Protein AF-Q1QJ19-F1 (afdb_monomer_lite)

InterPro domains:
  IPR001173 Glycosyltransferase 2-like [PF00535] (401-529)
  IPR002656 Acyltransferase 3 domain [PF01757] (20-326)
  IPR029044 Nucleotide-diphospho-sugar transferases [G3DSA:3.90.550.10] (379-633)
  IPR029044 Nucleotide-diphospho-sugar transferases [SSF53448] (397-662)

Secondary structure (DSSP, 8-state):
-BHHHHHHHTTTT-TTHHHHHHHHHHHHHHHHHTTTTT-HHHHHTTTS--HHHHHHHHHHHHHHHHHHHHHHHH--HHHHHHHHHHHHHHHHHHHHHHIIIIIHHHH-SS-HHHHHHSHHHHHHGGGGGT------TT-B-TTSPBP-S-TTHHHHHHHHHHHHHHHHHHHTTGGG-HHHHHHHHHHHHHHHHHHHH-SSS-----HHHHHHHHHHHHHHHHHHHHHTTTTSB--HHHHHHHHHHHHHHTTTT-HHHHHHHHHHHHHHHHHHSPPTTTTS-SS--HHHHHHHHHHHHHHHHHHS-PPTTHHHHHHHHHHHHHHHHHHIIIIIHHHHHTHHHHHHHHHHHHHHHHTTTTSS-S----------S--GGGTTTTTT---------TT---SEEEEEEESS-HHHHHHHHHHHHHH--SS-EEEEEEE-S-SSSHHHHHHHH-TTSEEEE-SS---HHHHHHHHHTT--SSEEEEE-TTEEEETTHHHHHHHHHHH-GGG-EEEEEEE-TTS-B-GGGEEPPP-HHHHHHHHTTHHHHTTT-TTTTTTTTTT--S-S-EE-SEE-TTEEEEEHHHHHHTTSS-TT-SSSSHHHHHHHHHHHTT---EEEEEEEEEE---TT---HHHHHHHHHHHHHHHHHHHS-HHHHHHHHHHHHHHHHHHHHHHHHHHHT---HHHHHHHHHHHHHHHTHHHHTTTT---S---

Sequence (714 aa):
MTLLEKFAAVSFKGPGFGQIRLVAALLVVAHHSWWGTHDLLYGYSGGLVHSGLFAVIVFFCLSGFLVTPSLARSGDTIKFVTHRMLRIFPALIVVVAASMLLLGPIVTRYTLDEYFTDRQFYLYAKNIITLTAHFLPGVSYRTGEPAVINGALWTLNIEVISYIALAVLGVVGVLRRRSLVLAVFLAAYAIYILPTFDATTGASVPSRFATFISLFVYFIAGAALFLYSDRIPFSGRLAACAFIAIMVGLPAGLGAVVLPICLPYLVVCLGLCAIPGQSFFKRDLSYGAYLIHSPVLVAMTLWLNTPPGWQAAATTVAITLVLAFLSWTYVEEPALRRKKVVSDWLAQLVRESGQYVFGATGPVKQTSAAAFPFSDKSMDQVRSTNVSPNRASGLVEPRVSVIIVSYNTRDMTLECLQSIVTQTRDVSYEVIVIDNNSSDGSAEAIRNQFPDLRLIALTENVGFARANNLAAKEARGERLLLLNPDTVILDRAVDRLIAFADRTPSFHVWGGRTLYGDGRLNPTSCWRRITLWNLTCFALGLTYFGRRSPLLNSESYGGWDRNTTRHVDIVTGCFFLIDHDLWTQLKGFDPAFFMYGEEADLCHRARQVGARPAITPSATIVHYGGASERVPVDKMVKVFKGRITLINCHFSLFTRGLARRLHLLAALTRWVGYRTAARLSDRAAFDQSAEYWRLIWRRRLEWINGYGLKNDRP

Foldseek 3Di:
DFLVVLCVVVVVQQLQLLVLLQVLLLLLLLCVLQVNPPFPLCVLLVNPDGSNRVSLLLVLLSLLQSLLCVLLVPVQLLLSLLLVCLQPQFLQQVLLCCCLPPLCCVQAPDDPVCQVPDPLSVVSNCLSVLPDDQAGHRHAFPVRHTHRQWPLSNSVSLVSVLSVVSSVCSVLCVSVPLVSLVVVLVVLLCLLCVVVPDPDPPPDDPPVVNVSSPNSSSSSLSNSCNSCSVPHHLDPVLLVVLVVCCSVCSSVNNNSPSCSHSVSSNSSSSSSDNDPPSPPDPFSLSSQSNGNLSNLLSSCCRPVVDHRDPVSSVVSNVVSSVRSVVCRVPTSVVSSVCSVVSSVVVVVLQVVLVVCPPPDDDPPPPPPPPDDPPPPVVVVVPVPDPPQPDPPDDDDFFQEEEEEEDAQPQVLLVQAVVLCSVQADPGGYAYAYEDQAHPNCNQVSCCVPPVVHHYDYDPHRLADQVSRLVRLVVHRHQKYKQAYSNKHWPNNLVVQQSVVCVVVVLQQKEFEWEAAPVRQTDQVQAWAADDLQQLLLLLQVVCSSRVQPCRSNVGTPRPDRQAAKDFGLFGDRNTMMGGSVLCVVLSGFDSLQRDAQSRNVSSNVSVVVRHTYMYHHRRYMYGNPDPNPPDVLVVVLSNLLSVLVSLVPPPDPVCSVSSLVSSLSSLVNQLVVLVVVVVSDVDPVSVVSNVSSVSNNVCCVSRSCHSDDPPDDD

pLDDT: mean 85.49, std 17.7, range [21.8, 98.75]

Structure (mmCIF, N/CA/C/O backbone):
data_AF-Q1QJ19-F1
#
_entry.id   AF-Q1QJ19-F1
#
loop_
_atom_site.group_PDB
_atom_site.id
_atom_site.type_symbol
_atom_site.label_atom_id
_atom_site.label_alt_id
_atom_site.label_comp_id
_atom_site.label_asym_id
_atom_site.label_entity_id
_atom_site.label_seq_id
_atom_site.pdbx_PDB_ins_code
_atom_site.Cartn_x
_atom_site.Cartn_y
_atom_site.Cartn_z
_atom_site.occupancy
_atom_site.B_iso_or_equiv
_atom_site.auth_seq_id
_atom_site.auth_comp_id
_atom_site.auth_asym_id
_atom_site.auth_atom_id
_atom_site.pdbx_PDB_model_num
ATOM 1 N N . MET A 1 1 ? 13.547 34.907 -27.332 1.00 90.44 1 MET A N 1
ATOM 2 C CA . MET A 1 1 ? 12.634 33.774 -27.107 1.00 90.44 1 MET A CA 1
ATOM 3 C C . MET A 1 1 ? 13.325 32.711 -26.264 1.00 90.44 1 MET A C 1
ATOM 5 O O . MET A 1 1 ? 14.349 32.172 -26.678 1.00 90.44 1 MET A O 1
ATOM 9 N N . THR A 1 2 ? 12.806 32.438 -25.075 1.00 96.06 2 THR A N 1
ATOM 10 C CA . THR A 1 2 ? 13.295 31.393 -24.163 1.00 96.06 2 THR A CA 1
ATOM 11 C C . THR A 1 2 ? 12.707 30.027 -24.528 1.00 96.06 2 THR A C 1
ATOM 13 O O . THR A 1 2 ? 11.758 29.933 -25.316 1.00 96.06 2 THR A O 1
ATOM 16 N N . LEU A 1 3 ? 13.258 28.945 -23.969 1.00 93.50 3 LEU A N 1
ATOM 17 C CA . LEU A 1 3 ? 12.683 27.605 -24.126 1.00 93.50 3 LEU A CA 1
ATOM 18 C C . LEU A 1 3 ? 11.236 27.553 -23.619 1.00 93.50 3 LEU A C 1
ATOM 20 O O . LEU A 1 3 ? 10.391 26.930 -24.260 1.00 93.50 3 LEU A O 1
ATOM 24 N N . LEU A 1 4 ? 10.934 28.223 -22.502 1.00 92.50 4 LEU A N 1
ATOM 25 C CA . LEU A 1 4 ? 9.590 28.257 -21.928 1.00 92.50 4 LEU A CA 1
ATOM 26 C C . LEU A 1 4 ? 8.595 28.982 -22.839 1.00 92.50 4 LEU A C 1
ATOM 28 O O . LEU A 1 4 ? 7.505 28.461 -23.069 1.00 92.50 4 LEU A O 1
ATOM 32 N N . GLU A 1 5 ? 8.976 30.139 -23.385 1.00 92.50 5 GLU A N 1
ATOM 33 C CA . GLU A 1 5 ? 8.150 30.905 -24.331 1.00 92.50 5 GLU A CA 1
ATOM 34 C C . GLU A 1 5 ? 7.851 30.086 -25.588 1.00 92.50 5 GLU A C 1
ATOM 36 O O . GLU A 1 5 ? 6.695 29.961 -25.996 1.00 92.50 5 GLU A O 1
ATOM 41 N N . LYS A 1 6 ? 8.877 29.443 -26.163 1.00 92.31 6 LYS A N 1
ATOM 42 C CA . LYS A 1 6 ? 8.694 28.569 -27.325 1.00 92.31 6 LYS A CA 1
ATOM 43 C C . LYS A 1 6 ? 7.807 27.370 -26.995 1.00 92.31 6 LYS A C 1
ATOM 45 O O . LYS A 1 6 ? 6.953 27.008 -27.800 1.00 92.31 6 LYS A O 1
ATOM 50 N N . PHE A 1 7 ? 7.982 26.758 -25.824 1.00 90.94 7 PHE A N 1
ATOM 51 C CA . PHE A 1 7 ? 7.187 25.606 -25.403 1.00 90.94 7 PHE A CA 1
ATOM 52 C C . PHE A 1 7 ? 5.721 25.972 -25.131 1.00 90.94 7 PHE A C 1
ATOM 54 O O . PHE A 1 7 ? 4.817 25.202 -25.469 1.00 90.94 7 PHE A O 1
ATOM 61 N N . ALA A 1 8 ? 5.474 27.164 -24.585 1.00 87.25 8 ALA A N 1
ATOM 62 C CA . ALA A 1 8 ? 4.137 27.721 -24.419 1.00 87.25 8 ALA A CA 1
ATOM 63 C C . ALA A 1 8 ? 3.468 28.012 -25.775 1.00 87.25 8 ALA A C 1
ATOM 65 O O . ALA A 1 8 ? 2.305 27.651 -25.957 1.00 87.25 8 ALA A O 1
ATOM 66 N N . ALA A 1 9 ? 4.212 28.553 -26.750 1.00 87.44 9 ALA A N 1
ATOM 67 C CA . ALA A 1 9 ? 3.714 28.824 -28.104 1.00 87.44 9 ALA A CA 1
ATOM 68 C C . ALA A 1 9 ? 3.230 27.561 -28.846 1.00 87.44 9 ALA A C 1
ATOM 70 O O . ALA A 1 9 ? 2.396 27.646 -29.740 1.00 87.44 9 ALA A O 1
ATOM 71 N N . VAL A 1 10 ? 3.711 26.378 -28.450 1.00 84.50 10 VAL A N 1
ATOM 72 C CA . VAL A 1 10 ? 3.275 25.068 -28.972 1.00 84.50 10 VAL A CA 1
ATOM 73 C C . VAL A 1 10 ? 2.384 24.304 -27.980 1.00 84.50 10 VAL A C 1
ATOM 75 O O . VAL A 1 10 ? 2.374 23.068 -27.940 1.00 84.50 10 VAL A O 1
ATOM 78 N N . SER A 1 11 ? 1.664 25.042 -27.130 1.00 80.75 11 SER A N 1
ATOM 79 C CA . SER A 1 11 ? 0.678 24.536 -26.163 1.00 80.75 11 SER A CA 1
ATOM 80 C C . SER A 1 11 ? 1.204 23.440 -25.230 1.00 80.75 11 SER A C 1
ATOM 82 O O . SER A 1 11 ? 0.467 22.522 -24.864 1.00 80.75 11 SER A O 1
ATOM 84 N N . PHE A 1 12 ? 2.487 23.497 -24.861 1.00 80.81 12 PHE A N 1
ATOM 85 C CA . PHE A 1 12 ? 3.154 22.491 -24.026 1.00 80.81 12 PHE A CA 1
ATOM 86 C C . PHE A 1 12 ? 3.101 21.057 -24.583 1.00 80.81 12 PHE A C 1
ATOM 88 O O . PHE A 1 12 ? 3.238 20.091 -23.830 1.00 80.81 12 PHE A O 1
ATOM 95 N N . LYS A 1 13 ? 2.896 20.900 -25.898 1.00 70.94 13 LYS A N 1
ATOM 96 C CA . LYS A 1 13 ? 2.840 19.590 -26.560 1.00 70.94 13 LYS A CA 1
ATOM 97 C C . LYS A 1 13 ? 4.004 19.323 -27.503 1.00 70.94 13 LYS A C 1
ATOM 99 O O . LYS A 1 13 ? 4.249 18.152 -27.741 1.00 70.94 13 LYS A O 1
ATOM 104 N N . GLY A 1 14 ? 4.722 20.366 -27.944 1.00 71.75 14 GLY A N 1
ATOM 105 C CA . GLY A 1 14 ? 5.951 20.307 -28.752 1.00 71.75 14 GLY A CA 1
ATOM 106 C C . GLY A 1 14 ? 5.841 19.408 -29.991 1.00 71.75 14 GLY A C 1
ATOM 107 O O . GLY A 1 14 ? 5.847 18.184 -29.875 1.00 71.75 14 GLY A O 1
ATOM 108 N N . PRO A 1 15 ? 5.751 19.977 -31.198 1.00 77.56 15 PRO A N 1
ATOM 109 C CA . PRO A 1 15 ? 5.248 19.242 -32.349 1.00 77.56 15 PRO A CA 1
ATOM 110 C C . PRO A 1 15 ? 6.254 18.209 -32.908 1.00 77.56 15 PRO A C 1
ATOM 112 O O . PRO A 1 15 ? 5.872 17.415 -33.763 1.00 77.56 15 PRO A O 1
ATOM 115 N N . GLY A 1 16 ? 7.504 18.188 -32.421 1.00 85.38 16 GLY A N 1
ATOM 116 C CA . GLY A 1 16 ? 8.549 17.221 -32.781 1.00 85.38 16 GLY A CA 1
ATOM 117 C C . GLY A 1 16 ? 8.830 16.131 -31.733 1.00 85.38 16 GLY A C 1
ATOM 118 O O . GLY A 1 16 ? 9.559 15.179 -32.015 1.00 85.38 16 GLY A O 1
ATOM 119 N N . PHE A 1 17 ? 8.282 16.222 -30.510 1.00 89.44 17 PHE A N 1
ATOM 120 C CA . PHE A 1 17 ? 8.637 15.287 -29.428 1.00 89.44 17 PHE A CA 1
ATOM 121 C C . PHE A 1 17 ? 8.224 13.837 -29.695 1.00 89.44 17 PHE A C 1
ATOM 123 O O . PHE A 1 17 ? 8.895 12.922 -29.219 1.00 89.44 17 PHE A O 1
ATOM 130 N N . GLY A 1 18 ? 7.111 13.618 -30.400 1.00 87.06 18 GLY A N 1
ATOM 131 C CA . GLY A 1 18 ? 6.653 12.271 -30.753 1.00 87.06 18 GLY A CA 1
ATOM 132 C C . GLY A 1 18 ? 7.557 11.619 -31.798 1.00 87.06 18 GLY A C 1
ATOM 133 O O . GLY A 1 18 ? 7.913 10.453 -31.671 1.00 87.06 18 GLY A O 1
ATOM 134 N N . GLN A 1 19 ? 7.996 12.394 -32.787 1.00 87.44 19 GLN A N 1
ATOM 135 C CA . GLN A 1 19 ? 8.853 11.945 -33.881 1.00 87.44 19 GLN A CA 1
ATOM 136 C C . GLN A 1 19 ? 10.241 11.591 -33.368 1.00 87.44 19 GLN A C 1
ATOM 138 O O . GLN A 1 19 ? 10.742 10.527 -33.698 1.00 87.44 19 GLN A O 1
ATOM 143 N N . ILE A 1 20 ? 10.832 12.424 -32.507 1.00 91.44 20 ILE A N 1
ATOM 144 C CA . ILE A 1 20 ? 12.138 12.118 -31.904 1.00 91.44 20 ILE A CA 1
ATOM 145 C C . ILE A 1 20 ? 12.063 10.826 -31.090 1.00 91.44 20 ILE A C 1
ATOM 147 O O . ILE A 1 20 ? 12.948 9.982 -31.195 1.00 91.44 20 ILE A O 1
ATOM 151 N N . ARG A 1 21 ? 10.985 10.634 -30.318 1.00 92.62 21 ARG A N 1
ATOM 152 C CA . ARG A 1 21 ? 10.763 9.390 -29.571 1.00 92.62 21 ARG A CA 1
ATOM 153 C C . ARG A 1 21 ? 10.582 8.183 -30.491 1.00 92.62 21 ARG A C 1
ATOM 155 O O . ARG A 1 21 ? 11.107 7.118 -30.189 1.00 92.62 21 ARG A O 1
ATOM 162 N N . LEU A 1 22 ? 9.870 8.330 -31.607 1.00 92.00 22 LEU A N 1
ATOM 163 C CA . LEU A 1 22 ? 9.708 7.254 -32.584 1.00 92.00 22 LEU A CA 1
ATOM 164 C C . LEU A 1 22 ? 11.032 6.926 -33.285 1.00 92.00 22 LEU A C 1
ATOM 166 O O . LEU A 1 22 ? 11.381 5.757 -33.378 1.00 92.00 22 LEU A O 1
ATOM 170 N N . VAL A 1 23 ? 11.799 7.932 -33.709 1.00 92.31 23 VAL A N 1
ATOM 171 C CA . VAL A 1 23 ? 13.139 7.752 -34.289 1.00 92.31 23 VAL A CA 1
ATOM 172 C C . VAL A 1 23 ? 14.063 7.051 -33.296 1.00 92.31 23 VAL A C 1
ATOM 174 O O . VAL A 1 23 ? 14.739 6.101 -33.674 1.00 92.31 23 VAL A O 1
ATOM 177 N N . ALA A 1 24 ? 14.045 7.447 -32.019 1.00 94.62 24 ALA A N 1
ATOM 178 C CA . ALA A 1 24 ? 14.793 6.759 -30.971 1.00 94.62 24 ALA A CA 1
ATOM 179 C C . ALA A 1 24 ? 14.347 5.292 -30.825 1.00 94.62 24 ALA A C 1
ATOM 181 O O . ALA A 1 24 ? 15.193 4.405 -30.794 1.00 94.62 24 ALA A O 1
ATOM 182 N N . ALA A 1 25 ? 13.039 5.006 -30.813 1.00 94.88 25 ALA A N 1
ATOM 183 C CA . ALA A 1 25 ? 12.539 3.628 -30.772 1.00 94.88 25 ALA A CA 1
ATOM 184 C C . ALA A 1 25 ? 13.036 2.805 -31.972 1.00 94.88 25 ALA A C 1
ATOM 186 O O . ALA A 1 25 ? 13.522 1.693 -31.790 1.00 94.88 25 ALA A O 1
ATOM 187 N N . LEU A 1 26 ? 12.962 3.359 -33.185 1.00 93.12 26 LEU A N 1
ATOM 188 C CA . LEU A 1 26 ? 13.421 2.701 -34.411 1.00 93.12 26 LEU A CA 1
ATOM 189 C C . LEU A 1 26 ? 14.940 2.495 -34.435 1.00 93.12 26 LEU A C 1
ATOM 191 O O . LEU A 1 26 ? 15.400 1.470 -34.931 1.00 93.12 26 LEU A O 1
ATOM 195 N N . LEU A 1 27 ? 15.713 3.414 -33.853 1.00 92.75 27 LEU A N 1
ATOM 196 C CA . LEU A 1 27 ? 17.159 3.258 -33.696 1.00 92.75 27 LEU A CA 1
ATOM 197 C C . LEU A 1 27 ? 17.500 2.071 -32.779 1.00 92.75 27 LEU A C 1
ATOM 199 O O . LEU A 1 27 ? 18.424 1.319 -33.076 1.00 92.75 27 LEU A O 1
ATOM 203 N N . VAL A 1 28 ? 16.712 1.840 -31.720 1.00 93.69 28 VAL A N 1
ATOM 204 C CA . VAL A 1 28 ? 16.835 0.636 -30.874 1.00 93.69 28 VAL A CA 1
ATOM 205 C C . VAL A 1 28 ? 16.510 -0.629 -31.672 1.00 93.69 28 VAL A C 1
ATOM 207 O O . VAL A 1 28 ? 17.247 -1.610 -31.576 1.00 93.69 28 VAL A O 1
ATOM 210 N N . VAL A 1 29 ? 15.457 -0.605 -32.501 1.00 92.88 29 VAL A N 1
ATOM 211 C CA . VAL A 1 29 ? 15.118 -1.743 -33.377 1.00 92.88 29 VAL A CA 1
ATOM 212 C C . VAL A 1 29 ? 16.272 -2.064 -34.323 1.00 92.88 29 VAL A C 1
ATOM 214 O O . VAL A 1 29 ? 16.668 -3.225 -34.429 1.00 92.88 29 VAL A O 1
ATOM 217 N N . ALA A 1 30 ? 16.837 -1.050 -34.982 1.00 90.31 30 ALA A N 1
ATOM 218 C CA . ALA A 1 30 ? 17.963 -1.214 -35.894 1.00 90.31 30 ALA A CA 1
ATOM 219 C C . ALA A 1 30 ? 19.193 -1.801 -35.181 1.00 90.31 30 ALA A C 1
ATOM 221 O O . ALA A 1 30 ? 19.766 -2.774 -35.666 1.00 90.31 30 ALA A O 1
ATOM 222 N N . HIS A 1 31 ? 19.536 -1.276 -33.999 1.00 91.00 31 HIS A N 1
ATOM 223 C CA . HIS A 1 31 ? 20.645 -1.771 -33.182 1.00 91.00 31 HIS A CA 1
ATOM 224 C C . HIS A 1 31 ? 20.487 -3.259 -32.820 1.00 91.00 31 HIS A C 1
ATOM 226 O O . HIS A 1 31 ? 21.401 -4.057 -33.035 1.00 91.00 31 HIS A O 1
ATOM 232 N N . HIS A 1 32 ? 19.313 -3.663 -32.321 1.00 90.38 32 HIS A N 1
ATOM 233 C CA . HIS A 1 32 ? 19.060 -5.063 -31.966 1.00 90.38 32 HIS A CA 1
ATOM 234 C C . HIS A 1 32 ? 19.002 -5.988 -33.189 1.00 90.38 32 HIS A C 1
ATOM 236 O O . HIS A 1 32 ? 19.444 -7.132 -33.101 1.00 90.38 32 HIS A O 1
ATOM 242 N N . SER A 1 33 ? 18.529 -5.496 -34.339 1.00 88.69 33 SER A N 1
ATOM 243 C CA . SER A 1 33 ? 18.437 -6.279 -35.584 1.00 88.69 33 SER A CA 1
ATOM 244 C C . SER A 1 33 ? 19.797 -6.658 -36.176 1.00 88.69 33 SER A C 1
ATOM 246 O O . SER A 1 33 ? 19.873 -7.571 -36.994 1.00 88.69 33 SER A O 1
ATOM 248 N N . TRP A 1 34 ? 20.865 -5.974 -35.762 1.00 83.44 34 TRP A N 1
ATOM 249 C CA . TRP A 1 34 ? 22.248 -6.282 -36.135 1.00 83.44 34 TRP A CA 1
ATOM 250 C C . TRP A 1 34 ? 23.023 -7.019 -35.030 1.00 83.44 34 TRP A C 1
ATOM 252 O O . TRP A 1 34 ? 24.243 -7.169 -35.116 1.00 83.44 34 TRP A O 1
ATOM 262 N N . TRP A 1 35 ? 22.333 -7.432 -33.957 1.00 75.62 35 TRP A N 1
ATOM 263 C CA . TRP A 1 35 ? 22.936 -7.927 -32.711 1.00 75.62 35 TRP A CA 1
ATOM 264 C C . TRP A 1 35 ? 24.014 -6.989 -32.147 1.00 75.62 35 TRP A C 1
ATOM 266 O O . TRP A 1 35 ? 24.997 -7.428 -31.558 1.00 75.62 35 TRP A O 1
ATOM 276 N N . GLY A 1 36 ? 23.863 -5.682 -32.374 1.00 66.81 36 GLY A N 1
ATOM 277 C CA . GLY A 1 36 ? 24.854 -4.675 -31.997 1.00 66.81 36 GLY A CA 1
ATOM 278 C C . GLY A 1 36 ? 26.162 -4.708 -32.799 1.00 66.81 36 GLY A C 1
ATOM 279 O O . GLY A 1 36 ? 27.019 -3.856 -32.576 1.00 66.81 36 GLY A O 1
ATOM 280 N N . THR A 1 37 ? 26.328 -5.634 -33.748 1.00 64.88 37 THR A N 1
ATOM 281 C CA . THR A 1 37 ? 27.466 -5.614 -34.677 1.00 64.88 37 THR A CA 1
ATOM 282 C C . THR A 1 37 ? 27.283 -4.472 -35.689 1.00 64.88 37 THR A C 1
ATOM 284 O O . THR A 1 37 ? 26.162 -4.046 -35.943 1.00 64.88 37 THR A O 1
ATOM 287 N N . HIS A 1 38 ? 28.366 -3.935 -36.259 1.00 71.12 38 HIS A N 1
ATOM 288 C CA . HIS A 1 38 ? 28.312 -2.842 -37.253 1.00 71.12 38 HIS A CA 1
ATOM 289 C C . HIS A 1 38 ? 27.617 -1.542 -36.779 1.00 71.12 38 HIS A C 1
ATOM 291 O O . HIS A 1 38 ? 27.047 -0.799 -37.580 1.00 71.12 38 HIS A O 1
ATOM 297 N N . ASP A 1 39 ? 27.675 -1.233 -35.481 1.00 83.25 39 ASP A N 1
ATOM 298 C CA . ASP A 1 39 ? 27.151 0.024 -34.944 1.00 83.25 39 ASP A CA 1
ATOM 299 C C . ASP A 1 39 ? 28.121 1.188 -35.225 1.00 83.25 39 ASP A C 1
ATOM 301 O O . ASP A 1 39 ? 29.174 1.321 -34.595 1.00 83.25 39 ASP A O 1
ATOM 305 N N . LEU A 1 40 ? 27.755 2.044 -36.185 1.00 86.06 40 LEU A N 1
ATOM 306 C CA . LEU A 1 40 ? 28.569 3.194 -36.601 1.00 86.06 40 LEU A CA 1
ATOM 307 C C . LEU A 1 40 ? 28.863 4.158 -35.446 1.00 86.06 40 LEU A C 1
ATOM 309 O O . LEU A 1 40 ? 29.951 4.729 -35.390 1.00 86.06 40 LEU A O 1
ATOM 313 N N . LEU A 1 41 ? 27.915 4.339 -34.520 1.00 88.69 41 LEU A N 1
ATOM 314 C CA . LEU A 1 41 ? 28.099 5.235 -33.380 1.00 88.69 41 LEU A CA 1
ATOM 315 C C . LEU A 1 41 ? 29.058 4.624 -32.357 1.00 88.69 41 LEU A C 1
ATOM 317 O O . LEU A 1 41 ? 29.879 5.342 -31.785 1.00 88.69 41 LEU A O 1
ATOM 321 N N . TYR A 1 42 ? 29.001 3.305 -32.174 1.00 89.69 42 TYR A N 1
ATOM 322 C CA . TYR A 1 42 ? 29.946 2.586 -31.326 1.00 89.69 42 TYR A CA 1
ATOM 323 C C . TYR A 1 42 ? 31.379 2.721 -31.850 1.00 89.69 42 TYR A C 1
ATOM 325 O O . TYR A 1 42 ? 32.272 3.087 -31.089 1.00 89.69 42 TYR A O 1
ATOM 333 N N . GLY A 1 43 ? 31.588 2.530 -33.158 1.00 87.44 43 GLY A N 1
ATOM 334 C CA . GLY A 1 43 ? 32.892 2.747 -33.793 1.00 87.44 43 GLY A CA 1
ATOM 335 C C . GLY A 1 43 ? 33.367 4.199 -33.689 1.00 87.44 43 GLY A C 1
ATOM 336 O O . GLY A 1 43 ? 34.493 4.457 -33.273 1.00 87.44 43 GLY A O 1
ATOM 337 N N . TYR A 1 44 ? 32.490 5.159 -33.999 1.00 89.25 44 TYR A N 1
ATOM 338 C CA . TYR A 1 44 ? 32.812 6.588 -33.947 1.00 89.25 44 TYR A CA 1
ATOM 339 C C . TYR A 1 44 ? 33.141 7.088 -32.535 1.00 89.25 44 TYR A C 1
ATOM 341 O O . TYR A 1 44 ? 34.009 7.935 -32.359 1.00 89.25 44 TYR A O 1
ATOM 349 N N . SER A 1 45 ? 32.459 6.568 -31.515 1.00 87.75 45 SER A N 1
ATOM 350 C CA . SER A 1 45 ? 32.662 6.962 -30.116 1.00 87.75 45 SER A CA 1
ATOM 351 C C . SER A 1 45 ? 33.841 6.262 -29.435 1.00 87.75 45 SER A C 1
ATOM 353 O O . SER A 1 45 ? 33.979 6.371 -28.218 1.00 87.75 45 SER A O 1
ATOM 355 N N . GLY A 1 46 ? 34.657 5.502 -30.176 1.00 82.69 46 GLY A N 1
ATOM 356 C CA . GLY A 1 46 ? 35.756 4.727 -29.595 1.00 82.69 46 GLY A CA 1
ATOM 357 C C . GLY A 1 46 ? 35.276 3.635 -28.632 1.00 82.69 46 GLY A C 1
ATOM 358 O O . GLY A 1 46 ? 35.956 3.330 -27.658 1.00 82.69 46 GLY A O 1
ATOM 359 N N . GLY A 1 47 ? 34.084 3.077 -28.868 1.00 82.62 47 GLY A N 1
ATOM 360 C CA . GLY A 1 47 ? 33.492 2.018 -28.049 1.00 82.62 47 GLY A CA 1
ATOM 361 C C . GLY A 1 47 ? 32.734 2.496 -26.806 1.00 82.62 47 GLY A C 1
ATOM 362 O O . GLY A 1 47 ? 32.361 1.677 -25.967 1.00 82.62 47 GLY A O 1
ATOM 363 N N . LEU A 1 48 ? 32.484 3.802 -26.663 1.00 80.06 48 LEU A N 1
ATOM 364 C CA . LEU A 1 48 ? 31.822 4.359 -25.478 1.00 80.06 48 LEU A CA 1
ATOM 365 C C . LEU A 1 48 ? 30.293 4.329 -25.554 1.00 80.06 48 LEU A C 1
ATOM 367 O O . LEU A 1 48 ? 29.626 4.112 -24.543 1.00 80.06 48 LEU A O 1
ATOM 371 N N . VAL A 1 49 ? 29.715 4.588 -26.731 1.00 86.75 49 VAL A N 1
ATOM 372 C CA . VAL A 1 49 ? 28.266 4.763 -26.901 1.00 86.75 49 VAL A CA 1
ATOM 373 C C . VAL A 1 49 ? 27.799 4.078 -28.176 1.00 86.75 49 VAL A C 1
ATOM 375 O O . VAL A 1 49 ? 28.175 4.468 -29.274 1.00 86.75 49 VAL A O 1
ATOM 378 N N . HIS A 1 50 ? 26.917 3.091 -28.040 1.00 91.31 50 HIS A N 1
ATOM 379 C CA . HIS A 1 50 ? 26.220 2.480 -29.173 1.00 91.31 50 HIS A CA 1
ATOM 380 C C . HIS A 1 50 ? 24.869 3.165 -29.434 1.00 91.31 50 HIS A C 1
ATOM 382 O O . HIS A 1 50 ? 24.301 3.831 -28.561 1.00 91.31 50 HIS A O 1
ATOM 388 N N . SER A 1 51 ? 24.329 2.990 -30.639 1.00 90.88 51 SER A N 1
ATOM 389 C CA . SER A 1 51 ? 23.083 3.623 -31.094 1.00 90.88 51 SER A CA 1
ATOM 390 C C . SER A 1 51 ? 21.865 3.288 -30.219 1.00 90.88 51 SER A C 1
ATOM 392 O O . SER A 1 51 ? 21.057 4.173 -29.924 1.00 90.88 51 SER A O 1
ATOM 394 N N . GLY A 1 52 ? 21.774 2.050 -29.719 1.00 90.56 52 GLY A N 1
ATOM 395 C CA . GLY A 1 52 ? 20.742 1.633 -28.764 1.00 90.56 52 GLY A CA 1
ATOM 396 C C . GLY A 1 52 ? 20.789 2.417 -27.445 1.00 90.56 52 GLY A C 1
ATOM 397 O O . GLY A 1 52 ? 19.772 2.959 -27.015 1.00 90.56 52 GLY A O 1
ATOM 398 N N . LEU A 1 53 ? 21.969 2.549 -26.825 1.00 91.00 53 LEU A N 1
ATOM 399 C CA . LEU A 1 53 ? 22.141 3.327 -25.592 1.00 91.00 53 LEU A CA 1
ATOM 400 C C . LEU A 1 53 ? 21.864 4.812 -25.827 1.00 91.00 53 LEU A C 1
ATOM 402 O O . LEU A 1 53 ? 21.173 5.440 -25.027 1.00 91.00 53 LEU A O 1
ATOM 406 N N . PHE A 1 54 ? 22.342 5.367 -26.943 1.00 94.06 54 PHE A N 1
ATOM 407 C CA . PHE A 1 54 ? 22.068 6.755 -27.308 1.00 94.06 54 PHE A CA 1
ATOM 408 C C . PHE A 1 54 ? 20.560 7.031 -27.401 1.00 94.06 54 PHE A C 1
ATOM 410 O O . PHE A 1 54 ? 20.072 8.007 -26.832 1.00 94.06 54 PHE A O 1
ATOM 417 N N . ALA A 1 55 ? 19.796 6.140 -28.039 1.00 94.88 55 ALA A N 1
ATOM 418 C CA . ALA A 1 55 ? 18.341 6.245 -28.103 1.00 94.88 55 ALA A CA 1
ATOM 419 C C . ALA A 1 55 ? 17.670 6.183 -26.720 1.00 94.88 55 ALA A C 1
ATOM 421 O O . ALA A 1 55 ? 16.772 6.979 -26.432 1.00 94.88 55 ALA A O 1
ATOM 422 N N . VAL A 1 56 ? 18.118 5.281 -25.840 1.00 94.75 56 VAL A N 1
ATOM 423 C CA . VAL A 1 56 ? 17.631 5.199 -24.451 1.00 94.75 56 VAL A CA 1
ATOM 424 C C . VAL A 1 56 ? 17.901 6.506 -23.704 1.00 94.75 56 VAL A C 1
ATOM 426 O O . VAL A 1 56 ? 17.005 7.041 -23.052 1.00 94.75 56 VAL A O 1
ATOM 429 N N . ILE A 1 57 ? 19.093 7.081 -23.857 1.00 95.75 57 ILE A N 1
ATOM 430 C CA . ILE A 1 57 ? 19.439 8.372 -23.256 1.00 95.75 57 ILE A CA 1
ATOM 431 C C . ILE A 1 57 ? 18.497 9.482 -23.754 1.00 95.75 57 ILE A C 1
ATOM 433 O O . ILE A 1 57 ? 18.008 10.279 -22.949 1.00 95.75 57 ILE A O 1
ATOM 437 N N . VAL A 1 58 ? 18.171 9.515 -25.053 1.00 97.00 58 VAL A N 1
ATOM 438 C CA . VAL A 1 58 ? 17.196 10.468 -25.615 1.00 97.00 58 VAL A CA 1
ATOM 439 C C . VAL A 1 58 ? 15.830 10.337 -24.927 1.00 97.00 58 VAL A C 1
ATOM 441 O O . VAL A 1 58 ? 15.235 11.359 -24.565 1.00 97.00 58 VAL A O 1
ATOM 444 N N . PHE A 1 59 ? 15.341 9.114 -24.678 1.00 96.44 59 PHE A N 1
ATOM 445 C CA . PHE A 1 59 ? 14.096 8.903 -23.928 1.00 96.44 59 PHE A CA 1
ATOM 446 C C . PHE A 1 59 ? 14.164 9.476 -22.512 1.00 96.44 59 PHE A C 1
ATOM 448 O O . PHE A 1 59 ? 13.207 10.123 -22.079 1.00 96.44 59 PHE A O 1
ATOM 455 N N . PHE A 1 60 ? 15.277 9.289 -21.800 1.00 97.56 60 PHE A N 1
ATOM 456 C CA . PHE A 1 60 ? 15.445 9.791 -20.433 1.00 97.56 60 PHE A CA 1
ATOM 457 C C . PHE A 1 60 ? 15.510 11.323 -20.388 1.00 97.56 60 PHE A C 1
ATOM 459 O O . PHE A 1 60 ? 14.788 11.929 -19.592 1.00 97.56 60 PHE A O 1
ATOM 466 N N . CYS A 1 61 ? 16.264 11.955 -21.295 1.00 97.75 61 CYS A N 1
ATOM 467 C CA . CYS A 1 61 ? 16.304 13.414 -21.453 1.00 97.75 61 CYS A CA 1
ATOM 468 C C . CYS A 1 61 ? 14.899 14.004 -21.660 1.00 97.75 61 CYS A C 1
ATOM 470 O O . CYS A 1 61 ? 14.478 14.924 -20.950 1.00 97.75 61 CYS A O 1
ATOM 472 N N . LEU A 1 62 ? 14.151 13.454 -22.624 1.00 95.75 62 LEU A N 1
ATOM 473 C CA . LEU A 1 62 ? 12.805 13.925 -22.952 1.00 95.75 62 LEU A CA 1
ATOM 474 C C . LEU A 1 62 ? 11.810 13.657 -21.823 1.00 95.75 62 LEU A C 1
ATOM 476 O O . LEU A 1 62 ? 10.977 14.514 -21.529 1.00 95.75 62 LEU A O 1
ATOM 480 N N . SER A 1 63 ? 11.899 12.493 -21.179 1.00 95.25 63 SER A N 1
ATOM 481 C CA . SER A 1 63 ? 11.032 12.140 -20.054 1.00 95.25 63 SER A CA 1
ATOM 482 C C . SER A 1 63 ? 11.231 13.119 -18.909 1.00 95.25 63 SER A C 1
ATOM 484 O O . SER A 1 63 ? 10.258 13.733 -18.478 1.00 95.25 63 SER A O 1
ATOM 486 N N . GLY A 1 64 ? 12.473 13.374 -18.492 1.00 96.38 64 GLY A N 1
ATOM 487 C CA . GLY A 1 64 ? 12.783 14.378 -17.474 1.00 96.38 64 GLY A CA 1
ATOM 488 C C . GLY A 1 64 ? 12.139 15.733 -17.768 1.00 96.38 64 GLY A C 1
ATOM 489 O O . GLY A 1 64 ? 11.404 16.275 -16.940 1.00 96.38 64 GLY A O 1
ATOM 490 N N . PHE A 1 65 ? 12.335 16.249 -18.982 1.00 96.19 65 PHE A N 1
ATOM 491 C CA . PHE A 1 65 ? 11.793 17.545 -19.396 1.00 96.19 65 PHE A CA 1
ATOM 492 C C . PHE A 1 65 ? 10.254 17.581 -19.427 1.00 96.19 65 PHE A C 1
ATOM 494 O O . PHE A 1 65 ? 9.639 18.508 -18.899 1.00 96.19 65 PHE A O 1
ATOM 501 N N . LEU A 1 66 ? 9.608 16.569 -20.017 1.00 93.19 66 LEU A N 1
ATOM 502 C CA . LEU A 1 66 ? 8.159 16.562 -20.259 1.00 93.19 66 LEU A CA 1
ATOM 503 C C . LEU A 1 66 ? 7.328 16.205 -19.023 1.00 93.19 66 LEU A C 1
ATOM 505 O O . LEU A 1 66 ? 6.172 16.626 -18.918 1.00 93.19 66 LEU A O 1
ATOM 509 N N . VAL A 1 67 ? 7.869 15.418 -18.088 1.00 93.62 67 VAL A N 1
ATOM 510 C CA . VAL A 1 67 ? 7.107 14.969 -16.912 1.00 93.62 67 VAL A CA 1
ATOM 511 C C . VAL A 1 67 ? 7.200 15.938 -15.731 1.00 93.62 67 VAL A C 1
ATOM 513 O O . VAL A 1 67 ? 6.229 16.067 -14.982 1.00 93.62 67 VAL A O 1
ATOM 516 N N . THR A 1 68 ? 8.315 16.665 -15.601 1.00 94.00 68 THR A N 1
ATOM 517 C CA . THR A 1 68 ? 8.568 17.644 -14.529 1.00 94.00 68 THR A CA 1
ATOM 518 C C . THR A 1 68 ? 7.486 18.725 -14.383 1.00 94.00 68 THR A C 1
ATOM 520 O O . THR A 1 68 ? 7.059 18.954 -13.245 1.00 94.00 68 THR A O 1
ATOM 523 N N . PRO A 1 69 ? 6.947 19.346 -15.460 1.00 90.38 69 PRO A N 1
ATOM 524 C CA . PRO A 1 69 ? 5.881 20.343 -15.335 1.00 90.38 69 PRO A CA 1
ATOM 525 C C . PRO A 1 69 ? 4.667 19.851 -14.542 1.00 90.38 69 PRO A C 1
ATOM 527 O O . PRO A 1 69 ? 4.036 20.636 -13.834 1.00 90.38 69 PRO A O 1
ATOM 530 N N . SER A 1 70 ? 4.340 18.557 -14.645 1.00 85.69 70 SER A N 1
ATOM 531 C CA . SER A 1 70 ? 3.169 17.975 -13.987 1.00 85.69 70 SER A CA 1
ATOM 532 C C . SER A 1 70 ? 3.262 18.069 -12.464 1.00 85.69 70 SER A C 1
ATOM 534 O O . SER A 1 70 ? 2.247 18.338 -11.830 1.00 85.69 70 SER A O 1
ATOM 536 N N . LEU A 1 71 ? 4.449 17.888 -11.877 1.00 86.19 71 LEU A N 1
ATOM 537 C CA . LEU A 1 71 ? 4.668 18.025 -10.432 1.00 86.19 71 LEU A CA 1
ATOM 538 C C . LEU A 1 71 ? 4.983 19.467 -10.039 1.00 86.19 71 LEU A C 1
ATOM 540 O O . LEU A 1 71 ? 4.409 19.971 -9.079 1.00 86.19 71 LEU A O 1
ATOM 544 N N . ALA A 1 72 ? 5.849 20.141 -10.800 1.00 84.25 72 ALA A N 1
ATOM 545 C CA . ALA A 1 72 ? 6.317 21.484 -10.467 1.00 84.25 72 ALA A CA 1
ATOM 546 C C . ALA A 1 72 ? 5.192 22.535 -10.470 1.00 84.25 72 ALA A C 1
ATOM 548 O O . ALA A 1 72 ? 5.226 23.458 -9.663 1.00 84.25 72 ALA A O 1
ATOM 549 N N . ARG A 1 73 ? 4.187 22.396 -11.352 1.00 77.31 73 ARG A N 1
ATOM 550 C CA . ARG A 1 73 ? 3.072 23.356 -11.456 1.00 77.31 73 ARG A CA 1
ATOM 551 C C . ARG A 1 73 ? 1.882 23.021 -10.562 1.00 77.31 73 ARG A C 1
ATOM 553 O O . ARG A 1 73 ? 1.248 23.932 -10.050 1.00 77.31 73 ARG A O 1
ATOM 560 N N . SER A 1 74 ? 1.539 21.738 -10.422 1.00 73.38 74 SER A N 1
ATOM 561 C CA . SER A 1 74 ? 0.307 21.328 -9.728 1.00 73.38 74 SER A CA 1
ATOM 562 C C . SER A 1 74 ? 0.521 20.875 -8.284 1.00 73.38 74 SER A C 1
ATOM 564 O O . SER A 1 74 ? -0.420 20.910 -7.500 1.00 73.38 74 SER A O 1
ATOM 566 N N . GLY A 1 75 ? 1.725 20.402 -7.932 1.00 76.31 75 GLY A N 1
ATOM 567 C CA . GLY A 1 75 ? 1.997 19.741 -6.649 1.00 76.31 75 GLY A CA 1
ATOM 568 C C . GLY A 1 75 ? 1.253 18.411 -6.440 1.00 76.31 75 GLY A C 1
ATOM 569 O O . GLY A 1 75 ? 1.459 17.746 -5.425 1.00 76.31 75 GLY A O 1
ATOM 570 N N . ASP A 1 76 ? 0.410 17.993 -7.388 1.00 83.62 76 ASP A N 1
ATOM 571 C CA . ASP A 1 76 ? -0.449 16.820 -7.265 1.00 83.62 76 ASP A CA 1
ATOM 572 C C . ASP A 1 76 ? 0.326 15.543 -7.608 1.00 83.62 76 ASP A C 1
ATOM 574 O O . ASP A 1 76 ? 0.415 15.093 -8.758 1.00 83.62 76 ASP A O 1
ATOM 578 N N . THR A 1 77 ? 0.913 14.958 -6.565 1.00 85.62 77 THR A N 1
ATOM 579 C CA . THR A 1 77 ? 1.721 13.740 -6.676 1.00 85.62 77 THR A CA 1
ATOM 580 C C . THR A 1 77 ? 0.878 12.533 -7.091 1.00 85.62 77 THR A C 1
ATOM 582 O O . THR A 1 77 ? 1.354 11.684 -7.842 1.00 85.62 77 THR A O 1
ATOM 585 N N . ILE A 1 78 ? -0.392 12.470 -6.680 1.00 83.88 78 ILE A N 1
ATOM 586 C CA . ILE A 1 78 ? -1.290 11.351 -7.003 1.00 83.88 78 ILE A CA 1
ATOM 587 C C . ILE A 1 78 ? -1.577 11.346 -8.497 1.00 83.88 78 ILE A C 1
ATOM 589 O O . ILE A 1 78 ? -1.424 10.321 -9.167 1.00 83.88 78 ILE A O 1
ATOM 593 N N . LYS A 1 79 ? -1.940 12.508 -9.040 1.00 88.88 79 LYS A N 1
ATOM 594 C CA . LYS A 1 79 ? -2.184 12.673 -10.469 1.00 88.88 79 LYS A CA 1
ATOM 595 C C . LYS A 1 79 ? -0.934 12.383 -11.290 1.00 88.88 79 LYS A C 1
ATOM 597 O O . LYS A 1 79 ? -1.028 11.684 -12.299 1.00 88.88 79 LYS A O 1
ATOM 602 N N . PHE A 1 80 ? 0.233 12.851 -10.842 1.00 91.81 80 PHE A N 1
ATOM 603 C CA . PHE A 1 80 ? 1.508 12.528 -11.482 1.00 91.81 80 PHE A CA 1
ATOM 604 C C . PHE A 1 80 ? 1.747 11.016 -11.550 1.00 91.81 80 PHE A C 1
ATOM 606 O O . PHE A 1 80 ? 1.896 10.480 -12.649 1.00 91.81 80 PHE A O 1
ATOM 613 N N . VAL A 1 81 ? 1.732 10.322 -10.405 1.00 90.06 81 VAL A N 1
ATOM 614 C CA . VAL A 1 81 ? 1.994 8.875 -10.338 1.00 90.06 81 VAL A CA 1
ATOM 615 C C . VAL A 1 81 ? 0.988 8.119 -11.199 1.00 90.06 81 VAL A C 1
ATOM 617 O O . VAL A 1 81 ? 1.384 7.327 -12.048 1.00 90.06 81 VAL A O 1
ATOM 620 N N . THR A 1 82 ? -0.301 8.435 -11.076 1.00 91.75 82 THR A N 1
ATOM 621 C CA . THR A 1 82 ? -1.373 7.804 -11.863 1.00 91.75 82 THR A CA 1
ATOM 622 C C . THR A 1 82 ? -1.124 7.934 -13.364 1.00 91.75 82 THR A C 1
ATOM 624 O O . THR A 1 82 ? -1.191 6.955 -14.107 1.00 91.75 82 THR A O 1
ATOM 627 N N . HIS A 1 83 ? -0.782 9.139 -13.827 1.00 91.94 83 HIS A N 1
ATOM 628 C CA . HIS A 1 83 ? -0.502 9.397 -15.236 1.00 91.94 83 HIS A CA 1
ATOM 629 C C . HIS A 1 83 ? 0.750 8.670 -15.750 1.00 91.94 83 HIS A C 1
ATOM 631 O O . HIS A 1 83 ? 0.852 8.441 -16.955 1.00 91.94 83 HIS A O 1
ATOM 637 N N . ARG A 1 84 ? 1.733 8.362 -14.894 1.00 94.06 84 ARG A N 1
ATOM 638 C CA . ARG A 1 84 ? 2.918 7.568 -15.270 1.00 94.06 84 ARG A CA 1
ATOM 639 C C . ARG A 1 84 ? 2.615 6.074 -15.268 1.00 94.06 84 ARG A C 1
ATOM 641 O O . ARG A 1 84 ? 2.955 5.397 -16.231 1.00 94.06 84 ARG A O 1
ATOM 648 N N . MET A 1 85 ? 1.885 5.583 -14.269 1.00 92.75 85 MET A N 1
ATOM 649 C CA . MET A 1 85 ? 1.476 4.177 -14.200 1.00 92.75 85 MET A CA 1
ATOM 650 C C . MET A 1 85 ? 0.609 3.783 -15.402 1.00 92.75 85 MET A C 1
ATOM 652 O O . MET A 1 85 ? 0.897 2.790 -16.063 1.00 92.75 85 MET A O 1
ATOM 656 N N . LEU A 1 86 ? -0.382 4.607 -15.762 1.00 94.19 86 LEU A N 1
ATOM 657 C CA . LEU A 1 86 ? -1.229 4.371 -16.939 1.00 94.19 86 LEU A CA 1
ATOM 658 C C . LEU A 1 86 ? -0.484 4.508 -18.272 1.00 94.19 86 LEU A C 1
ATOM 660 O O . LEU A 1 86 ? -0.969 4.009 -19.282 1.00 94.19 86 LEU A O 1
ATOM 664 N N . ARG A 1 87 ? 0.673 5.183 -18.295 1.00 93.19 87 ARG A N 1
ATOM 665 C CA . ARG A 1 87 ? 1.514 5.269 -19.496 1.00 93.19 87 ARG A CA 1
ATOM 666 C C . ARG A 1 87 ? 2.332 3.997 -19.719 1.00 93.19 87 ARG A C 1
ATOM 668 O O . ARG A 1 87 ? 2.549 3.652 -20.875 1.00 93.19 87 ARG A O 1
ATOM 675 N N . ILE A 1 88 ? 2.779 3.356 -18.637 1.00 94.31 88 ILE A N 1
ATOM 676 C CA . ILE A 1 88 ? 3.727 2.234 -18.664 1.00 94.31 88 ILE A CA 1
ATOM 677 C C . ILE A 1 88 ? 3.017 0.878 -18.617 1.00 94.31 88 ILE A C 1
ATOM 679 O O . ILE A 1 88 ? 3.150 0.056 -19.521 1.00 94.31 88 ILE A O 1
ATOM 683 N N . PHE A 1 89 ? 2.256 0.631 -17.552 1.00 95.38 89 PHE A N 1
ATOM 684 C CA . PHE A 1 89 ? 1.859 -0.728 -17.183 1.00 95.38 89 PHE A CA 1
ATOM 685 C C . PHE A 1 89 ? 0.905 -1.410 -18.170 1.00 95.38 89 PHE A C 1
ATOM 687 O O . PHE A 1 89 ? 1.102 -2.598 -18.404 1.00 95.38 89 PHE A O 1
ATOM 694 N N . PRO A 1 90 ? -0.089 -0.735 -18.784 1.00 95.81 90 PRO A N 1
ATOM 695 C CA . PRO A 1 90 ? -1.031 -1.412 -19.674 1.00 95.81 90 PRO A CA 1
ATOM 696 C C . PRO A 1 90 ? -0.356 -2.137 -20.847 1.00 95.81 90 PRO A C 1
ATOM 698 O O . PRO A 1 90 ? -0.555 -3.338 -21.014 1.00 95.81 90 PRO A O 1
ATOM 701 N N . ALA A 1 91 ? 0.485 -1.444 -21.621 1.00 95.62 91 ALA A N 1
ATOM 702 C CA . ALA A 1 91 ? 1.189 -2.064 -22.745 1.00 95.62 91 ALA A CA 1
ATOM 703 C C . ALA A 1 91 ? 2.260 -3.059 -22.277 1.00 95.62 91 ALA A C 1
ATOM 705 O O . ALA A 1 91 ? 2.407 -4.116 -22.884 1.00 95.62 91 ALA A O 1
ATOM 706 N N . LEU A 1 92 ? 2.953 -2.777 -21.165 1.00 96.19 92 LEU A N 1
ATOM 707 C CA . LEU A 1 92 ? 3.909 -3.714 -20.572 1.00 96.19 92 LEU A CA 1
ATOM 708 C C . LEU A 1 92 ? 3.253 -5.055 -20.214 1.00 96.19 92 LEU A C 1
ATOM 710 O O . LEU A 1 92 ? 3.787 -6.102 -20.565 1.00 96.19 92 LEU A O 1
ATOM 714 N N . ILE A 1 93 ? 2.096 -5.028 -19.541 1.00 96.06 93 ILE A N 1
ATOM 715 C CA . ILE A 1 93 ? 1.345 -6.233 -19.161 1.00 96.06 93 ILE A CA 1
ATOM 716 C C . ILE A 1 93 ? 1.002 -7.048 -20.404 1.00 96.06 93 ILE A C 1
ATOM 718 O O . ILE A 1 93 ? 1.239 -8.253 -20.423 1.00 96.06 93 ILE A O 1
ATOM 722 N N . VAL A 1 94 ? 0.484 -6.390 -21.443 1.00 95.94 94 VAL A N 1
ATOM 723 C CA . VAL A 1 94 ? 0.089 -7.057 -22.689 1.00 95.94 94 VAL A CA 1
ATOM 724 C C . VAL A 1 94 ? 1.293 -7.676 -23.391 1.00 95.94 94 VAL A C 1
ATOM 726 O O . VAL A 1 94 ? 1.218 -8.833 -23.787 1.00 95.94 94 VAL A O 1
ATOM 729 N N . VAL A 1 95 ? 2.415 -6.962 -23.502 1.00 96.31 95 VAL A N 1
ATOM 730 C CA . VAL A 1 95 ? 3.624 -7.482 -24.160 1.00 96.31 95 VAL A CA 1
ATOM 731 C C . VAL A 1 95 ? 4.241 -8.636 -23.375 1.00 96.31 95 VAL A C 1
ATOM 733 O O . VAL A 1 95 ? 4.599 -9.644 -23.973 1.00 96.31 95 VAL A O 1
ATOM 736 N N . VAL A 1 96 ? 4.337 -8.535 -22.047 1.00 95.25 96 VAL A N 1
ATOM 737 C CA . VAL A 1 96 ? 4.869 -9.629 -21.219 1.00 95.25 96 VAL A CA 1
ATOM 738 C C . VAL A 1 96 ? 3.958 -10.854 -21.299 1.00 95.25 96 VAL A C 1
ATOM 740 O O . VAL A 1 96 ? 4.453 -11.957 -21.515 1.00 95.25 96 VAL A O 1
ATOM 743 N N . ALA A 1 97 ? 2.639 -10.668 -21.200 1.00 94.12 97 ALA A N 1
ATOM 744 C CA . ALA A 1 97 ? 1.676 -11.755 -21.336 1.00 94.12 97 ALA A CA 1
ATOM 745 C C . ALA A 1 97 ? 1.719 -12.388 -22.735 1.00 94.12 97 ALA A C 1
ATOM 747 O O . ALA A 1 97 ? 1.729 -13.608 -22.838 1.00 94.12 97 ALA A O 1
ATOM 748 N N . ALA A 1 98 ? 1.809 -11.593 -23.805 1.00 95.00 98 ALA A N 1
ATOM 749 C CA . ALA A 1 98 ? 1.940 -12.101 -25.169 1.00 95.00 98 ALA A CA 1
ATOM 750 C C . ALA A 1 98 ? 3.251 -12.878 -25.366 1.00 95.00 98 ALA A C 1
ATOM 752 O O . ALA A 1 98 ? 3.240 -13.960 -25.950 1.00 95.00 98 ALA A O 1
ATOM 753 N N . SER A 1 99 ? 4.370 -12.389 -24.825 1.00 95.25 99 SER A N 1
ATOM 754 C CA . SER A 1 99 ? 5.641 -13.118 -24.854 1.00 95.25 99 SER A CA 1
ATOM 755 C C . SER A 1 99 ? 5.542 -14.471 -24.143 1.00 95.25 99 SER A C 1
ATOM 757 O O . SER A 1 99 ? 6.047 -15.467 -24.650 1.00 95.25 99 SER A O 1
ATOM 759 N N . MET A 1 100 ? 4.877 -14.519 -22.985 1.00 93.75 100 MET A N 1
ATOM 760 C CA . MET A 1 100 ? 4.737 -15.733 -22.173 1.00 93.75 100 MET A CA 1
ATOM 761 C C . MET A 1 100 ? 3.716 -16.731 -22.721 1.00 93.75 100 MET A C 1
ATOM 763 O O . MET A 1 100 ? 3.938 -17.930 -22.656 1.00 93.75 100 MET A O 1
ATOM 767 N N . LEU A 1 101 ? 2.563 -16.253 -23.182 1.00 93.00 101 LEU A N 1
ATOM 768 C CA . LEU A 1 101 ? 1.406 -17.100 -23.482 1.00 93.00 101 LEU A CA 1
ATOM 769 C C . LEU A 1 101 ? 1.250 -17.383 -24.974 1.00 93.00 101 LEU A C 1
ATOM 771 O O . LEU A 1 101 ? 0.563 -18.334 -25.330 1.00 93.00 101 LEU A O 1
ATOM 775 N N . LEU A 1 102 ? 1.855 -16.562 -25.837 1.00 92.69 102 LEU A N 1
ATOM 776 C CA . LEU A 1 102 ? 1.774 -16.718 -27.289 1.00 92.69 102 LEU A CA 1
ATOM 777 C C . LEU A 1 102 ? 3.142 -17.063 -27.868 1.00 92.69 102 LEU A C 1
ATOM 779 O O . LEU A 1 102 ? 3.310 -18.144 -28.415 1.00 92.69 102 LEU A O 1
ATOM 783 N N . LEU A 1 103 ? 4.134 -16.180 -27.719 1.00 92.31 103 LEU A N 1
ATOM 784 C CA . LEU A 1 103 ? 5.446 -16.391 -28.336 1.00 92.31 103 LEU A CA 1
ATOM 785 C C . LEU A 1 103 ? 6.143 -17.629 -27.765 1.00 92.31 103 LEU A C 1
ATOM 787 O O . LEU A 1 103 ? 6.521 -18.513 -28.524 1.00 92.31 103 LEU A O 1
ATOM 791 N N . GLY A 1 104 ? 6.295 -17.706 -26.442 1.00 93.44 104 GLY A N 1
ATOM 792 C CA . GLY A 1 104 ? 7.018 -18.785 -25.770 1.00 93.44 104 GLY A CA 1
ATOM 793 C C . GLY A 1 104 ? 6.558 -20.194 -26.166 1.00 93.44 104 GLY A C 1
ATOM 794 O O . GLY A 1 104 ? 7.400 -20.951 -26.642 1.00 93.44 104 GLY A O 1
ATOM 795 N N . PRO A 1 105 ? 5.258 -20.532 -26.064 1.00 92.75 105 PRO A N 1
ATOM 796 C CA . PRO A 1 105 ? 4.723 -21.826 -26.495 1.00 92.75 105 PRO A CA 1
ATOM 797 C C . PRO A 1 105 ? 4.961 -22.157 -27.973 1.00 92.75 105 PRO A C 1
ATOM 799 O O . PRO A 1 105 ? 5.058 -23.328 -28.320 1.00 92.75 105 PRO A O 1
ATOM 802 N N . ILE A 1 106 ? 5.063 -21.145 -28.844 1.00 91.50 106 ILE A N 1
ATOM 803 C CA . ILE A 1 106 ? 5.305 -21.336 -30.283 1.00 91.50 106 ILE A CA 1
ATOM 804 C C . ILE A 1 106 ? 6.778 -21.656 -30.570 1.00 91.50 106 ILE A C 1
ATOM 806 O O . ILE A 1 106 ? 7.064 -22.424 -31.485 1.00 91.50 106 ILE A O 1
ATOM 810 N N . VAL A 1 107 ? 7.718 -21.058 -29.828 1.00 91.25 107 VAL A N 1
ATOM 811 C CA . VAL A 1 107 ? 9.163 -21.147 -30.131 1.00 91.25 107 VAL A CA 1
ATOM 812 C C . VAL A 1 107 ? 9.977 -21.970 -29.128 1.00 91.25 107 VAL A C 1
ATOM 814 O O . VAL A 1 107 ? 11.194 -22.087 -29.278 1.00 91.25 107 VAL A O 1
ATOM 817 N N . THR A 1 108 ? 9.345 -22.509 -28.085 1.00 94.00 108 THR A N 1
ATOM 818 C CA . THR A 1 108 ? 10.017 -23.360 -27.097 1.00 94.00 108 THR A CA 1
ATOM 819 C C . THR A 1 108 ? 10.326 -24.745 -27.663 1.00 94.00 108 THR A C 1
ATOM 821 O O . THR A 1 108 ? 9.593 -25.279 -28.491 1.00 94.00 108 THR A O 1
ATOM 824 N N . ARG A 1 109 ? 11.432 -25.336 -27.204 1.00 91.81 109 ARG A N 1
ATOM 825 C CA . ARG A 1 109 ? 11.797 -26.734 -27.483 1.00 91.81 109 ARG A CA 1
ATOM 826 C C . ARG A 1 109 ? 11.232 -27.717 -26.457 1.00 91.81 109 ARG A C 1
ATOM 828 O O . ARG A 1 109 ? 11.388 -28.919 -26.639 1.00 91.81 109 ARG A O 1
ATOM 835 N N . TYR A 1 110 ? 10.653 -27.216 -25.369 1.00 94.62 110 TYR A N 1
ATOM 836 C CA . TYR A 1 110 ? 10.030 -28.040 -24.335 1.00 94.62 110 TYR A CA 1
ATOM 837 C C . TYR A 1 110 ? 8.614 -28.437 -24.744 1.00 94.62 110 TYR A C 1
ATOM 839 O O . TYR A 1 110 ? 7.990 -27.791 -25.588 1.00 94.62 110 TYR A O 1
ATOM 847 N N . THR A 1 111 ? 8.078 -29.479 -24.113 1.00 94.00 111 THR A N 1
ATOM 848 C CA . THR A 1 111 ? 6.636 -29.735 -24.183 1.00 94.00 111 THR A CA 1
ATOM 849 C C . THR A 1 111 ? 5.863 -28.612 -23.479 1.00 94.00 111 THR A C 1
ATOM 851 O O . THR A 1 111 ? 6.406 -27.889 -22.641 1.00 94.00 111 THR A O 1
ATOM 854 N N . LEU A 1 112 ? 4.575 -28.440 -23.801 1.00 91.69 112 LEU A N 1
ATOM 855 C CA . LEU A 1 112 ? 3.763 -27.389 -23.170 1.00 91.69 112 LEU A CA 1
ATOM 856 C C . LEU A 1 112 ? 3.629 -27.583 -21.653 1.00 91.69 112 LEU A C 1
ATOM 858 O O . LEU A 1 112 ? 3.621 -26.599 -20.917 1.00 91.69 112 LEU A O 1
ATOM 862 N N . ASP A 1 113 ? 3.558 -28.830 -21.185 1.00 87.06 113 ASP A N 1
ATOM 863 C CA . ASP A 1 113 ? 3.486 -29.138 -19.754 1.00 87.06 113 ASP A CA 1
ATOM 864 C C . ASP A 1 113 ? 4.772 -28.718 -19.026 1.00 87.06 113 ASP A C 1
ATOM 866 O O . ASP A 1 113 ? 4.724 -27.958 -18.056 1.00 87.06 113 ASP A O 1
ATOM 870 N N . GLU A 1 114 ? 5.935 -29.093 -19.567 1.00 86.44 114 GLU A N 1
ATOM 871 C CA . GLU A 1 114 ? 7.240 -28.654 -19.057 1.00 86.44 114 GLU A CA 1
ATOM 872 C C . GLU A 1 114 ? 7.371 -27.126 -19.102 1.00 86.44 114 GLU A C 1
ATOM 874 O O . GLU A 1 114 ? 7.832 -26.512 -18.145 1.00 86.44 114 GLU A O 1
ATOM 879 N N . TYR A 1 115 ? 6.914 -26.481 -20.179 1.00 91.00 115 TYR A N 1
ATOM 880 C CA . TYR A 1 115 ? 6.973 -25.029 -20.331 1.00 91.00 115 TYR A CA 1
ATOM 881 C C . TYR A 1 115 ? 6.177 -24.280 -19.249 1.00 91.00 115 TYR A C 1
ATOM 883 O O . TYR A 1 115 ? 6.694 -23.333 -18.650 1.00 91.00 115 TYR A O 1
ATOM 891 N N . PHE A 1 116 ? 4.927 -24.680 -18.987 1.00 88.38 116 PHE A N 1
ATOM 892 C CA . PHE A 1 116 ? 4.056 -23.985 -18.029 1.00 88.38 116 PHE A CA 1
ATOM 893 C C . PHE A 1 116 ? 4.366 -24.315 -16.566 1.00 88.38 116 PHE A C 1
ATOM 895 O O . PHE A 1 116 ? 4.025 -23.523 -15.684 1.00 88.38 116 PHE A O 1
ATOM 902 N N . THR A 1 117 ? 5.013 -25.448 -16.297 1.00 85.69 117 THR A N 1
ATOM 903 C CA . THR A 1 117 ? 5.427 -25.847 -14.944 1.00 85.69 117 THR A CA 1
ATOM 904 C C . THR A 1 117 ? 6.834 -25.358 -14.579 1.00 85.69 117 THR A C 1
ATOM 906 O O . THR A 1 117 ? 7.165 -25.271 -13.392 1.00 85.69 117 THR A O 1
ATOM 909 N N . ASP A 1 118 ? 7.649 -24.959 -15.562 1.00 89.44 118 ASP A N 1
ATOM 910 C CA . ASP A 1 118 ? 9.004 -24.459 -15.337 1.00 89.44 118 ASP A CA 1
ATOM 911 C C . ASP A 1 118 ? 9.021 -23.126 -14.559 1.00 89.44 118 ASP A C 1
ATOM 913 O O . ASP A 1 118 ? 8.305 -22.156 -14.832 1.00 89.44 118 ASP A O 1
ATOM 917 N N . ARG A 1 119 ? 9.923 -23.040 -13.577 1.00 88.69 119 ARG A N 1
ATOM 918 C CA . ARG A 1 119 ? 10.127 -21.853 -12.735 1.00 88.69 119 ARG A CA 1
ATOM 919 C C . ARG A 1 119 ? 10.422 -20.582 -13.545 1.00 88.69 119 ARG A C 1
ATOM 921 O O . ARG A 1 119 ? 10.045 -19.491 -13.104 1.00 88.69 119 ARG A O 1
ATOM 928 N N . GLN A 1 120 ? 11.120 -20.677 -14.676 1.00 87.12 120 GLN A N 1
ATOM 929 C CA . GLN A 1 120 ? 11.472 -19.541 -15.528 1.00 87.12 120 GLN A CA 1
ATOM 930 C C . GLN A 1 120 ? 10.236 -18.846 -16.106 1.00 87.12 120 GLN A C 1
ATOM 932 O O . GLN A 1 120 ? 10.247 -17.619 -16.199 1.00 87.12 120 GLN A O 1
ATOM 937 N N . PHE A 1 121 ? 9.149 -19.577 -16.380 1.00 89.19 121 PHE A N 1
ATOM 938 C CA . PHE A 1 121 ? 7.876 -18.994 -16.814 1.00 89.19 121 PHE A CA 1
ATOM 939 C C . PHE A 1 121 ? 7.365 -17.971 -15.787 1.00 89.19 121 PHE A C 1
ATOM 941 O O . PHE A 1 121 ? 7.128 -16.800 -16.098 1.00 89.19 121 PHE A O 1
ATOM 948 N N . TYR A 1 122 ? 7.309 -18.369 -14.513 1.00 84.50 122 TYR A N 1
ATOM 949 C CA . TYR A 1 122 ? 6.879 -17.494 -13.418 1.00 84.50 122 TYR A CA 1
ATOM 950 C C . TYR A 1 122 ? 7.892 -16.390 -13.091 1.00 84.50 122 TYR A C 1
ATOM 952 O O . TYR A 1 122 ? 7.512 -15.303 -12.650 1.00 84.50 122 TYR A O 1
ATOM 960 N N . LEU A 1 123 ? 9.191 -16.636 -13.296 1.00 83.38 123 LEU A N 1
ATOM 961 C CA . LEU A 1 123 ? 10.207 -15.590 -13.162 1.00 83.38 123 LEU A CA 1
ATOM 962 C C . LEU A 1 123 ? 10.048 -14.517 -14.239 1.00 83.38 123 LEU A C 1
ATOM 964 O O . LEU A 1 123 ? 10.205 -13.341 -13.918 1.00 83.38 123 LEU A O 1
ATOM 968 N N . TYR A 1 124 ? 9.685 -14.893 -15.466 1.00 89.81 124 TYR A N 1
ATOM 969 C CA . TYR A 1 124 ? 9.443 -13.944 -16.548 1.00 89.81 124 TYR A CA 1
ATOM 970 C C . TYR A 1 124 ? 8.236 -13.034 -16.271 1.00 89.81 124 TYR A C 1
ATOM 972 O O . TYR A 1 124 ? 8.274 -11.849 -16.606 1.00 89.81 124 TYR A O 1
ATOM 980 N N . ALA A 1 125 ? 7.218 -13.518 -15.547 1.00 86.19 125 ALA A N 1
ATOM 981 C CA . ALA A 1 125 ? 6.069 -12.709 -15.118 1.00 86.19 125 ALA A CA 1
ATOM 982 C C . ALA A 1 125 ? 6.460 -11.485 -14.266 1.00 86.19 125 ALA A C 1
ATOM 984 O O . ALA A 1 125 ? 5.743 -10.483 -14.241 1.00 86.19 125 ALA A O 1
ATOM 985 N N . LYS A 1 126 ? 7.620 -11.519 -13.591 1.00 86.12 126 LYS A N 1
ATOM 986 C CA . LYS A 1 126 ? 8.139 -10.389 -12.799 1.00 86.12 126 LYS A CA 1
ATOM 987 C C . LYS A 1 126 ? 8.381 -9.130 -13.638 1.00 86.12 126 LYS A C 1
ATOM 989 O O . LYS A 1 126 ? 8.334 -8.024 -13.095 1.00 86.12 126 LYS A O 1
ATOM 994 N N . ASN A 1 127 ? 8.545 -9.275 -14.952 1.00 86.94 127 ASN A N 1
ATOM 995 C CA . ASN A 1 127 ? 8.637 -8.147 -15.870 1.00 86.94 127 ASN A CA 1
ATOM 996 C C . ASN A 1 127 ? 7.395 -7.236 -15.818 1.00 86.94 127 ASN A C 1
ATOM 998 O O . ASN A 1 127 ? 7.537 -6.036 -16.026 1.00 86.94 127 ASN A O 1
ATOM 1002 N N . ILE A 1 128 ? 6.208 -7.753 -15.455 1.00 88.38 128 ILE A N 1
ATOM 1003 C CA . ILE A 1 128 ? 4.979 -6.951 -15.269 1.00 88.38 128 ILE A CA 1
ATOM 1004 C C . ILE A 1 128 ? 5.164 -5.873 -14.198 1.00 88.38 128 ILE A C 1
ATOM 1006 O O . ILE A 1 128 ? 4.618 -4.780 -14.313 1.00 88.38 128 ILE A O 1
ATOM 1010 N N . ILE A 1 129 ? 5.954 -6.166 -13.164 1.00 84.44 129 ILE A N 1
ATOM 1011 C CA . ILE A 1 129 ? 6.299 -5.218 -12.099 1.00 84.44 129 ILE A CA 1
ATOM 1012 C C . ILE A 1 129 ? 7.672 -4.579 -12.323 1.00 84.44 129 ILE A C 1
ATOM 1014 O O . ILE A 1 129 ? 8.285 -4.088 -11.379 1.00 84.44 129 ILE A O 1
ATOM 1018 N N . THR A 1 130 ? 8.154 -4.567 -13.570 1.00 87.44 130 THR A N 1
ATOM 1019 C CA . THR A 1 130 ? 9.443 -4.000 -14.009 1.00 87.44 130 THR A CA 1
ATOM 1020 C C . THR A 1 130 ? 10.685 -4.672 -13.419 1.00 87.44 130 THR A C 1
ATOM 1022 O O . THR A 1 130 ? 11.785 -4.133 -13.491 1.00 87.44 130 THR A O 1
ATOM 1025 N N . LEU A 1 131 ? 10.556 -5.871 -12.847 1.00 83.62 131 LEU A N 1
ATOM 1026 C CA . LEU A 1 131 ? 11.703 -6.653 -12.390 1.00 83.62 131 LEU A CA 1
ATOM 1027 C C . LEU A 1 131 ? 12.184 -7.558 -13.525 1.00 83.62 131 LEU A C 1
ATOM 1029 O O . LEU A 1 131 ? 11.546 -8.564 -13.831 1.00 83.62 131 LEU A O 1
ATOM 1033 N N . THR A 1 132 ? 13.307 -7.175 -14.132 1.00 83.44 132 THR A N 1
ATOM 1034 C CA . THR A 1 132 ? 13.792 -7.758 -15.383 1.00 83.44 132 THR A CA 1
ATOM 1035 C C . THR A 1 132 ? 14.100 -9.246 -15.270 1.00 83.44 132 THR A C 1
ATOM 1037 O O . THR A 1 132 ? 14.913 -9.670 -14.445 1.00 83.44 132 THR A O 1
ATOM 1040 N N . ALA A 1 133 ? 13.507 -10.022 -16.169 1.00 88.19 133 ALA A N 1
ATOM 1041 C CA . ALA A 1 133 ? 13.856 -11.406 -16.448 1.00 88.19 133 ALA A CA 1
ATOM 1042 C C . ALA A 1 133 ? 13.942 -11.597 -17.969 1.00 88.19 133 ALA A C 1
ATOM 1044 O O . ALA A 1 133 ? 13.056 -11.163 -18.702 1.00 88.19 133 ALA A O 1
ATOM 1045 N N . HIS A 1 134 ? 15.024 -12.213 -18.445 1.00 91.31 134 HIS A N 1
ATOM 1046 C CA . HIS A 1 134 ? 15.392 -12.181 -19.866 1.00 91.31 134 HIS A CA 1
ATOM 1047 C C . HIS A 1 134 ? 14.911 -13.401 -20.658 1.00 91.31 134 HIS A C 1
ATOM 1049 O O . HIS A 1 134 ? 14.697 -13.286 -21.863 1.00 91.31 134 HIS A O 1
ATOM 1055 N N . PHE A 1 135 ? 14.724 -14.543 -19.994 1.00 94.62 135 PHE A N 1
ATOM 1056 C CA . PHE A 1 135 ? 14.585 -15.850 -20.639 1.00 94.62 135 PHE A CA 1
ATOM 1057 C C . PHE A 1 135 ? 13.223 -16.488 -20.361 1.00 94.62 135 PHE A C 1
ATOM 1059 O O . PHE A 1 135 ? 12.670 -16.321 -19.271 1.00 94.62 135 PHE A O 1
ATOM 1066 N N . LEU A 1 136 ? 12.719 -17.232 -21.346 1.00 96.00 136 LEU A N 1
ATOM 1067 C CA . LEU A 1 136 ? 11.560 -18.116 -21.220 1.00 96.00 136 LEU A CA 1
ATOM 1068 C C . LEU A 1 136 ? 12.007 -19.587 -21.316 1.00 96.00 136 LEU A C 1
ATOM 1070 O O . LEU A 1 136 ? 13.002 -19.860 -21.993 1.00 96.00 136 LEU A O 1
ATOM 1074 N N . PRO A 1 137 ? 11.272 -20.527 -20.687 1.00 95.81 137 PRO A N 1
ATOM 1075 C CA . PRO A 1 137 ? 11.648 -21.940 -20.660 1.00 95.81 137 PRO A CA 1
ATOM 1076 C C . PRO A 1 137 ? 11.829 -22.528 -22.062 1.00 95.81 137 PRO A C 1
ATOM 1078 O O . PRO A 1 137 ? 10.962 -22.373 -22.924 1.00 95.81 137 PRO A O 1
ATOM 1081 N N . GLY A 1 138 ? 12.955 -23.203 -22.295 1.00 92.38 138 GLY A N 1
ATOM 1082 C CA . GLY A 1 138 ? 13.220 -23.938 -23.536 1.00 92.38 138 GLY A CA 1
ATOM 1083 C C . GLY A 1 138 ? 13.359 -23.085 -24.806 1.00 92.38 138 GLY A C 1
ATOM 1084 O O . GLY A 1 138 ? 13.412 -23.653 -25.896 1.00 92.38 138 GLY A O 1
ATOM 1085 N N . VAL A 1 139 ? 13.424 -21.749 -24.709 1.00 94.31 139 VAL A N 1
ATOM 1086 C CA . VAL A 1 139 ? 13.583 -20.864 -25.876 1.00 94.31 139 VAL A CA 1
ATOM 1087 C C . VAL A 1 139 ? 15.061 -20.532 -26.102 1.00 94.31 139 VAL A C 1
ATOM 1089 O O . VAL A 1 139 ? 15.674 -19.787 -25.334 1.00 94.31 139 VAL A O 1
ATOM 1092 N N . SER A 1 140 ? 15.641 -21.060 -27.180 1.00 93.06 140 SER A N 1
ATOM 1093 C CA . SER A 1 140 ? 17.059 -20.878 -27.522 1.00 93.06 140 SER A CA 1
ATOM 1094 C C . SER A 1 140 ? 17.298 -20.744 -29.025 1.00 93.06 140 SER A C 1
ATOM 1096 O O . SER A 1 140 ? 16.603 -21.354 -29.846 1.00 93.06 140 SER A O 1
ATOM 1098 N N . TYR A 1 141 ? 18.319 -19.965 -29.391 1.00 87.94 141 TYR A N 1
ATOM 1099 C CA . TYR A 1 141 ? 18.778 -19.813 -30.771 1.00 87.94 141 TYR A CA 1
ATOM 1100 C C . TYR A 1 141 ? 19.297 -21.138 -31.341 1.00 87.94 141 TYR A C 1
ATOM 1102 O O . TYR A 1 141 ? 19.617 -22.076 -30.608 1.00 87.94 141 TYR A O 1
ATOM 1110 N N . ARG A 1 142 ? 19.413 -21.236 -32.673 1.00 82.50 142 ARG A N 1
ATOM 1111 C CA . ARG A 1 142 ? 19.950 -22.441 -33.341 1.00 82.50 142 ARG A CA 1
ATOM 1112 C C . ARG A 1 142 ? 21.365 -22.798 -32.874 1.00 82.50 142 ARG A C 1
ATOM 1114 O O . ARG A 1 142 ? 21.694 -23.975 -32.832 1.00 82.50 142 ARG A O 1
ATOM 1121 N N . THR A 1 143 ? 22.147 -21.802 -32.460 1.00 81.25 143 THR A N 1
ATOM 1122 C CA . THR A 1 143 ? 23.484 -21.952 -31.860 1.00 81.25 143 THR A CA 1
ATOM 1123 C C . THR A 1 143 ? 23.473 -22.618 -30.478 1.00 81.25 143 THR A C 1
ATOM 1125 O O . THR A 1 143 ? 24.527 -23.004 -29.990 1.00 81.25 143 THR A O 1
ATOM 1128 N N . GLY A 1 144 ? 22.302 -22.774 -29.849 1.00 82.69 144 GLY A N 1
ATOM 1129 C CA . GLY A 1 144 ? 22.128 -23.383 -28.526 1.00 82.69 144 GLY A CA 1
ATOM 1130 C C . GLY A 1 144 ? 22.040 -22.378 -27.374 1.00 82.69 144 GLY A C 1
ATOM 1131 O O . GLY A 1 144 ? 21.622 -22.749 -26.280 1.00 82.69 144 GLY A O 1
ATOM 1132 N N . GLU A 1 145 ? 22.360 -21.104 -27.610 1.00 88.00 145 GLU A N 1
ATOM 1133 C CA . GLU A 1 145 ? 22.299 -20.062 -26.580 1.00 88.00 145 GLU A CA 1
ATOM 1134 C C . GLU A 1 145 ? 20.850 -19.671 -26.222 1.00 88.00 145 GLU A C 1
ATOM 1136 O O . GLU A 1 145 ? 20.005 -19.559 -27.120 1.00 88.00 145 GLU A O 1
ATOM 1141 N N . PRO A 1 146 ? 20.532 -19.420 -24.935 1.00 91.19 146 PRO A N 1
ATOM 1142 C CA . PRO A 1 146 ? 19.215 -18.939 -24.521 1.00 91.19 146 PRO A CA 1
ATOM 1143 C C . PRO A 1 146 ? 18.838 -17.617 -25.199 1.00 91.19 146 PRO A C 1
ATOM 1145 O O . PRO A 1 146 ? 19.613 -16.659 -25.200 1.00 91.19 146 PRO A O 1
ATOM 1148 N N . ALA A 1 147 ? 17.619 -17.532 -25.733 1.00 91.06 147 ALA A N 1
ATOM 1149 C CA . ALA A 1 147 ? 17.168 -16.322 -26.409 1.00 91.06 147 ALA A CA 1
ATOM 1150 C C . ALA A 1 147 ? 16.713 -15.260 -25.397 1.00 91.06 147 ALA A C 1
ATOM 1152 O O . ALA A 1 147 ? 15.820 -15.496 -24.578 1.00 91.06 147 ALA A O 1
ATOM 1153 N N . VAL A 1 148 ? 17.291 -14.059 -25.479 1.00 92.81 148 VAL A N 1
ATOM 1154 C CA . VAL A 1 148 ? 16.811 -12.894 -24.725 1.00 92.81 148 VAL A CA 1
ATOM 1155 C C . VAL A 1 148 ? 15.502 -12.418 -25.350 1.00 92.81 148 VAL A C 1
ATOM 1157 O O . VAL A 1 148 ? 15.499 -11.782 -26.398 1.00 92.81 148 VAL A O 1
ATOM 1160 N N . ILE A 1 149 ? 14.381 -12.710 -24.694 1.00 94.62 149 ILE A N 1
ATOM 1161 C CA . ILE A 1 149 ? 13.041 -12.490 -25.258 1.00 94.62 149 ILE A CA 1
ATOM 1162 C C . ILE A 1 149 ? 12.732 -11.003 -25.421 1.00 94.62 149 ILE A C 1
ATOM 1164 O O . ILE A 1 149 ? 12.165 -10.577 -26.426 1.00 94.62 149 ILE A O 1
ATOM 1168 N N . ASN A 1 150 ? 13.084 -10.201 -24.413 1.00 93.06 150 ASN A N 1
ATOM 1169 C CA . ASN A 1 150 ? 12.889 -8.760 -24.471 1.00 93.06 150 ASN A CA 1
ATOM 1170 C C . ASN A 1 150 ? 14.049 -8.006 -23.813 1.00 93.06 150 ASN A C 1
ATOM 1172 O O . ASN A 1 150 ? 14.036 -7.734 -22.611 1.00 93.06 150 ASN A O 1
ATOM 1176 N N . GLY A 1 151 ? 15.050 -7.663 -24.626 1.00 85.81 151 GLY A N 1
ATOM 1177 C CA . GLY A 1 151 ? 16.253 -6.949 -24.187 1.00 85.81 151 GLY A CA 1
ATOM 1178 C C . GLY A 1 151 ? 16.008 -5.491 -23.788 1.00 85.81 151 GLY A C 1
ATOM 1179 O O . GLY A 1 151 ? 16.878 -4.867 -23.193 1.00 85.81 151 GLY A O 1
ATOM 1180 N N . ALA A 1 152 ? 14.823 -4.941 -24.063 1.00 87.81 152 ALA A N 1
ATOM 1181 C CA . ALA A 1 152 ? 14.496 -3.546 -23.781 1.00 87.81 152 ALA A CA 1
ATOM 1182 C C . ALA A 1 152 ? 13.922 -3.313 -22.369 1.00 87.81 152 ALA A C 1
ATOM 1184 O O . ALA A 1 152 ? 13.854 -2.172 -21.912 1.00 87.81 152 ALA A O 1
ATOM 1185 N N . LEU A 1 153 ? 13.507 -4.369 -21.654 1.00 90.75 153 LEU A N 1
ATOM 1186 C CA . LEU A 1 153 ? 12.742 -4.236 -20.403 1.00 90.75 153 LEU A CA 1
ATOM 1187 C C . LEU A 1 153 ? 13.546 -3.689 -19.217 1.00 90.75 153 LEU A C 1
ATOM 1189 O O . LEU A 1 153 ? 12.958 -3.114 -18.301 1.00 90.75 153 LEU A O 1
ATOM 1193 N N . TRP A 1 154 ? 14.873 -3.833 -19.211 1.00 87.25 154 TRP A N 1
ATOM 1194 C CA . TRP A 1 154 ? 15.690 -3.389 -18.078 1.00 87.25 154 TRP A CA 1
ATOM 1195 C C . TRP A 1 154 ? 15.680 -1.869 -17.882 1.00 87.25 154 TRP A C 1
ATOM 1197 O O . TRP A 1 154 ? 15.730 -1.401 -16.744 1.00 87.25 154 TRP A O 1
ATOM 1207 N N . THR A 1 155 ? 15.554 -1.094 -18.961 1.00 91.62 155 THR A N 1
ATOM 1208 C CA . THR A 1 155 ? 15.518 0.373 -18.883 1.00 91.62 155 THR A CA 1
ATOM 1209 C C . THR A 1 155 ? 14.234 0.870 -18.223 1.00 91.62 155 THR A C 1
ATOM 1211 O O . THR A 1 155 ? 14.240 1.912 -17.570 1.00 91.62 155 THR A O 1
ATOM 1214 N N . LEU A 1 156 ? 13.139 0.111 -18.341 1.00 91.88 156 LEU A N 1
ATOM 1215 C CA . LEU A 1 156 ? 11.832 0.479 -17.803 1.00 91.88 156 LEU A CA 1
ATOM 1216 C C . LEU A 1 156 ? 11.830 0.496 -16.273 1.00 91.88 156 LEU A C 1
ATOM 1218 O O . LEU A 1 156 ? 11.199 1.357 -15.664 1.00 91.88 156 LEU A O 1
ATOM 1222 N N . ASN A 1 157 ? 12.579 -0.420 -15.653 1.00 89.94 157 ASN A N 1
ATOM 1223 C CA . ASN A 1 157 ? 12.824 -0.409 -14.212 1.00 89.94 157 ASN A CA 1
ATOM 1224 C C . ASN A 1 157 ? 13.413 0.943 -13.780 1.00 89.94 157 ASN A C 1
ATOM 1226 O O . ASN A 1 157 ? 12.896 1.609 -12.884 1.00 89.94 157 ASN A O 1
ATOM 1230 N N . ILE A 1 158 ? 14.452 1.385 -14.488 1.00 93.06 158 ILE A N 1
ATOM 1231 C CA . ILE A 1 158 ? 15.165 2.627 -14.188 1.00 93.06 158 ILE A CA 1
ATOM 1232 C C . ILE A 1 158 ? 14.282 3.848 -14.467 1.00 93.06 158 ILE A C 1
ATOM 1234 O O . ILE A 1 158 ? 14.313 4.815 -13.705 1.00 93.06 158 ILE A O 1
ATOM 1238 N N . GLU A 1 159 ? 13.437 3.800 -15.498 1.00 95.00 159 GLU A N 1
ATOM 1239 C CA . GLU A 1 159 ? 12.466 4.855 -15.804 1.00 95.00 159 GLU A CA 1
ATOM 1240 C C . GLU A 1 159 ? 11.425 4.998 -14.680 1.00 95.00 159 GLU A C 1
ATOM 1242 O O . GLU A 1 159 ? 11.181 6.104 -14.190 1.00 95.00 159 GLU A O 1
ATOM 1247 N N . VAL A 1 160 ? 10.868 3.881 -14.192 1.00 94.75 160 VAL A N 1
ATOM 1248 C CA . VAL A 1 160 ? 9.937 3.874 -13.053 1.00 94.75 160 VAL A CA 1
ATOM 1249 C C . VAL A 1 160 ? 10.609 4.400 -11.786 1.00 94.75 160 VAL A C 1
ATOM 1251 O O . VAL A 1 160 ? 10.030 5.252 -11.108 1.00 94.75 160 VAL A O 1
ATOM 1254 N N . ILE A 1 161 ? 11.837 3.964 -11.480 1.00 93.50 161 ILE A N 1
ATOM 1255 C CA . ILE A 1 161 ? 12.592 4.490 -10.332 1.00 93.50 161 ILE A CA 1
ATOM 1256 C C . ILE A 1 161 ? 12.839 5.995 -10.495 1.00 93.50 161 ILE A C 1
ATOM 1258 O O . ILE A 1 161 ? 12.688 6.738 -9.528 1.00 93.50 161 ILE A O 1
ATOM 1262 N N . SER A 1 162 ? 13.138 6.476 -11.703 1.00 96.44 162 SER A N 1
ATOM 1263 C CA . SER A 1 162 ? 13.330 7.908 -11.981 1.00 96.44 162 SER A CA 1
ATOM 1264 C C . SER A 1 162 ? 12.052 8.717 -11.741 1.00 96.44 162 SER A C 1
ATOM 1266 O O . SER A 1 162 ? 12.102 9.802 -11.155 1.00 96.44 162 SER A O 1
ATOM 1268 N N . TYR A 1 163 ? 10.882 8.178 -12.105 1.00 96.00 163 TYR A N 1
ATOM 1269 C CA . TYR A 1 163 ? 9.594 8.794 -11.773 1.00 96.00 163 TYR A CA 1
ATOM 1270 C C . TYR A 1 163 ? 9.317 8.808 -10.270 1.00 96.00 163 TYR A C 1
ATOM 1272 O O . TYR A 1 163 ? 8.839 9.821 -9.757 1.00 96.00 163 TYR A O 1
ATOM 1280 N N . ILE A 1 164 ? 9.633 7.724 -9.556 1.00 93.38 164 ILE A N 1
ATOM 1281 C CA . ILE A 1 164 ? 9.511 7.666 -8.094 1.00 93.38 164 ILE A CA 1
ATOM 1282 C C . ILE A 1 164 ? 10.438 8.700 -7.449 1.00 93.38 164 ILE A C 1
ATOM 1284 O O . ILE A 1 164 ? 9.987 9.471 -6.605 1.00 93.38 164 ILE A O 1
ATOM 1288 N N . ALA A 1 165 ? 11.698 8.778 -7.883 1.00 92.62 165 ALA A N 1
ATOM 1289 C CA . ALA A 1 165 ? 12.661 9.760 -7.399 1.00 92.62 165 ALA A CA 1
ATOM 1290 C C . ALA A 1 165 ? 12.138 11.190 -7.603 1.00 92.62 165 ALA A C 1
ATOM 1292 O O . ALA A 1 165 ? 12.123 11.978 -6.660 1.00 92.62 165 ALA A O 1
ATOM 1293 N N . LEU A 1 166 ? 11.611 11.512 -8.789 1.00 94.06 166 LEU A N 1
ATOM 1294 C CA . LEU A 1 166 ? 11.035 12.831 -9.058 1.00 94.06 166 LEU A CA 1
ATOM 1295 C C . LEU A 1 166 ? 9.800 13.131 -8.191 1.00 94.06 166 LEU A C 1
ATOM 1297 O O . LEU A 1 166 ? 9.660 14.250 -7.698 1.00 94.06 166 LEU A O 1
ATOM 1301 N N . ALA A 1 167 ? 8.923 12.146 -7.974 1.00 90.69 167 ALA A N 1
ATOM 1302 C CA . ALA A 1 167 ? 7.774 12.285 -7.078 1.00 90.69 167 ALA A CA 1
ATOM 1303 C C . ALA A 1 167 ? 8.216 12.564 -5.634 1.00 90.69 167 ALA A C 1
ATOM 1305 O O . ALA A 1 167 ? 7.676 13.468 -4.999 1.00 90.69 167 ALA A O 1
ATOM 1306 N N . VAL A 1 168 ? 9.236 11.855 -5.140 1.00 86.00 168 VAL A N 1
ATOM 1307 C CA . VAL A 1 168 ? 9.829 12.089 -3.8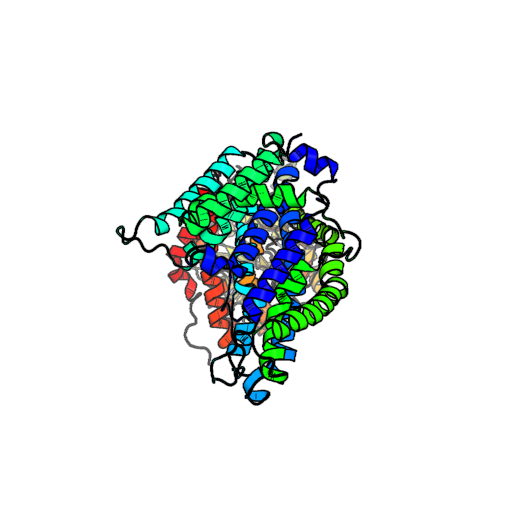14 1.00 86.00 168 VAL A CA 1
ATOM 1308 C C . VAL A 1 168 ? 10.412 13.499 -3.722 1.00 86.00 168 VAL A C 1
ATOM 1310 O O . VAL A 1 168 ? 10.096 14.219 -2.776 1.00 86.00 168 VAL A O 1
ATOM 1313 N N . LEU A 1 169 ? 11.180 13.947 -4.723 1.00 87.12 169 LEU A N 1
ATOM 1314 C CA . LEU A 1 169 ? 11.686 15.326 -4.785 1.00 87.12 169 LEU A CA 1
ATOM 1315 C C . LEU A 1 169 ? 10.544 16.359 -4.782 1.00 87.12 169 LEU A C 1
ATOM 1317 O O . LEU A 1 169 ? 10.679 17.435 -4.197 1.00 87.12 169 LEU A O 1
ATOM 1321 N N . GLY A 1 170 ? 9.411 16.041 -5.412 1.00 84.06 170 GLY A N 1
ATOM 1322 C CA . GLY A 1 170 ? 8.202 16.863 -5.387 1.00 84.06 170 GLY A CA 1
ATOM 1323 C C . GLY A 1 170 ? 7.573 16.959 -3.997 1.00 84.06 170 GLY A C 1
ATOM 1324 O O . GLY A 1 170 ? 7.320 18.066 -3.524 1.00 84.06 170 GLY A O 1
ATOM 1325 N N . VAL A 1 171 ? 7.378 15.820 -3.325 1.00 80.06 171 VAL A N 1
ATOM 1326 C CA . VAL A 1 171 ? 6.776 15.731 -1.980 1.00 80.06 171 VAL A CA 1
ATOM 1327 C C . VAL A 1 171 ? 7.642 16.412 -0.921 1.00 80.06 171 VAL A C 1
ATOM 1329 O O . VAL A 1 171 ? 7.120 17.152 -0.092 1.00 80.06 171 VAL A O 1
ATOM 1332 N N . VAL A 1 172 ? 8.963 16.220 -0.976 1.00 78.88 172 VAL A N 1
ATOM 1333 C CA . VAL A 1 172 ? 9.929 16.869 -0.065 1.00 78.88 172 VAL A CA 1
ATOM 1334 C C . VAL A 1 172 ? 10.045 18.377 -0.346 1.00 78.88 172 VAL A C 1
ATOM 1336 O O . VAL A 1 172 ? 10.589 19.133 0.452 1.00 78.88 172 VAL A O 1
ATOM 1339 N N . GLY A 1 173 ? 9.506 18.854 -1.472 1.00 80.88 173 GLY A N 1
ATOM 1340 C CA . GLY A 1 173 ? 9.528 20.267 -1.845 1.00 80.88 173 GLY A CA 1
ATOM 1341 C C . GLY A 1 173 ? 10.823 20.712 -2.527 1.00 80.88 173 GLY A C 1
ATOM 1342 O O . GLY A 1 173 ? 10.975 21.902 -2.801 1.00 80.88 173 GLY A O 1
ATOM 1343 N N . VAL A 1 174 ? 11.723 19.787 -2.877 1.00 85.62 174 VAL A N 1
ATOM 1344 C CA . VAL A 1 174 ? 12.948 20.073 -3.645 1.00 85.62 174 VAL A CA 1
ATOM 1345 C C . VAL A 1 174 ? 12.607 20.698 -4.999 1.00 85.62 174 VAL A C 1
ATOM 1347 O O . VAL A 1 174 ? 13.234 21.677 -5.394 1.00 85.62 174 VAL A O 1
ATOM 1350 N N . LEU A 1 175 ? 11.546 20.224 -5.667 1.00 87.56 175 LEU A N 1
ATOM 1351 C CA . LEU A 1 175 ? 11.092 20.790 -6.947 1.00 87.56 175 LEU A CA 1
ATOM 1352 C C . LEU A 1 175 ? 10.632 22.256 -6.857 1.00 87.56 175 LEU A C 1
ATOM 1354 O O . LEU A 1 175 ? 10.541 22.919 -7.887 1.00 87.56 175 LEU A O 1
ATOM 1358 N N . ARG A 1 176 ? 10.372 22.788 -5.651 1.00 85.31 176 ARG A N 1
ATOM 1359 C CA . ARG A 1 176 ? 10.043 24.212 -5.450 1.00 85.31 176 ARG A CA 1
ATOM 1360 C C . ARG A 1 176 ? 11.275 25.115 -5.537 1.00 85.31 176 ARG A C 1
ATOM 1362 O O . ARG A 1 176 ? 11.133 26.320 -5.717 1.00 85.31 176 ARG A O 1
ATOM 1369 N N . ARG A 1 177 ? 12.482 24.556 -5.398 1.00 89.19 177 ARG A N 1
ATOM 1370 C CA . ARG A 1 177 ? 13.753 25.288 -5.440 1.00 89.19 177 ARG A CA 1
ATOM 1371 C C . ARG A 1 177 ? 14.620 24.734 -6.566 1.00 89.19 177 ARG A C 1
ATOM 1373 O O . ARG A 1 177 ? 15.334 23.752 -6.388 1.00 89.19 177 ARG A O 1
ATOM 1380 N N . ARG A 1 178 ? 14.604 25.402 -7.725 1.00 92.62 178 ARG A N 1
ATOM 1381 C CA . ARG A 1 178 ? 15.370 24.978 -8.914 1.00 92.62 178 ARG A CA 1
ATOM 1382 C C . ARG A 1 178 ? 16.874 24.789 -8.659 1.00 92.62 178 ARG A C 1
ATOM 1384 O O . ARG A 1 178 ? 17.467 23.894 -9.249 1.00 92.62 178 ARG A O 1
ATOM 1391 N N . SER A 1 179 ? 17.462 25.540 -7.722 1.00 93.25 179 SER A N 1
ATOM 1392 C CA . SER A 1 179 ? 18.861 25.374 -7.301 1.00 93.25 179 SER A CA 1
ATOM 1393 C C . SER A 1 179 ? 19.141 24.029 -6.627 1.00 93.25 179 SER A C 1
ATOM 1395 O O . SER A 1 179 ? 20.207 23.461 -6.834 1.00 93.25 179 SER A O 1
ATOM 1397 N N . LEU A 1 180 ? 18.188 23.481 -5.865 1.00 92.94 180 LEU A N 1
ATOM 1398 C CA . LEU A 1 180 ? 18.339 22.158 -5.260 1.00 92.94 180 LEU A CA 1
ATOM 1399 C C . LEU A 1 180 ? 18.258 21.057 -6.319 1.00 92.94 180 LEU A C 1
ATOM 1401 O O . LEU A 1 180 ? 19.026 20.108 -6.261 1.00 92.94 180 LEU A O 1
ATOM 1405 N N . VAL A 1 181 ? 17.383 21.195 -7.319 1.00 93.88 181 VAL A N 1
ATOM 1406 C CA . VAL A 1 181 ? 17.330 20.245 -8.445 1.00 93.88 181 VAL A CA 1
ATOM 1407 C C . VAL A 1 181 ? 18.623 20.288 -9.258 1.00 93.88 181 VAL A C 1
ATOM 1409 O O . VAL A 1 181 ? 19.137 19.238 -9.635 1.00 93.88 181 VAL A O 1
ATOM 1412 N N . LEU A 1 182 ? 19.192 21.481 -9.459 1.00 95.81 182 LEU A N 1
ATOM 1413 C CA . LEU A 1 182 ? 20.516 21.633 -10.055 1.00 95.81 182 LEU A CA 1
ATOM 1414 C C . LEU A 1 182 ? 21.597 20.944 -9.207 1.00 95.81 182 LEU A C 1
ATOM 1416 O O . LEU A 1 182 ? 22.422 20.232 -9.763 1.00 95.81 182 LEU A O 1
ATOM 1420 N N . ALA A 1 183 ? 21.562 21.079 -7.878 1.00 95.25 183 ALA A N 1
ATOM 1421 C CA . ALA A 1 183 ? 22.489 20.375 -6.990 1.00 95.25 183 ALA A CA 1
ATOM 1422 C C . ALA A 1 183 ? 22.344 18.844 -7.080 1.00 95.25 183 ALA A C 1
ATOM 1424 O O . ALA A 1 183 ? 23.352 18.145 -7.121 1.00 95.25 183 ALA A O 1
ATOM 1425 N N . VAL A 1 184 ? 21.116 18.314 -7.183 1.00 95.00 184 VAL A N 1
ATOM 1426 C CA . VAL A 1 184 ? 20.882 16.873 -7.409 1.00 95.00 184 VAL A CA 1
ATOM 1427 C C . VAL A 1 184 ? 21.453 16.431 -8.757 1.00 95.00 184 VAL A C 1
ATOM 1429 O O . VAL A 1 184 ? 22.092 15.384 -8.821 1.00 95.00 184 VAL A O 1
ATOM 1432 N N . PHE A 1 185 ? 21.261 17.219 -9.821 1.00 97.44 185 PHE A N 1
ATOM 1433 C CA . PHE A 1 185 ? 21.876 16.937 -11.119 1.00 97.44 185 PHE A CA 1
ATOM 1434 C C . PHE A 1 185 ? 23.403 16.933 -11.028 1.00 97.44 185 PHE A C 1
ATOM 1436 O O . PHE A 1 185 ? 24.014 15.962 -11.454 1.00 97.44 185 PHE A O 1
ATOM 1443 N N . LEU A 1 186 ? 24.015 17.961 -10.435 1.00 96.69 186 LEU A N 1
ATOM 1444 C CA . LEU A 1 186 ? 25.470 18.051 -10.293 1.00 96.69 186 LEU A CA 1
ATOM 1445 C C . LEU A 1 186 ? 26.038 16.897 -9.458 1.00 96.69 186 LEU A C 1
ATOM 1447 O O . LEU A 1 186 ? 27.073 16.349 -9.817 1.00 96.69 186 LEU A O 1
ATOM 1451 N N . ALA A 1 187 ? 25.347 16.479 -8.394 1.00 94.19 187 ALA A N 1
ATOM 1452 C CA . ALA A 1 187 ? 25.742 15.322 -7.596 1.00 94.19 187 ALA A CA 1
ATOM 1453 C C . ALA A 1 187 ? 25.632 14.009 -8.389 1.00 94.19 187 ALA A C 1
ATOM 1455 O O . ALA A 1 187 ? 26.576 13.223 -8.410 1.00 94.19 187 ALA A O 1
ATOM 1456 N N . ALA A 1 188 ? 24.509 13.778 -9.081 1.00 93.75 188 ALA A N 1
ATOM 1457 C CA . ALA A 1 188 ? 24.338 12.605 -9.941 1.00 93.75 188 ALA A CA 1
ATOM 1458 C C . ALA A 1 188 ? 25.374 12.582 -11.075 1.00 93.75 188 ALA A C 1
ATOM 1460 O O . ALA A 1 188 ? 25.901 11.525 -11.409 1.00 93.75 188 ALA A O 1
ATOM 1461 N N . TYR A 1 189 ? 25.694 13.750 -11.628 1.00 94.94 189 TYR A N 1
ATOM 1462 C CA . TYR A 1 189 ? 26.689 13.919 -12.673 1.00 94.94 189 TYR A CA 1
ATOM 1463 C C . TYR A 1 189 ? 28.111 13.662 -12.164 1.00 94.94 189 TYR A C 1
ATOM 1465 O O . TYR A 1 189 ? 28.843 12.917 -12.804 1.00 94.94 189 TYR A O 1
ATOM 1473 N N . ALA A 1 190 ? 28.476 14.166 -10.981 1.00 91.06 190 ALA A N 1
ATOM 1474 C CA . ALA A 1 190 ? 29.753 13.862 -10.337 1.00 91.06 190 ALA A CA 1
ATOM 1475 C C . ALA A 1 190 ? 29.924 12.350 -10.094 1.00 91.06 190 ALA A C 1
ATOM 1477 O O . ALA A 1 190 ? 30.963 11.783 -10.416 1.00 91.06 190 ALA A O 1
ATOM 1478 N N . ILE A 1 191 ? 28.879 11.676 -9.598 1.00 87.94 191 ILE A N 1
ATOM 1479 C CA . ILE A 1 191 ? 28.875 10.215 -9.408 1.00 87.94 191 ILE A CA 1
ATOM 1480 C C . ILE A 1 191 ? 28.986 9.479 -10.746 1.00 87.94 191 ILE A C 1
ATOM 1482 O O . ILE A 1 191 ? 29.660 8.458 -10.824 1.00 87.94 191 ILE A O 1
ATOM 1486 N N . TYR A 1 192 ? 28.341 9.987 -11.796 1.00 88.38 192 TYR A N 1
ATOM 1487 C CA . TYR A 1 192 ? 28.403 9.401 -13.131 1.00 88.38 192 TYR A CA 1
ATOM 1488 C C . TYR A 1 192 ? 29.808 9.474 -13.748 1.00 88.38 192 TYR A C 1
ATOM 1490 O O . TYR A 1 192 ? 30.227 8.517 -14.392 1.00 88.38 192 TYR A O 1
ATOM 1498 N N . ILE A 1 193 ? 30.544 10.571 -13.538 1.00 86.88 193 ILE A N 1
ATOM 1499 C CA . ILE A 1 193 ? 31.893 10.747 -14.101 1.00 86.88 193 ILE A CA 1
ATOM 1500 C C . ILE A 1 193 ? 33.004 10.115 -13.250 1.00 86.88 193 ILE A C 1
ATOM 1502 O O . ILE A 1 193 ? 34.051 9.792 -13.797 1.00 86.88 193 ILE A O 1
ATOM 1506 N N . LEU A 1 194 ? 32.796 9.921 -11.941 1.00 77.25 194 LEU A N 1
ATOM 1507 C CA . LEU A 1 194 ? 33.795 9.370 -11.009 1.00 77.25 194 LEU A CA 1
ATOM 1508 C C . LEU A 1 194 ? 34.431 8.042 -11.492 1.00 77.25 194 LEU A C 1
ATOM 1510 O O . LEU A 1 194 ? 35.658 7.981 -11.562 1.00 77.25 194 LEU A O 1
ATOM 1514 N N . PRO A 1 195 ? 33.659 7.014 -11.910 1.00 67.38 195 PRO A N 1
ATOM 1515 C CA . PRO A 1 195 ? 34.215 5.759 -12.432 1.00 67.38 195 PRO A CA 1
ATOM 1516 C C . PRO A 1 195 ? 35.032 5.915 -13.721 1.00 67.38 195 PRO A C 1
ATOM 1518 O O . PRO A 1 195 ? 35.838 5.051 -14.046 1.00 67.38 195 PRO A O 1
ATOM 1521 N N . THR A 1 196 ? 34.817 7.000 -14.468 1.00 62.66 196 THR A N 1
ATOM 1522 C CA . THR A 1 196 ? 35.494 7.281 -15.742 1.00 62.66 196 THR A CA 1
ATOM 1523 C C . THR A 1 196 ? 36.912 7.821 -15.534 1.00 62.66 196 THR A C 1
ATOM 1525 O O . THR A 1 196 ? 37.733 7.731 -16.442 1.00 62.66 196 THR A O 1
ATOM 1528 N N . PHE A 1 197 ? 37.212 8.374 -14.352 1.00 54.50 197 PHE A N 1
ATOM 1529 C CA . PHE A 1 197 ? 38.501 9.004 -14.037 1.00 54.50 197 PHE A CA 1
ATOM 1530 C C . PHE A 1 197 ? 39.343 8.235 -13.017 1.00 54.50 197 PHE A C 1
ATOM 1532 O O . PHE A 1 197 ? 40.515 8.561 -12.847 1.00 54.50 197 PHE A O 1
ATOM 1539 N N . ASP A 1 198 ? 38.779 7.230 -12.346 1.00 51.09 198 ASP A N 1
ATOM 1540 C CA . ASP A 1 198 ? 39.422 6.618 -11.189 1.00 51.09 198 ASP A CA 1
ATOM 1541 C C . ASP A 1 198 ? 39.433 5.086 -11.264 1.00 51.09 198 ASP A C 1
ATOM 1543 O O . ASP A 1 198 ? 38.546 4.392 -10.768 1.00 51.09 198 ASP A O 1
ATOM 1547 N N . ALA A 1 199 ? 40.484 4.552 -11.889 1.00 52.75 199 ALA A N 1
ATOM 1548 C CA . ALA A 1 199 ? 40.824 3.130 -11.826 1.00 52.75 199 ALA A CA 1
ATOM 1549 C C . ALA A 1 199 ? 41.519 2.748 -10.496 1.00 52.75 199 ALA A C 1
ATOM 1551 O O . ALA A 1 199 ? 41.819 1.575 -10.280 1.00 52.75 199 ALA A O 1
ATOM 1552 N N . THR A 1 200 ? 41.792 3.717 -9.610 1.00 50.19 200 THR A N 1
ATOM 1553 C CA . THR A 1 200 ? 42.710 3.579 -8.467 1.00 50.19 200 THR A CA 1
ATOM 1554 C C . THR A 1 200 ? 42.051 3.584 -7.083 1.00 50.19 200 THR A C 1
ATOM 1556 O O . THR A 1 200 ? 42.633 3.024 -6.157 1.00 50.19 200 THR A O 1
ATOM 1559 N N . THR A 1 201 ? 40.849 4.143 -6.891 1.00 50.34 201 THR A N 1
ATOM 1560 C CA . THR A 1 201 ? 40.258 4.277 -5.537 1.00 50.34 201 THR A CA 1
ATOM 1561 C C . THR A 1 201 ? 39.548 3.051 -4.969 1.00 50.34 201 THR A C 1
ATOM 1563 O O . THR A 1 201 ? 39.142 3.091 -3.810 1.00 50.34 201 THR A O 1
ATOM 1566 N N . GLY A 1 202 ? 39.406 1.944 -5.703 1.00 46.19 202 GLY A N 1
ATOM 1567 C CA . GLY A 1 202 ? 38.954 0.655 -5.143 1.00 46.19 202 GLY A CA 1
ATOM 1568 C C . GLY A 1 202 ? 37.565 0.641 -4.468 1.00 46.19 202 GLY A C 1
ATOM 1569 O O . GLY A 1 202 ? 37.138 -0.397 -3.964 1.00 46.19 202 GLY A O 1
ATOM 1570 N N . ALA A 1 203 ? 36.826 1.753 -4.459 1.00 51.53 203 ALA A N 1
ATOM 1571 C CA . ALA A 1 203 ? 35.496 1.843 -3.881 1.00 51.53 203 ALA A CA 1
ATOM 1572 C C . ALA A 1 203 ? 34.470 1.348 -4.906 1.00 51.53 203 ALA A C 1
ATOM 1574 O O . ALA A 1 203 ? 34.020 2.083 -5.785 1.00 51.53 203 ALA A O 1
ATOM 1575 N N . SER A 1 204 ? 34.087 0.075 -4.804 1.00 58.66 204 SER A N 1
ATOM 1576 C CA . SER A 1 204 ? 33.078 -0.516 -5.679 1.00 58.66 204 SER A CA 1
ATOM 1577 C C . SER A 1 204 ? 31.697 0.087 -5.392 1.00 58.66 204 SER A C 1
ATOM 1579 O O . SER A 1 204 ? 31.005 -0.324 -4.454 1.00 58.66 204 SER A O 1
ATOM 1581 N N . VAL A 1 205 ? 31.265 1.052 -6.204 1.00 62.47 205 VAL A N 1
ATOM 1582 C CA . VAL A 1 205 ? 29.858 1.467 -6.237 1.00 62.47 205 VAL A CA 1
ATOM 1583 C C . VAL A 1 205 ? 29.010 0.231 -6.572 1.00 62.47 205 VAL A C 1
ATOM 1585 O O . VAL A 1 205 ? 29.330 -0.470 -7.537 1.00 62.47 205 VAL A O 1
ATOM 1588 N N . PRO A 1 206 ? 27.929 -0.072 -5.824 1.00 69.25 206 PRO A N 1
ATOM 1589 C CA . PRO A 1 206 ? 27.085 -1.219 -6.136 1.00 69.25 206 PRO A CA 1
ATOM 1590 C C . PRO A 1 206 ? 26.606 -1.161 -7.590 1.00 69.25 206 PRO A C 1
ATOM 1592 O O . PRO A 1 206 ? 26.025 -0.158 -8.006 1.00 69.25 206 PRO A O 1
ATOM 1595 N N . SER A 1 207 ? 26.804 -2.239 -8.353 1.00 71.56 207 SER A N 1
ATOM 1596 C CA . SER A 1 207 ? 26.564 -2.267 -9.807 1.00 71.56 207 SER A CA 1
ATOM 1597 C C . SER A 1 207 ? 25.178 -1.750 -10.201 1.00 71.56 207 SER A C 1
ATOM 1599 O O . SER A 1 207 ? 25.050 -0.919 -11.091 1.00 71.56 207 SER A O 1
ATOM 1601 N N . ARG A 1 208 ? 24.135 -2.148 -9.462 1.00 75.12 208 ARG A N 1
ATOM 1602 C CA . ARG A 1 208 ? 22.756 -1.680 -9.685 1.00 75.12 208 ARG A CA 1
ATOM 1603 C C . ARG A 1 208 ? 22.583 -0.173 -9.494 1.00 75.12 208 ARG A C 1
ATOM 1605 O O . ARG A 1 208 ? 21.784 0.438 -10.195 1.00 75.12 208 ARG A O 1
ATOM 1612 N N . PHE A 1 209 ? 23.299 0.419 -8.541 1.00 78.94 209 PHE A N 1
ATOM 1613 C CA . PHE A 1 209 ? 23.259 1.860 -8.308 1.00 78.94 209 PHE A CA 1
ATOM 1614 C C . PHE A 1 209 ? 23.997 2.610 -9.420 1.00 78.94 209 PHE A C 1
ATOM 1616 O O . PHE A 1 209 ? 23.474 3.598 -9.925 1.00 78.94 209 PHE A O 1
ATOM 1623 N N . ALA A 1 210 ? 25.144 2.096 -9.871 1.00 82.00 210 ALA A N 1
ATOM 1624 C CA . ALA A 1 210 ? 25.860 2.651 -11.019 1.00 82.00 210 ALA A CA 1
ATOM 1625 C C . ALA A 1 210 ? 24.998 2.626 -12.297 1.00 82.00 210 ALA A C 1
ATOM 1627 O O . ALA A 1 210 ? 24.872 3.646 -12.972 1.00 82.00 210 ALA A O 1
ATOM 1628 N N . THR A 1 211 ? 24.317 1.506 -12.580 1.00 83.50 211 THR A N 1
ATOM 1629 C CA . THR A 1 211 ? 23.376 1.395 -13.711 1.00 83.50 211 THR A CA 1
ATOM 1630 C C . THR A 1 211 ? 22.192 2.358 -13.589 1.00 83.50 211 THR A C 1
ATOM 1632 O O . THR A 1 211 ? 21.712 2.883 -14.587 1.00 83.50 211 THR A O 1
ATOM 1635 N N . PHE A 1 212 ? 21.697 2.614 -12.376 1.00 89.44 212 PHE A N 1
ATOM 1636 C CA . PHE A 1 212 ? 20.652 3.617 -12.174 1.00 89.44 212 PHE A CA 1
ATOM 1637 C C . PHE A 1 212 ? 21.166 5.030 -12.483 1.00 89.44 212 PHE A C 1
ATOM 1639 O O . PHE A 1 212 ? 20.533 5.756 -13.250 1.00 89.44 212 PHE A O 1
ATOM 1646 N N . ILE A 1 213 ? 22.317 5.414 -11.919 1.00 92.06 213 ILE A N 1
ATOM 1647 C CA . ILE A 1 213 ? 22.904 6.748 -12.105 1.00 92.06 213 ILE A CA 1
ATOM 1648 C C . ILE A 1 213 ? 23.222 7.024 -13.579 1.00 92.06 213 ILE A C 1
ATOM 1650 O O . ILE A 1 213 ? 22.969 8.140 -14.039 1.00 92.06 213 ILE A O 1
ATOM 1654 N N . SER A 1 214 ? 23.679 6.017 -14.333 1.00 90.00 214 SER A N 1
ATOM 1655 C CA . SER A 1 214 ? 24.041 6.173 -15.748 1.00 90.00 214 SER A CA 1
ATOM 1656 C C . SER A 1 214 ? 22.885 6.612 -16.648 1.00 90.00 214 SER A C 1
ATOM 1658 O O . SER A 1 214 ? 23.130 7.241 -17.670 1.00 90.00 214 SER A O 1
ATOM 1660 N N . LEU A 1 215 ? 21.627 6.355 -16.273 1.00 94.62 215 LEU A N 1
ATOM 1661 C CA . LEU A 1 215 ? 20.452 6.874 -16.987 1.00 94.62 215 LEU A CA 1
ATOM 1662 C C . LEU A 1 215 ? 19.762 8.017 -16.232 1.00 94.62 215 LEU A C 1
ATOM 1664 O O . LEU A 1 215 ? 19.260 8.962 -16.849 1.00 94.62 215 LEU A O 1
ATOM 1668 N N . PHE A 1 216 ? 19.763 7.977 -14.896 1.00 97.00 216 PHE A N 1
ATOM 1669 C CA . PHE A 1 216 ? 19.128 8.999 -14.067 1.00 97.00 216 PHE A CA 1
ATOM 1670 C C . PHE A 1 216 ? 19.742 10.387 -14.275 1.00 97.00 216 PHE A C 1
ATOM 1672 O O . PHE A 1 216 ? 19.003 11.372 -14.270 1.00 97.00 216 PHE A O 1
ATOM 1679 N N . VAL A 1 217 ? 21.057 10.480 -14.521 1.00 97.06 217 VAL A N 1
ATOM 1680 C CA . VAL A 1 217 ? 21.741 11.756 -14.797 1.00 97.06 217 VAL A CA 1
ATOM 1681 C C . VAL A 1 217 ? 21.108 12.509 -15.975 1.00 97.06 217 VAL A C 1
ATOM 1683 O O . VAL A 1 217 ? 20.874 13.712 -15.890 1.00 97.06 217 VAL A O 1
ATOM 1686 N N . TYR A 1 218 ? 20.724 11.799 -17.038 1.00 98.06 218 TYR A N 1
ATOM 1687 C CA . TYR A 1 218 ? 20.081 12.377 -18.220 1.00 98.06 218 TYR A CA 1
ATOM 1688 C C . TYR A 1 218 ? 18.634 12.795 -17.950 1.00 98.06 218 TYR A C 1
ATOM 1690 O O . TYR A 1 218 ? 18.174 13.841 -18.414 1.00 98.06 218 TYR A O 1
ATOM 1698 N N . PHE A 1 219 ? 17.920 12.011 -17.141 1.00 98.31 219 PHE A N 1
ATOM 1699 C CA . PHE A 1 219 ? 16.569 12.347 -16.706 1.00 98.31 219 PHE A CA 1
ATOM 1700 C C . PHE A 1 219 ? 16.540 13.601 -15.831 1.00 98.31 219 PHE A C 1
ATOM 1702 O O . PHE A 1 219 ? 15.764 14.524 -16.091 1.00 98.31 219 PHE A O 1
ATOM 1709 N N . ILE A 1 220 ? 17.399 13.675 -14.812 1.00 98.06 220 ILE A N 1
ATOM 1710 C CA . ILE A 1 220 ? 17.448 14.841 -13.926 1.00 98.06 220 ILE A CA 1
ATOM 1711 C C . ILE A 1 220 ? 18.012 16.074 -14.650 1.00 98.06 220 ILE A C 1
ATOM 1713 O O . ILE A 1 220 ? 17.559 17.182 -14.367 1.00 98.06 220 ILE A O 1
ATOM 1717 N N . ALA A 1 221 ? 18.885 15.904 -15.654 1.00 98.19 221 ALA A N 1
ATOM 1718 C CA . ALA A 1 221 ? 19.300 16.985 -16.552 1.00 98.19 221 ALA A CA 1
ATOM 1719 C C . ALA A 1 221 ? 18.113 17.564 -17.339 1.00 98.19 221 ALA A C 1
ATOM 1721 O O . ALA A 1 221 ? 17.925 18.780 -17.374 1.00 98.19 221 ALA A O 1
ATOM 1722 N N . GLY A 1 222 ? 17.255 16.710 -17.913 1.00 97.69 222 GLY A N 1
ATOM 1723 C CA . GLY A 1 222 ? 16.021 17.141 -18.577 1.00 97.69 222 GLY A CA 1
ATOM 1724 C C . GLY A 1 222 ? 15.058 17.872 -17.632 1.00 97.69 222 GLY A C 1
ATOM 1725 O O . GLY A 1 222 ? 14.473 18.895 -17.998 1.00 97.69 222 GLY A O 1
ATOM 1726 N N . ALA A 1 223 ? 14.925 17.395 -16.390 1.00 97.19 223 ALA A N 1
ATOM 1727 C CA . ALA A 1 223 ? 14.120 18.052 -15.360 1.00 97.19 223 ALA A CA 1
ATOM 1728 C C . ALA A 1 223 ? 14.682 19.432 -14.968 1.00 97.19 223 ALA A C 1
ATOM 1730 O O . ALA A 1 223 ? 13.931 20.408 -14.898 1.00 97.19 223 ALA A O 1
ATOM 1731 N N . ALA A 1 224 ? 15.999 19.535 -14.764 1.00 97.06 224 ALA A N 1
ATOM 1732 C CA . ALA A 1 224 ? 16.684 20.797 -14.499 1.00 97.06 224 ALA A CA 1
ATOM 1733 C C . ALA A 1 224 ? 16.512 21.775 -15.672 1.00 97.06 224 ALA A C 1
ATOM 1735 O O . ALA A 1 224 ? 16.149 22.932 -15.457 1.00 97.06 224 ALA A O 1
ATOM 1736 N N . LEU A 1 225 ? 16.661 21.300 -16.912 1.00 96.88 225 LEU A N 1
ATOM 1737 C CA . LEU A 1 225 ? 16.462 22.102 -18.118 1.00 96.88 225 LEU A CA 1
ATOM 1738 C C . LEU A 1 225 ? 15.055 22.715 -18.174 1.00 96.88 225 LEU A C 1
ATOM 1740 O O . LEU A 1 225 ? 14.907 23.888 -18.513 1.00 96.88 225 LEU A O 1
ATOM 1744 N N . PHE A 1 226 ? 14.019 21.961 -17.791 1.00 95.94 226 PHE A N 1
ATOM 1745 C CA . PHE A 1 226 ? 12.662 22.500 -17.698 1.00 95.94 226 PHE A CA 1
ATOM 1746 C C . PHE A 1 226 ? 12.539 23.587 -16.616 1.00 95.94 226 PHE A C 1
ATOM 1748 O O . PHE A 1 226 ? 11.954 24.640 -16.871 1.00 95.94 226 PHE A O 1
ATOM 1755 N N . LEU A 1 227 ? 13.101 23.378 -15.423 1.00 95.25 227 LEU A N 1
ATOM 1756 C CA . LEU A 1 227 ? 13.014 24.341 -14.312 1.00 95.25 227 LEU A CA 1
ATOM 1757 C C . LEU A 1 227 ? 13.794 25.646 -14.546 1.00 95.25 227 LEU A C 1
ATOM 1759 O O . LEU A 1 227 ? 13.531 26.639 -13.867 1.00 95.25 227 LEU A O 1
ATOM 1763 N N . TYR A 1 228 ? 14.737 25.642 -15.489 1.00 96.19 228 TYR A N 1
ATOM 1764 C CA . TYR A 1 228 ? 15.481 26.821 -15.949 1.00 96.19 228 TYR A CA 1
ATOM 1765 C C . TYR A 1 228 ? 15.060 27.285 -17.356 1.00 96.19 228 TYR A C 1
ATOM 1767 O O . TYR A 1 228 ? 15.700 28.159 -17.943 1.00 96.19 228 TYR A O 1
ATOM 1775 N N . SER A 1 229 ? 13.982 26.726 -17.918 1.00 94.62 229 SER A N 1
ATOM 1776 C CA . SER A 1 229 ? 13.534 27.033 -19.285 1.00 94.62 229 SER A CA 1
ATOM 1777 C C . SER A 1 229 ? 13.096 28.490 -19.489 1.00 94.62 229 SER A C 1
ATOM 1779 O O . SER A 1 229 ? 13.054 28.952 -20.626 1.00 94.62 229 SER A O 1
ATOM 1781 N N . ASP A 1 230 ? 12.818 29.222 -18.407 1.00 94.12 230 ASP A N 1
ATOM 1782 C CA . ASP A 1 230 ? 12.555 30.667 -18.376 1.00 94.12 230 ASP A CA 1
ATOM 1783 C C . ASP A 1 230 ? 13.808 31.518 -18.635 1.00 94.12 230 ASP A C 1
ATOM 1785 O O . ASP A 1 230 ? 13.691 32.678 -19.012 1.00 94.12 230 ASP A O 1
ATOM 1789 N N . ARG A 1 231 ? 15.007 30.961 -18.434 1.00 94.81 231 ARG A N 1
ATOM 1790 C CA . ARG A 1 231 ? 16.290 31.665 -18.615 1.00 94.81 231 ARG A CA 1
ATOM 1791 C C . ARG A 1 231 ? 17.098 31.156 -19.795 1.00 94.81 231 ARG A C 1
ATOM 1793 O O . ARG A 1 231 ? 17.947 31.873 -20.314 1.00 94.81 231 ARG A O 1
ATOM 1800 N N . ILE A 1 232 ? 16.863 29.916 -20.202 1.00 95.69 232 ILE A N 1
ATOM 1801 C CA . ILE A 1 232 ? 17.635 29.287 -21.267 1.00 95.69 232 ILE A CA 1
ATOM 1802 C C . ILE A 1 232 ? 17.063 29.722 -22.625 1.00 95.69 232 ILE A C 1
ATOM 1804 O O . ILE A 1 232 ? 15.870 29.517 -22.882 1.00 95.69 232 ILE A O 1
ATOM 1808 N N . PRO A 1 233 ? 17.880 30.309 -23.516 1.00 96.44 233 PRO A N 1
ATOM 1809 C CA . PRO A 1 233 ? 17.419 30.745 -24.827 1.00 96.44 233 PRO A CA 1
ATOM 1810 C C . PRO A 1 233 ? 17.114 29.550 -25.736 1.00 96.44 233 PRO A C 1
ATOM 1812 O O . PRO A 1 233 ? 17.875 28.581 -25.801 1.00 96.44 233 PRO A O 1
ATOM 1815 N N . PHE A 1 234 ? 16.029 29.644 -26.503 1.00 95.69 234 PHE A N 1
ATOM 1816 C CA . PHE A 1 234 ? 15.812 28.772 -27.655 1.00 95.69 234 PHE A CA 1
ATOM 1817 C C . PHE A 1 234 ? 16.649 29.314 -28.824 1.00 95.69 234 PHE A C 1
ATOM 1819 O O . PHE A 1 234 ? 16.300 30.339 -29.410 1.00 95.69 234 PHE A O 1
ATOM 1826 N N . SER A 1 235 ? 17.781 28.671 -29.130 1.00 95.38 235 SER A N 1
ATOM 1827 C CA . SER A 1 235 ? 18.757 29.171 -30.106 1.00 95.38 235 SER A CA 1
ATOM 1828 C C . SER A 1 235 ? 19.292 28.053 -30.993 1.00 95.38 235 SER A C 1
ATOM 1830 O O . SER A 1 235 ? 19.934 27.118 -30.516 1.00 95.38 235 SER A O 1
ATOM 1832 N N . GLY A 1 236 ? 19.101 28.196 -32.308 1.00 93.00 236 GLY A N 1
ATOM 1833 C CA . GLY A 1 236 ? 19.688 27.287 -33.295 1.00 93.00 236 GLY A CA 1
ATOM 1834 C C . GLY A 1 236 ? 21.219 27.280 -33.256 1.00 93.00 236 GLY A C 1
ATOM 1835 O O . GLY A 1 236 ? 21.824 26.231 -33.443 1.00 93.00 236 GLY A O 1
ATOM 1836 N N . ARG A 1 237 ? 21.851 28.416 -32.919 1.00 95.44 237 ARG A N 1
ATOM 1837 C CA . ARG A 1 237 ? 23.313 28.508 -32.772 1.00 95.44 237 ARG A CA 1
ATOM 1838 C C . ARG A 1 237 ? 23.809 27.677 -31.595 1.00 95.44 237 ARG A C 1
ATOM 1840 O O . ARG A 1 237 ? 24.734 26.897 -31.757 1.00 95.44 237 ARG A O 1
ATOM 1847 N N . LEU A 1 238 ? 23.162 27.785 -30.432 1.00 95.69 238 LEU A N 1
ATOM 1848 C CA . LEU A 1 238 ? 23.531 26.971 -29.270 1.00 95.69 238 LEU A CA 1
ATOM 1849 C C . LEU A 1 238 ? 23.242 25.488 -29.503 1.00 95.69 238 LEU A C 1
ATOM 1851 O O . LEU A 1 238 ? 24.010 24.648 -29.049 1.00 95.69 238 LEU A O 1
ATOM 1855 N N . ALA A 1 239 ? 22.166 25.156 -30.223 1.00 95.62 239 ALA A N 1
ATOM 1856 C CA . ALA A 1 239 ? 21.870 23.774 -30.585 1.00 95.62 239 ALA A CA 1
ATOM 1857 C C . ALA A 1 239 ? 22.949 23.210 -31.525 1.00 95.62 239 ALA A C 1
ATOM 1859 O O . ALA A 1 239 ? 23.407 22.090 -31.317 1.00 95.62 239 ALA A O 1
ATOM 1860 N N . ALA A 1 240 ? 23.419 24.006 -32.492 1.00 96.44 240 ALA A N 1
ATOM 1861 C CA . ALA A 1 240 ? 24.548 23.651 -33.348 1.00 96.44 240 ALA A CA 1
ATOM 1862 C C . ALA A 1 240 ? 25.852 23.500 -32.546 1.00 96.44 240 ALA A C 1
ATOM 1864 O O . ALA A 1 240 ? 26.547 22.506 -32.718 1.00 96.44 240 ALA A O 1
ATOM 1865 N N . CYS A 1 241 ? 26.156 24.410 -31.613 1.00 97.19 241 CYS A N 1
ATOM 1866 C CA . CYS A 1 241 ? 27.312 24.276 -30.720 1.00 97.19 241 CYS A CA 1
ATOM 1867 C C . CYS A 1 241 ? 27.231 23.005 -29.861 1.00 97.19 241 CYS A C 1
ATOM 1869 O O . CYS A 1 241 ? 28.221 22.294 -29.738 1.00 97.19 241 CYS A O 1
ATOM 1871 N N . ALA A 1 242 ? 26.059 22.691 -29.300 1.00 96.94 242 ALA A N 1
ATOM 1872 C CA . ALA A 1 242 ? 25.837 21.469 -28.531 1.00 96.94 242 ALA A CA 1
ATOM 1873 C C . ALA A 1 242 ? 26.021 20.212 -29.396 1.00 96.94 242 ALA A C 1
ATOM 1875 O O . ALA A 1 242 ? 26.640 19.250 -28.953 1.00 96.94 242 ALA A O 1
ATOM 1876 N N . PHE A 1 243 ? 25.528 20.226 -30.637 1.00 96.88 243 PHE A N 1
ATOM 1877 C CA . PHE A 1 243 ? 25.739 19.142 -31.594 1.00 96.88 243 PHE A CA 1
ATOM 1878 C C . PHE A 1 243 ? 27.224 18.968 -31.942 1.00 96.88 243 PHE A C 1
ATOM 1880 O O . PHE A 1 243 ? 27.739 17.859 -31.841 1.00 96.88 243 PHE A O 1
ATOM 1887 N N . ILE A 1 244 ? 27.927 20.056 -32.272 1.00 96.94 244 ILE A N 1
ATOM 1888 C CA . ILE A 1 244 ? 29.367 20.038 -32.571 1.00 96.94 244 ILE A CA 1
ATOM 1889 C C . ILE A 1 244 ? 30.160 19.524 -31.367 1.00 96.94 244 ILE A C 1
ATOM 1891 O O . ILE A 1 244 ? 31.025 18.673 -31.536 1.00 96.94 244 ILE A O 1
ATOM 1895 N N . ALA A 1 245 ? 29.836 19.975 -30.152 1.00 96.81 245 ALA A N 1
ATOM 1896 C CA . ALA A 1 245 ? 30.481 19.489 -28.938 1.00 96.81 245 ALA A CA 1
ATOM 1897 C C . ALA A 1 245 ? 30.311 17.972 -28.777 1.00 96.81 245 ALA A C 1
ATOM 1899 O O . ALA A 1 245 ? 31.276 17.294 -28.437 1.00 96.81 245 ALA A O 1
ATOM 1900 N N . ILE A 1 246 ? 29.122 17.421 -29.059 1.00 95.75 246 ILE A N 1
ATOM 1901 C CA . ILE A 1 246 ? 28.885 15.968 -29.024 1.00 95.75 246 ILE A CA 1
ATOM 1902 C C . ILE A 1 246 ? 29.708 15.262 -30.108 1.00 95.75 246 ILE A C 1
ATOM 1904 O O . ILE A 1 246 ? 30.366 14.270 -29.807 1.00 95.75 246 ILE A O 1
ATOM 1908 N N . MET A 1 247 ? 29.704 15.771 -31.344 1.00 94.38 247 MET A N 1
ATOM 1909 C CA . MET A 1 247 ? 30.458 15.173 -32.452 1.00 94.38 247 MET A CA 1
ATOM 1910 C C . MET A 1 247 ? 31.965 15.177 -32.188 1.00 94.38 247 MET A C 1
ATOM 1912 O O . MET A 1 247 ? 32.616 14.174 -32.417 1.00 94.38 247 MET A O 1
ATOM 1916 N N . VAL A 1 248 ? 32.529 16.250 -31.636 1.00 94.94 248 VAL A N 1
ATOM 1917 C CA . VAL A 1 248 ? 33.963 16.304 -31.300 1.00 94.94 248 VAL A CA 1
ATOM 1918 C C . VAL A 1 248 ? 34.277 15.507 -30.029 1.00 94.94 248 VAL A C 1
ATOM 1920 O O . VAL A 1 248 ? 35.292 14.822 -29.954 1.00 94.94 248 VAL A O 1
ATOM 1923 N N . GLY A 1 249 ? 33.407 15.577 -29.021 1.00 93.44 249 GLY A N 1
ATOM 1924 C CA . GLY A 1 249 ? 33.642 14.984 -27.707 1.00 93.44 249 GLY A CA 1
ATOM 1925 C C . GLY A 1 249 ? 33.546 13.460 -27.679 1.00 93.44 249 GLY A C 1
ATOM 1926 O O . GLY A 1 249 ? 34.289 12.831 -26.934 1.00 93.44 249 GLY A O 1
ATOM 1927 N N . LEU A 1 250 ? 32.664 12.853 -28.480 1.00 90.81 250 LEU A N 1
ATOM 1928 C CA . LEU A 1 250 ? 32.512 11.394 -28.542 1.00 90.81 250 LEU A CA 1
ATOM 1929 C C . LEU A 1 250 ? 33.798 10.658 -28.972 1.00 90.81 250 LEU A C 1
ATOM 1931 O O . LEU A 1 250 ? 34.262 9.835 -28.184 1.00 90.81 250 LEU A O 1
ATOM 1935 N N . PRO A 1 251 ? 34.410 10.945 -30.139 1.00 92.38 251 PRO A N 1
ATOM 1936 C CA . PRO A 1 251 ? 35.656 10.297 -30.556 1.00 92.38 251 PRO A CA 1
ATOM 1937 C C . PRO A 1 251 ? 36.843 10.674 -29.660 1.00 92.38 251 PRO A C 1
ATOM 1939 O O . PRO A 1 251 ? 37.793 9.909 -29.550 1.00 92.38 251 PRO A O 1
ATOM 1942 N N . ALA A 1 252 ? 36.785 11.826 -28.981 1.00 90.81 252 ALA A N 1
ATOM 1943 C CA . ALA A 1 252 ? 37.803 12.264 -28.024 1.00 90.81 252 ALA A CA 1
ATOM 1944 C C . ALA A 1 252 ? 37.687 11.599 -26.636 1.00 90.81 252 ALA A C 1
ATOM 1946 O O . ALA A 1 252 ? 38.408 11.975 -25.715 1.00 90.81 252 ALA A O 1
ATOM 1947 N N . GLY A 1 253 ? 36.756 10.660 -26.441 1.00 87.56 253 GLY A N 1
ATOM 1948 C CA . GLY A 1 253 ? 36.564 9.977 -25.160 1.00 87.56 253 GLY A CA 1
ATOM 1949 C C . GLY A 1 253 ? 35.790 10.780 -24.102 1.00 87.56 253 GLY A C 1
ATOM 1950 O O . GLY A 1 253 ? 35.603 10.327 -22.976 1.00 87.56 253 GLY A O 1
ATOM 1951 N N . LEU A 1 254 ? 35.284 11.964 -24.453 1.00 89.38 254 LEU A N 1
ATOM 1952 C CA . LEU A 1 254 ? 34.600 12.898 -23.550 1.00 89.38 254 LEU A CA 1
ATOM 1953 C C . LEU A 1 254 ? 33.076 12.697 -23.518 1.00 89.38 254 LEU A C 1
ATOM 1955 O O . LEU A 1 254 ? 32.340 13.557 -23.031 1.00 89.38 254 LEU A O 1
ATOM 1959 N N . GLY A 1 255 ? 32.569 11.564 -24.016 1.00 87.38 255 GLY A N 1
ATOM 1960 C CA . GLY A 1 255 ? 31.131 11.278 -24.092 1.00 87.38 255 GLY A CA 1
ATOM 1961 C C . GLY A 1 255 ? 30.411 11.374 -22.740 1.00 87.38 255 GLY A C 1
ATOM 1962 O O . GLY A 1 255 ? 29.335 11.971 -22.658 1.00 87.38 255 GLY A O 1
ATOM 1963 N N . ALA A 1 256 ? 31.033 10.870 -21.667 1.00 86.62 256 ALA A N 1
ATOM 1964 C CA . ALA A 1 256 ? 30.494 10.957 -20.307 1.00 86.62 256 ALA A CA 1
ATOM 1965 C C . ALA A 1 256 ? 30.369 12.406 -19.801 1.00 86.62 256 ALA A C 1
ATOM 1967 O O . ALA A 1 256 ? 29.509 12.690 -18.974 1.00 86.62 256 ALA A O 1
ATOM 1968 N N . VAL A 1 257 ? 31.179 13.328 -20.326 1.00 90.06 257 VAL A N 1
ATOM 1969 C CA . VAL A 1 257 ? 31.168 14.744 -19.939 1.00 90.06 257 VAL A CA 1
ATOM 1970 C C . VAL A 1 257 ? 30.178 15.537 -20.795 1.00 90.06 257 VAL A C 1
ATOM 1972 O O . VAL A 1 257 ? 29.345 16.296 -20.302 1.00 90.06 257 VAL A O 1
ATOM 1975 N N . VAL A 1 258 ? 30.244 15.352 -22.111 1.00 93.56 258 VAL A N 1
ATOM 1976 C CA . VAL A 1 258 ? 29.510 16.198 -23.055 1.00 93.56 258 VAL A CA 1
ATOM 1977 C C . VAL A 1 258 ? 28.033 15.812 -23.141 1.00 93.56 258 VAL A C 1
ATOM 1979 O O . VAL A 1 258 ? 27.169 16.691 -23.200 1.00 93.56 258 VAL A O 1
ATOM 1982 N N . LEU A 1 259 ? 27.699 14.515 -23.125 1.00 95.00 259 LEU A N 1
ATOM 1983 C CA . LEU A 1 259 ? 26.320 14.072 -23.352 1.00 95.00 259 LEU A CA 1
ATOM 1984 C C . LEU A 1 259 ? 25.333 14.573 -22.282 1.00 95.00 259 LEU A C 1
ATOM 1986 O O . LEU A 1 259 ? 24.298 15.104 -22.685 1.00 95.00 259 LEU A O 1
ATOM 1990 N N . PRO A 1 260 ? 25.588 14.467 -20.958 1.00 95.50 260 PRO A N 1
ATOM 1991 C CA . PRO A 1 260 ? 24.619 14.904 -19.944 1.00 95.50 260 PRO A CA 1
ATOM 1992 C C . PRO A 1 260 ? 24.300 16.404 -19.975 1.00 95.50 260 PRO A C 1
ATOM 1994 O O . PRO A 1 260 ? 23.269 16.817 -19.448 1.00 95.50 260 PRO A O 1
ATOM 1997 N N . ILE A 1 261 ? 25.161 17.213 -20.600 1.00 95.19 261 ILE A N 1
ATOM 1998 C CA . ILE A 1 261 ? 25.015 18.669 -20.700 1.00 95.19 261 ILE A CA 1
ATOM 1999 C C . ILE A 1 261 ? 24.401 19.061 -22.050 1.00 95.19 261 ILE A C 1
ATOM 2001 O O . ILE A 1 261 ? 23.388 19.759 -22.105 1.00 95.19 261 ILE A O 1
ATOM 2005 N N . CYS A 1 262 ? 25.001 18.609 -23.153 1.00 97.56 262 CYS A N 1
ATOM 2006 C CA . CYS A 1 262 ? 24.651 19.063 -24.498 1.00 97.56 262 CYS A CA 1
ATOM 2007 C C . CYS A 1 262 ? 23.411 18.359 -25.061 1.00 97.56 262 CYS A C 1
ATOM 2009 O O . CYS A 1 262 ? 22.589 18.993 -25.730 1.00 97.56 262 CYS A O 1
ATOM 2011 N N . LEU A 1 263 ? 23.248 17.060 -24.788 1.00 97.19 263 LEU A N 1
ATOM 2012 C CA . LEU A 1 263 ? 22.190 16.265 -25.406 1.00 97.19 263 LEU A CA 1
ATOM 2013 C C . LEU A 1 263 ? 20.783 16.671 -24.936 1.00 97.19 263 LEU A C 1
ATOM 2015 O O . LEU A 1 263 ? 19.940 16.857 -25.816 1.00 97.19 263 LEU A O 1
ATOM 2019 N N . PRO A 1 264 ? 20.495 16.879 -23.628 1.00 97.44 264 PRO A N 1
ATOM 2020 C CA . PRO A 1 264 ? 19.172 17.324 -23.183 1.00 97.44 264 PRO A CA 1
ATOM 2021 C C . PRO A 1 264 ? 18.714 18.619 -23.860 1.00 97.44 264 PRO A C 1
ATOM 2023 O O . PRO A 1 264 ? 17.562 18.720 -24.280 1.00 97.44 264 PRO A O 1
ATOM 2026 N N . TYR A 1 265 ? 19.616 19.596 -24.010 1.00 97.56 265 TYR A N 1
ATOM 2027 C CA . TYR A 1 265 ? 19.312 20.855 -24.690 1.00 97.56 265 TYR A CA 1
ATOM 2028 C C . TYR A 1 265 ? 19.004 20.637 -26.174 1.00 97.56 265 TYR A C 1
ATOM 2030 O O . TYR A 1 265 ? 17.980 21.113 -26.667 1.00 97.56 265 TYR A O 1
ATOM 2038 N N . LEU A 1 266 ? 19.850 19.874 -26.873 1.00 97.00 266 LEU A N 1
ATOM 2039 C CA . LEU A 1 266 ? 19.684 19.583 -28.296 1.00 97.00 266 LEU A CA 1
ATOM 2040 C C . LEU A 1 266 ? 18.344 18.889 -28.583 1.00 97.00 266 LEU A C 1
ATOM 2042 O O . LEU A 1 266 ? 17.584 19.355 -29.433 1.00 97.00 266 LEU A O 1
ATOM 2046 N N . VAL A 1 267 ? 18.014 17.816 -27.856 1.00 95.50 267 VAL A N 1
ATOM 2047 C CA . VAL A 1 267 ? 16.775 17.054 -28.102 1.00 95.50 267 VAL A CA 1
ATOM 2048 C C . VAL A 1 267 ? 15.520 17.853 -27.766 1.00 95.50 267 VAL A C 1
ATOM 2050 O O . VAL A 1 267 ? 14.502 17.706 -28.441 1.00 95.50 267 VAL A O 1
ATOM 2053 N N . VAL A 1 268 ? 15.581 18.733 -26.761 1.00 95.31 268 VAL A N 1
ATOM 2054 C CA . VAL A 1 268 ? 14.465 19.627 -26.435 1.00 95.31 268 VAL A CA 1
ATOM 2055 C C . VAL A 1 268 ? 14.290 20.696 -27.508 1.00 95.31 268 VAL A C 1
ATOM 2057 O O . VAL A 1 268 ? 13.166 20.905 -27.960 1.00 95.31 268 VAL A O 1
ATOM 2060 N N . CYS A 1 269 ? 15.372 21.320 -27.978 1.00 94.62 269 CYS A N 1
ATOM 2061 C CA . CYS A 1 269 ? 15.315 22.271 -29.089 1.00 94.62 269 CYS A CA 1
ATOM 2062 C C . CYS A 1 269 ? 14.715 21.633 -30.348 1.00 94.62 269 CYS A C 1
ATOM 2064 O O . CYS A 1 269 ? 13.792 22.198 -30.933 1.00 94.62 269 CYS A O 1
ATOM 2066 N N . LEU A 1 270 ? 15.167 20.432 -30.717 1.00 92.31 270 LEU A N 1
ATOM 2067 C CA . LEU A 1 270 ? 14.613 19.689 -31.850 1.00 92.31 270 LEU A CA 1
ATOM 2068 C C . LEU A 1 270 ? 13.135 19.327 -31.632 1.00 92.31 270 LEU A C 1
ATOM 2070 O O . LEU A 1 270 ? 12.329 19.464 -32.548 1.00 92.31 270 LEU A O 1
ATOM 2074 N N . GLY A 1 271 ? 12.747 18.918 -30.421 1.00 90.62 271 GLY A N 1
ATOM 2075 C CA . GLY A 1 271 ? 11.364 18.535 -30.112 1.00 90.62 271 GLY A CA 1
ATOM 2076 C C . GLY A 1 271 ? 10.372 19.702 -30.103 1.00 90.62 271 GLY A C 1
ATOM 2077 O O . GLY A 1 271 ? 9.172 19.509 -30.322 1.00 90.62 271 GLY A O 1
ATOM 2078 N N . LEU A 1 272 ? 10.869 20.922 -29.889 1.00 91.19 272 LEU A N 1
ATOM 2079 C CA . LEU A 1 272 ? 10.107 22.167 -29.997 1.00 91.19 272 LEU A CA 1
ATOM 2080 C C . LEU A 1 272 ? 9.955 22.664 -31.444 1.00 91.19 272 LEU A C 1
ATOM 2082 O O . LEU A 1 272 ? 9.118 23.537 -31.700 1.00 91.19 272 LEU A O 1
ATOM 2086 N N . CYS A 1 273 ? 10.733 22.124 -32.382 1.00 88.56 273 CYS A N 1
ATOM 2087 C CA . CYS A 1 273 ? 10.607 22.405 -33.807 1.00 88.56 273 CYS A CA 1
ATOM 2088 C C . CYS A 1 273 ? 9.541 21.516 -34.454 1.00 88.56 273 CYS A C 1
ATOM 2090 O O . CYS A 1 273 ? 9.328 20.369 -34.058 1.00 88.56 273 CYS A O 1
ATOM 2092 N N . ALA A 1 274 ? 8.872 22.047 -35.479 1.00 76.06 274 ALA A N 1
ATOM 2093 C CA . ALA A 1 274 ? 8.055 21.218 -36.349 1.00 76.06 274 ALA A CA 1
ATOM 2094 C C . ALA A 1 274 ? 8.976 20.450 -37.302 1.00 76.06 274 ALA A C 1
ATOM 2096 O O . ALA A 1 274 ? 9.767 21.058 -38.018 1.00 76.06 274 ALA A O 1
ATOM 2097 N N . ILE A 1 275 ? 8.895 19.122 -37.280 1.00 69.88 275 ILE A N 1
ATOM 2098 C CA . ILE A 1 275 ? 9.672 18.254 -38.166 1.00 69.88 275 ILE A CA 1
ATOM 2099 C C . ILE A 1 275 ? 8.794 17.945 -39.393 1.00 69.88 275 ILE A C 1
ATOM 2101 O O . ILE A 1 275 ? 7.621 17.597 -39.206 1.00 69.88 275 ILE A O 1
ATOM 2105 N N . PRO A 1 276 ? 9.301 18.082 -40.634 1.00 60.75 276 PRO A N 1
ATOM 2106 C CA . PRO A 1 276 ? 8.555 17.726 -41.843 1.00 60.75 276 PRO A CA 1
ATOM 2107 C C . PRO A 1 276 ? 7.985 16.298 -41.768 1.00 60.75 276 PRO A C 1
ATOM 2109 O O . PRO A 1 276 ? 8.643 15.395 -41.260 1.00 60.75 276 PRO A O 1
ATOM 2112 N N . GLY A 1 277 ? 6.754 16.084 -42.253 1.00 56.94 277 GLY A N 1
ATOM 2113 C CA . GLY A 1 277 ? 6.094 14.765 -42.223 1.00 56.94 277 GLY A CA 1
ATOM 2114 C C . GLY A 1 277 ? 5.172 14.502 -41.022 1.00 56.94 277 GLY A C 1
ATOM 2115 O O . GLY A 1 277 ? 4.691 13.384 -40.849 1.00 56.94 277 GLY A O 1
ATOM 2116 N N . GLN A 1 278 ? 4.845 15.532 -40.227 1.00 54.81 278 GLN A N 1
ATOM 2117 C CA . GLN A 1 278 ? 3.902 15.476 -39.090 1.00 54.81 278 GLN A CA 1
ATOM 2118 C C . GLN A 1 278 ? 2.519 14.864 -39.384 1.00 54.81 278 GLN A C 1
ATOM 2120 O O . GLN A 1 278 ? 1.790 14.537 -38.449 1.00 54.81 278 GLN A O 1
ATOM 2125 N N . SER A 1 279 ? 2.156 14.697 -40.658 1.00 47.94 279 SER A N 1
ATOM 2126 C CA . SER A 1 279 ? 0.836 14.240 -41.093 1.00 47.94 279 SER A CA 1
ATOM 2127 C C . SER A 1 279 ? 0.594 12.726 -40.995 1.00 47.94 279 SER A C 1
ATOM 2129 O O . SER A 1 279 ? -0.568 12.326 -40.997 1.00 47.94 279 SER A O 1
ATOM 2131 N N . PHE A 1 280 ? 1.619 11.867 -40.935 1.00 50.22 280 PHE A N 1
ATOM 2132 C CA . PHE A 1 280 ? 1.388 10.428 -41.165 1.00 50.22 280 PHE A CA 1
ATOM 2133 C C . PHE A 1 280 ? 0.860 9.644 -39.952 1.00 50.22 280 PHE A C 1
ATOM 2135 O O . PHE A 1 280 ? 0.067 8.724 -40.129 1.00 50.22 280 PHE A O 1
ATOM 2142 N N . PHE A 1 281 ? 1.209 10.021 -38.716 1.00 56.22 281 PHE A N 1
ATOM 2143 C CA . PHE A 1 281 ? 0.724 9.328 -37.516 1.00 56.22 281 PHE A CA 1
ATOM 2144 C C . PHE A 1 281 ? 0.321 10.322 -36.420 1.00 56.22 281 PHE A C 1
ATOM 2146 O O . PHE A 1 281 ? 1.155 10.833 -35.682 1.00 56.22 281 PHE A O 1
ATOM 2153 N N . LYS A 1 282 ? -0.988 10.555 -36.243 1.00 66.81 282 LYS A N 1
ATOM 2154 C CA . LYS A 1 282 ? -1.545 11.321 -35.101 1.00 66.81 282 LYS A CA 1
ATOM 2155 C C . LYS A 1 282 ? -1.382 10.610 -33.738 1.00 66.81 282 LYS A C 1
ATOM 2157 O O . LYS A 1 282 ? -1.868 11.112 -32.727 1.00 66.81 282 LYS A O 1
ATOM 2162 N N . ARG A 1 283 ? -0.758 9.428 -33.705 1.00 80.19 283 ARG A N 1
ATOM 2163 C CA . ARG A 1 283 ? -0.709 8.491 -32.569 1.00 80.19 283 ARG A CA 1
ATOM 2164 C C . ARG A 1 283 ? 0.727 8.333 -32.061 1.00 80.19 283 ARG A C 1
ATOM 2166 O O . ARG A 1 283 ? 1.659 8.330 -32.860 1.00 80.19 283 ARG A O 1
ATOM 2173 N N . ASP A 1 284 ? 0.908 8.187 -30.747 1.00 86.00 284 ASP A N 1
ATOM 2174 C CA . ASP A 1 284 ? 2.231 8.045 -30.111 1.00 86.00 284 ASP A CA 1
ATOM 2175 C C . ASP A 1 284 ? 2.676 6.571 -30.101 1.00 86.00 284 ASP A C 1
ATOM 2177 O O . ASP A 1 284 ? 2.547 5.862 -29.107 1.00 86.00 284 ASP A O 1
ATOM 2181 N N . LEU A 1 285 ? 3.191 6.106 -31.244 1.00 91.44 285 LEU A N 1
ATOM 2182 C CA . LEU A 1 285 ? 3.608 4.711 -31.443 1.00 91.44 285 LEU A CA 1
ATOM 2183 C C . LEU A 1 285 ? 4.952 4.359 -30.786 1.00 91.44 285 LEU A C 1
ATOM 2185 O O . LEU A 1 285 ? 5.330 3.189 -30.771 1.00 91.44 285 LEU A O 1
ATOM 2189 N N . SER A 1 286 ? 5.699 5.338 -30.258 1.00 92.56 286 SER A N 1
ATOM 2190 C CA . SER A 1 286 ? 7.099 5.124 -29.871 1.00 92.56 286 SER A CA 1
ATOM 2191 C C . SER A 1 286 ? 7.259 4.101 -28.749 1.00 92.56 286 SER A C 1
ATOM 2193 O O . SER A 1 286 ? 8.189 3.303 -28.773 1.00 92.56 286 SER A O 1
ATOM 2195 N N . TYR A 1 287 ? 6.360 4.124 -27.761 1.00 93.25 287 TYR A N 1
ATOM 2196 C CA . TYR A 1 287 ? 6.443 3.234 -26.602 1.00 93.25 287 TYR A CA 1
ATOM 2197 C C . TYR A 1 287 ? 6.076 1.793 -26.956 1.00 93.25 287 TYR A C 1
ATOM 2199 O O . TYR A 1 287 ? 6.833 0.880 -26.636 1.00 93.25 287 TYR A O 1
ATOM 2207 N N . GLY A 1 288 ? 4.969 1.597 -27.681 1.00 94.00 288 GLY A N 1
ATOM 2208 C CA . GLY A 1 288 ? 4.604 0.289 -28.219 1.00 94.00 288 GLY A CA 1
ATOM 2209 C C . GLY A 1 288 ? 5.720 -0.286 -29.092 1.00 94.00 288 GLY A C 1
ATOM 2210 O O . GLY A 1 288 ? 6.127 -1.424 -28.883 1.00 94.00 288 GLY A O 1
ATOM 2211 N N . ALA A 1 289 ? 6.300 0.519 -29.990 1.00 95.12 289 ALA A N 1
ATOM 2212 C CA . ALA A 1 289 ? 7.413 0.075 -30.826 1.00 95.12 289 ALA A CA 1
ATOM 2213 C C . ALA A 1 289 ? 8.647 -0.323 -29.994 1.00 95.12 289 ALA A C 1
ATOM 2215 O O . ALA A 1 289 ? 9.245 -1.375 -30.222 1.00 95.12 289 ALA A O 1
ATOM 2216 N N . TYR A 1 290 ? 8.984 0.470 -28.974 1.00 95.69 290 TYR A N 1
ATOM 2217 C CA . TYR A 1 290 ? 10.076 0.166 -28.050 1.00 95.69 290 TYR A CA 1
ATOM 2218 C C . TYR A 1 290 ? 9.847 -1.130 -27.254 1.00 95.69 290 TYR A C 1
ATOM 2220 O O . TYR A 1 290 ? 10.788 -1.887 -27.058 1.00 95.69 290 TYR A O 1
ATOM 2228 N N . LEU A 1 291 ? 8.622 -1.441 -26.824 1.00 95.06 291 LEU A N 1
ATOM 2229 C CA . LEU A 1 291 ? 8.356 -2.678 -26.081 1.00 95.06 291 LEU A CA 1
ATOM 2230 C C . LEU A 1 291 ? 8.268 -3.921 -26.976 1.00 95.06 291 LEU A C 1
ATOM 2232 O O . LEU A 1 291 ? 8.709 -4.997 -26.571 1.00 95.06 291 LEU A O 1
ATOM 2236 N N . ILE A 1 292 ? 7.666 -3.785 -28.158 1.00 96.69 292 ILE A N 1
ATOM 2237 C CA . ILE A 1 292 ? 7.247 -4.914 -29.002 1.00 96.69 292 ILE A CA 1
ATOM 2238 C C . ILE A 1 292 ? 8.375 -5.421 -29.909 1.00 96.69 292 ILE A C 1
ATOM 2240 O O . ILE A 1 292 ? 8.394 -6.607 -30.235 1.00 96.69 292 ILE A O 1
ATOM 2244 N N . HIS A 1 293 ? 9.332 -4.568 -30.294 1.00 95.31 293 HIS A N 1
ATOM 2245 C CA . HIS A 1 293 ? 10.333 -4.946 -31.298 1.00 95.31 293 HIS A CA 1
ATOM 2246 C C . HIS A 1 293 ? 11.161 -6.179 -30.922 1.00 95.31 293 HIS A C 1
ATOM 2248 O O . HIS A 1 293 ? 11.461 -6.986 -31.793 1.00 95.31 293 HIS A O 1
ATOM 2254 N N . SER A 1 294 ? 11.537 -6.340 -29.647 1.00 93.88 294 SER A N 1
ATOM 2255 C CA . SER A 1 294 ? 12.431 -7.429 -29.241 1.00 93.88 294 SER A CA 1
ATOM 2256 C C . SER A 1 294 ? 11.737 -8.799 -29.328 1.00 93.88 294 SER A C 1
ATOM 2258 O O . SER A 1 294 ? 12.306 -9.679 -29.969 1.00 93.88 294 SER A O 1
ATOM 2260 N N . PRO A 1 295 ? 10.505 -8.995 -28.809 1.00 94.69 295 PRO A N 1
ATOM 2261 C CA . PRO A 1 295 ? 9.746 -10.222 -29.061 1.00 94.69 295 PRO A CA 1
ATOM 2262 C C . PRO A 1 295 ? 9.512 -10.513 -30.549 1.00 94.69 295 PRO A C 1
ATOM 2264 O O . PRO A 1 295 ? 9.617 -11.665 -30.963 1.00 94.69 295 PRO A O 1
ATOM 2267 N N . VAL A 1 296 ? 9.236 -9.486 -31.364 1.00 94.62 296 VAL A N 1
ATOM 2268 C CA . VAL A 1 296 ? 9.069 -9.643 -32.822 1.00 94.62 296 VAL A CA 1
ATOM 2269 C C . VAL A 1 296 ? 10.364 -10.130 -33.469 1.00 94.62 296 VAL A C 1
ATOM 2271 O O . VAL A 1 296 ? 10.343 -11.095 -34.227 1.00 94.62 296 VAL A O 1
ATOM 2274 N N . LEU A 1 297 ? 11.495 -9.509 -33.135 1.00 92.12 297 LEU A N 1
ATOM 2275 C CA . LEU A 1 297 ? 12.803 -9.885 -33.660 1.00 92.12 297 LEU A CA 1
ATOM 2276 C C . LEU A 1 297 ? 13.189 -11.317 -33.259 1.00 92.12 297 LEU A C 1
ATOM 2278 O O . LEU A 1 297 ? 13.704 -12.073 -34.082 1.00 92.12 297 LEU A O 1
ATOM 2282 N N . VAL A 1 298 ? 12.905 -11.719 -32.017 1.00 91.56 298 VAL A N 1
ATOM 2283 C CA . VAL A 1 298 ? 13.109 -13.099 -31.548 1.00 91.56 298 VAL A CA 1
ATOM 2284 C C . VAL A 1 298 ? 12.228 -14.074 -32.328 1.00 91.56 298 VAL A C 1
ATOM 2286 O O . VAL A 1 298 ? 12.735 -15.081 -32.819 1.00 91.56 298 VAL A O 1
ATOM 2289 N N . ALA A 1 299 ? 10.941 -13.761 -32.510 1.00 91.00 299 ALA A N 1
ATOM 2290 C CA . ALA A 1 299 ? 10.029 -14.583 -33.303 1.00 91.00 299 ALA A CA 1
ATOM 2291 C C . ALA A 1 299 ? 10.534 -14.752 -34.743 1.00 91.00 299 ALA A C 1
ATOM 2293 O O . ALA A 1 299 ? 10.611 -15.866 -35.249 1.00 91.00 299 ALA A O 1
ATOM 2294 N N . MET A 1 300 ? 10.952 -13.661 -35.383 1.00 88.50 300 MET A N 1
ATOM 2295 C CA . MET A 1 300 ? 11.510 -13.685 -36.735 1.00 88.50 300 MET A CA 1
ATOM 2296 C C . MET A 1 300 ? 12.794 -14.514 -36.837 1.00 88.50 300 MET A C 1
ATOM 2298 O O . MET A 1 300 ? 12.971 -15.274 -37.788 1.00 88.50 300 MET A O 1
ATOM 2302 N N . THR A 1 301 ? 13.684 -14.388 -35.855 1.00 87.50 301 THR A N 1
ATOM 2303 C CA . THR A 1 301 ? 14.969 -15.095 -35.851 1.00 87.50 301 THR A CA 1
ATOM 2304 C C . THR A 1 301 ? 14.765 -16.601 -35.660 1.00 87.50 301 THR A C 1
ATOM 2306 O O . THR A 1 301 ? 15.369 -17.405 -36.366 1.00 87.50 301 THR A O 1
ATOM 2309 N N . LEU A 1 302 ? 13.900 -16.997 -34.721 1.00 87.25 302 LEU A N 1
ATOM 2310 C CA . LEU A 1 302 ? 13.675 -18.405 -34.377 1.00 87.25 302 LEU A CA 1
ATOM 2311 C C . LEU A 1 302 ? 12.744 -19.117 -35.365 1.00 87.25 302 LEU A C 1
ATOM 2313 O O . LEU A 1 302 ? 13.017 -20.256 -35.739 1.00 87.25 302 LEU A O 1
ATOM 2317 N N . TRP A 1 303 ? 11.670 -18.454 -35.799 1.00 80.56 303 TRP A N 1
ATOM 2318 C CA . TRP A 1 303 ? 10.619 -19.066 -36.614 1.00 80.56 303 TRP A CA 1
ATOM 2319 C C . TRP A 1 303 ? 10.809 -18.839 -38.117 1.00 80.56 303 TRP A C 1
ATOM 2321 O O . TRP A 1 303 ? 10.691 -19.780 -38.896 1.00 80.56 303 TRP A O 1
ATOM 2331 N N . LEU A 1 304 ? 11.157 -17.614 -38.529 1.00 78.00 304 LEU A N 1
ATOM 2332 C CA . LEU A 1 304 ? 11.322 -17.246 -39.945 1.00 78.00 304 LEU A CA 1
ATOM 2333 C C . LEU A 1 304 ? 12.777 -17.337 -40.431 1.00 78.00 304 LEU A C 1
ATOM 2335 O O . LEU A 1 304 ? 13.054 -17.025 -41.587 1.00 78.00 304 LEU A O 1
ATOM 2339 N N . ASN A 1 305 ? 13.706 -17.747 -39.558 1.00 81.69 305 ASN A N 1
ATOM 2340 C CA . ASN A 1 305 ? 15.133 -17.913 -39.849 1.00 81.69 305 ASN A CA 1
ATOM 2341 C C . ASN A 1 305 ? 15.764 -16.690 -40.547 1.00 81.69 305 ASN A C 1
ATOM 2343 O O . ASN A 1 305 ? 16.628 -16.831 -41.412 1.00 81.69 305 ASN A O 1
ATOM 2347 N N . THR A 1 306 ? 15.296 -15.483 -40.212 1.00 82.25 306 THR A N 1
ATOM 2348 C CA . THR A 1 306 ? 15.799 -14.251 -40.827 1.00 82.25 306 THR A CA 1
ATOM 2349 C C . THR A 1 306 ? 17.178 -13.921 -40.249 1.00 82.25 306 THR A C 1
ATOM 2351 O O . THR A 1 306 ? 17.288 -13.785 -39.028 1.00 82.25 306 THR A O 1
ATOM 2354 N N . PRO A 1 307 ? 18.234 -13.788 -41.074 1.00 81.12 307 PRO A N 1
ATOM 2355 C CA . PRO A 1 307 ? 19.561 -13.454 -40.575 1.00 81.12 307 PRO A CA 1
ATOM 2356 C C . PRO A 1 307 ? 19.602 -12.010 -40.044 1.00 81.12 307 PRO A C 1
ATOM 2358 O O . PRO A 1 307 ? 18.883 -11.149 -40.563 1.00 81.12 307 PRO A O 1
ATOM 2361 N N . PRO A 1 308 ? 20.459 -11.714 -39.049 1.00 82.12 308 PRO A N 1
ATOM 2362 C CA . PRO A 1 308 ? 20.706 -10.346 -38.602 1.00 82.12 308 PRO A CA 1
ATOM 2363 C C . PRO A 1 308 ? 21.158 -9.478 -39.768 1.00 82.12 308 PRO A C 1
ATOM 2365 O O . PRO A 1 308 ? 21.934 -9.913 -40.620 1.00 82.12 308 PRO A O 1
ATOM 2368 N N . GLY A 1 309 ? 20.677 -8.242 -39.811 1.00 84.94 309 GLY A N 1
ATOM 2369 C CA . GLY A 1 309 ? 20.954 -7.350 -40.926 1.00 84.94 309 GLY A CA 1
ATOM 2370 C C . GLY A 1 309 ? 19.784 -6.441 -41.274 1.00 84.94 309 GLY A C 1
ATOM 2371 O O . GLY A 1 309 ? 18.798 -6.320 -40.544 1.00 84.94 309 GLY A O 1
ATOM 2372 N N . TRP A 1 310 ? 19.879 -5.793 -42.435 1.00 83.81 310 TRP A N 1
ATOM 2373 C CA . TRP A 1 310 ? 18.935 -4.745 -42.832 1.00 83.81 310 TRP A CA 1
ATOM 2374 C C . TRP A 1 310 ? 17.566 -5.323 -43.188 1.00 83.81 310 TRP A C 1
ATOM 2376 O O . TRP A 1 310 ? 16.553 -4.662 -42.983 1.00 83.81 310 TRP A O 1
ATOM 2386 N N . GLN A 1 311 ? 17.530 -6.572 -43.657 1.00 85.75 311 GLN A N 1
ATOM 2387 C CA . GLN A 1 311 ? 16.299 -7.309 -43.939 1.00 85.75 311 GLN A CA 1
ATOM 2388 C C . GLN A 1 311 ? 15.530 -7.609 -42.646 1.00 85.75 311 GLN A C 1
ATOM 2390 O O . GLN A 1 311 ? 14.321 -7.361 -42.576 1.00 85.75 311 GLN A O 1
ATOM 2395 N N . ALA A 1 312 ? 16.236 -8.067 -41.600 1.00 87.06 312 ALA A N 1
ATOM 2396 C CA . ALA A 1 312 ? 15.670 -8.237 -40.264 1.00 87.06 312 ALA A CA 1
ATOM 2397 C C . ALA A 1 312 ? 15.188 -6.898 -39.701 1.00 87.06 312 ALA A C 1
ATOM 2399 O O . ALA A 1 312 ? 14.064 -6.824 -39.207 1.00 87.06 312 ALA A O 1
ATOM 2400 N N . ALA A 1 313 ? 15.978 -5.830 -39.844 1.00 89.00 313 ALA A N 1
ATOM 2401 C CA . ALA A 1 313 ? 15.600 -4.497 -39.386 1.00 89.00 313 ALA A CA 1
ATOM 2402 C C . ALA A 1 313 ? 14.328 -3.982 -40.077 1.00 89.00 313 ALA A C 1
ATOM 2404 O O . ALA A 1 313 ? 13.368 -3.624 -39.399 1.00 89.00 313 ALA A O 1
ATOM 2405 N N . ALA A 1 314 ? 14.280 -3.989 -41.412 1.00 90.06 314 ALA A N 1
ATOM 2406 C CA . ALA A 1 314 ? 13.143 -3.482 -42.180 1.00 90.06 314 ALA A CA 1
ATOM 2407 C C . ALA A 1 314 ? 11.848 -4.246 -41.864 1.00 90.06 314 ALA A C 1
ATOM 2409 O O . ALA A 1 314 ? 10.803 -3.639 -41.620 1.00 90.06 314 ALA A O 1
ATOM 2410 N N . THR A 1 315 ? 11.928 -5.575 -41.799 1.00 90.12 315 THR A N 1
ATOM 2411 C CA . THR A 1 315 ? 10.760 -6.424 -41.539 1.00 90.12 315 THR A CA 1
ATOM 2412 C C . THR A 1 315 ? 10.312 -6.326 -40.077 1.00 90.12 315 THR A C 1
ATOM 2414 O O . THR A 1 315 ? 9.115 -6.192 -39.812 1.00 90.12 315 THR A O 1
ATOM 2417 N N . THR A 1 316 ? 11.254 -6.281 -39.123 1.00 93.50 316 THR A N 1
ATOM 2418 C CA . THR A 1 316 ? 10.944 -6.054 -37.701 1.00 93.50 316 THR A CA 1
ATOM 2419 C C . THR A 1 316 ? 10.269 -4.703 -37.517 1.00 93.50 316 THR A C 1
ATOM 2421 O O . THR A 1 316 ? 9.264 -4.626 -36.816 1.00 93.50 316 THR A O 1
ATOM 2424 N N . VAL A 1 317 ? 10.767 -3.643 -38.164 1.00 93.94 317 VAL A N 1
ATOM 2425 C CA . VAL A 1 317 ? 10.150 -2.309 -38.126 1.00 93.94 317 VAL A CA 1
ATOM 2426 C C . VAL A 1 317 ? 8.724 -2.355 -38.670 1.00 93.94 317 VAL A C 1
ATOM 2428 O O . VAL A 1 317 ? 7.816 -1.874 -37.994 1.00 93.94 317 VAL A O 1
ATOM 2431 N N . ALA A 1 318 ? 8.499 -2.968 -39.835 1.00 93.44 318 ALA A N 1
ATOM 2432 C CA . ALA A 1 318 ? 7.169 -3.054 -40.435 1.00 93.44 318 ALA A CA 1
ATOM 2433 C C . ALA A 1 318 ? 6.155 -3.743 -39.502 1.00 93.44 318 ALA A C 1
ATOM 2435 O O . ALA A 1 318 ? 5.109 -3.169 -39.191 1.00 93.44 318 ALA A O 1
ATOM 2436 N N . ILE A 1 319 ? 6.491 -4.931 -38.986 1.00 94.44 319 ILE A N 1
ATOM 2437 C CA . ILE A 1 319 ? 5.621 -5.696 -38.077 1.00 94.44 319 ILE A CA 1
ATOM 2438 C C . ILE A 1 319 ? 5.417 -4.942 -36.757 1.00 94.44 319 ILE A C 1
ATOM 2440 O O . ILE A 1 319 ? 4.293 -4.802 -36.272 1.00 94.44 319 ILE A O 1
ATOM 2444 N N . THR A 1 320 ? 6.498 -4.408 -36.187 1.00 95.31 320 THR A N 1
ATOM 2445 C CA . THR A 1 320 ? 6.468 -3.686 -34.910 1.00 95.31 320 THR A CA 1
ATOM 2446 C C . THR A 1 320 ? 5.583 -2.450 -34.985 1.00 95.31 320 THR A C 1
ATOM 2448 O O . THR A 1 320 ? 4.841 -2.193 -34.044 1.00 95.31 320 THR A O 1
ATOM 2451 N N . LEU A 1 321 ? 5.615 -1.690 -36.083 1.00 94.56 321 LEU A N 1
ATOM 2452 C CA . LEU A 1 321 ? 4.774 -0.500 -36.234 1.00 94.56 321 LEU A CA 1
ATOM 2453 C C . LEU A 1 321 ? 3.284 -0.852 -36.320 1.00 94.56 321 LEU A C 1
ATOM 2455 O O . LEU A 1 321 ? 2.467 -0.151 -35.718 1.00 94.56 321 LEU A O 1
ATOM 2459 N N . VAL A 1 322 ? 2.925 -1.952 -36.991 1.00 95.00 322 VAL A N 1
ATOM 2460 C CA . VAL A 1 322 ? 1.540 -2.453 -37.027 1.00 95.00 322 VAL A CA 1
ATOM 2461 C C . VAL A 1 322 ? 1.083 -2.866 -35.628 1.00 95.00 322 VAL A C 1
ATOM 2463 O O . VAL A 1 322 ? 0.037 -2.419 -35.155 1.00 95.00 322 VAL A O 1
ATOM 2466 N N . LEU A 1 323 ? 1.883 -3.662 -34.917 1.00 96.06 323 LEU A N 1
ATOM 2467 C CA . LEU A 1 323 ? 1.547 -4.101 -33.561 1.00 96.06 323 LEU A CA 1
ATOM 2468 C C . LEU A 1 323 ? 1.528 -2.940 -32.557 1.00 96.06 323 LEU A C 1
ATOM 2470 O O . LEU A 1 323 ? 0.651 -2.889 -31.698 1.00 96.06 323 LEU A O 1
ATOM 2474 N N . ALA A 1 324 ? 2.433 -1.969 -32.686 1.00 95.38 324 ALA A N 1
ATOM 2475 C CA . ALA A 1 324 ? 2.433 -0.750 -31.882 1.00 95.38 324 ALA A CA 1
ATOM 2476 C C . ALA A 1 324 ? 1.178 0.092 -32.142 1.00 95.38 324 ALA A C 1
ATOM 2478 O O . ALA A 1 324 ? 0.608 0.655 -31.209 1.00 95.38 324 ALA A O 1
ATOM 2479 N N . PHE A 1 325 ? 0.699 0.147 -33.386 1.00 94.75 325 PHE A N 1
ATOM 2480 C CA . PHE A 1 325 ? -0.566 0.798 -33.717 1.00 94.75 325 PHE A CA 1
ATOM 2481 C C . PHE A 1 325 ? -1.763 0.094 -33.068 1.00 94.75 325 PHE A C 1
ATOM 2483 O O . PHE A 1 325 ? -2.642 0.765 -32.517 1.00 94.75 325 PHE A O 1
ATOM 2490 N N . LEU A 1 326 ? -1.795 -1.241 -33.076 1.00 95.12 326 LEU A N 1
ATOM 2491 C CA . LEU A 1 326 ? -2.831 -2.018 -32.389 1.00 95.12 326 LEU A CA 1
ATOM 2492 C C . LEU A 1 326 ? -2.764 -1.817 -30.866 1.00 95.12 326 LEU A C 1
ATOM 2494 O O . LEU A 1 326 ? -3.782 -1.486 -30.257 1.00 95.12 326 LEU A O 1
ATOM 2498 N N . SER A 1 327 ? -1.571 -1.912 -30.270 1.00 95.69 327 SER A N 1
ATOM 2499 C CA . SER A 1 327 ? -1.320 -1.614 -28.850 1.00 95.69 327 SER A CA 1
ATOM 2500 C C . SER A 1 327 ? -1.829 -0.224 -28.480 1.00 95.69 327 SER A C 1
ATOM 2502 O O . SER A 1 327 ? -2.587 -0.063 -27.521 1.00 95.69 327 SER A O 1
ATOM 2504 N N . TRP A 1 328 ? -1.505 0.786 -29.289 1.00 94.62 328 TRP A N 1
ATOM 2505 C CA . TRP A 1 328 ? -1.975 2.143 -29.055 1.00 94.62 328 TRP A CA 1
ATOM 2506 C C . TRP A 1 328 ? -3.504 2.227 -29.049 1.00 94.62 328 TRP A C 1
ATOM 2508 O O . TRP A 1 328 ? -4.089 2.781 -28.120 1.00 94.62 328 TRP A O 1
ATOM 2518 N N . THR A 1 329 ? -4.148 1.649 -30.067 1.00 94.19 329 THR A N 1
ATOM 2519 C CA . THR A 1 329 ? -5.605 1.726 -30.271 1.00 94.19 329 THR A CA 1
ATOM 2520 C C . THR A 1 329 ? -6.388 1.047 -29.156 1.00 94.19 329 THR A C 1
ATOM 2522 O O . THR A 1 329 ? -7.373 1.598 -28.668 1.00 94.19 329 THR A O 1
ATOM 2525 N N . TYR A 1 330 ? -5.968 -0.160 -28.776 1.00 95.31 330 TYR A N 1
ATOM 2526 C CA . TYR A 1 330 ? -6.761 -1.042 -27.922 1.00 95.31 330 TYR A CA 1
ATOM 2527 C C . TYR A 1 330 ? -6.298 -1.059 -26.463 1.00 95.31 330 TYR A C 1
ATOM 2529 O O . TYR A 1 330 ? -7.070 -1.457 -25.594 1.00 95.31 330 TYR A O 1
ATOM 2537 N N . VAL A 1 331 ? -5.078 -0.598 -26.167 1.00 95.75 331 VAL A N 1
ATOM 2538 C CA . VAL A 1 331 ? -4.480 -0.700 -24.827 1.00 95.75 331 VAL A CA 1
ATOM 2539 C C . VAL A 1 331 ? -4.078 0.671 -24.288 1.00 95.75 331 VAL A C 1
ATOM 2541 O O . VAL A 1 331 ? -4.630 1.129 -23.284 1.00 95.75 331 VAL A O 1
ATOM 2544 N N . GLU A 1 332 ? -3.138 1.352 -24.945 1.00 95.38 332 GLU A N 1
ATOM 2545 C CA . GLU A 1 332 ? -2.511 2.563 -24.393 1.00 95.38 332 GLU A CA 1
ATOM 2546 C C . GLU A 1 332 ? -3.470 3.759 -24.378 1.00 95.38 332 GLU A C 1
ATOM 2548 O O . GLU A 1 332 ? -3.650 4.407 -23.343 1.00 95.38 332 GLU A O 1
ATOM 2553 N N . GLU A 1 333 ? -4.121 4.057 -25.504 1.00 94.25 333 GLU A N 1
ATOM 2554 C CA . GLU A 1 333 ? -5.027 5.198 -25.609 1.00 94.25 333 GLU A CA 1
ATOM 2555 C C . GLU A 1 333 ? -6.262 5.059 -24.698 1.00 94.25 333 GLU A C 1
ATOM 2557 O O . GLU A 1 333 ? -6.551 6.010 -23.959 1.00 94.25 333 GLU A O 1
ATOM 2562 N N . PRO A 1 334 ? -6.968 3.908 -24.650 1.00 95.19 334 PRO A N 1
ATOM 2563 C CA . PRO A 1 334 ? -8.070 3.707 -23.711 1.00 95.19 334 PRO A CA 1
ATOM 2564 C C . PRO A 1 334 ? -7.657 3.882 -22.244 1.00 95.19 334 PRO A C 1
ATOM 2566 O O . PRO A 1 334 ? -8.380 4.530 -21.479 1.00 95.19 334 PRO A O 1
ATOM 2569 N N . ALA A 1 335 ? -6.486 3.371 -21.849 1.00 93.94 335 ALA A N 1
ATOM 2570 C CA . ALA A 1 335 ? -5.973 3.534 -20.491 1.00 93.94 335 ALA A CA 1
ATOM 2571 C C . ALA A 1 335 ? -5.683 5.010 -20.166 1.00 93.94 335 ALA A C 1
ATOM 2573 O O . ALA A 1 335 ? -6.115 5.528 -19.131 1.00 93.94 335 ALA A O 1
ATOM 2574 N N . LEU A 1 336 ? -5.023 5.731 -21.078 1.00 93.19 336 LEU A N 1
ATOM 2575 C CA . LEU A 1 336 ? -4.700 7.150 -20.905 1.00 93.19 336 LEU A CA 1
ATOM 2576 C C . LEU A 1 336 ? -5.940 8.054 -20.908 1.00 93.19 336 LEU A C 1
ATOM 2578 O O . LEU A 1 336 ? -5.941 9.075 -20.213 1.00 93.19 336 LEU A O 1
ATOM 2582 N N . ARG A 1 337 ? -7.010 7.699 -21.631 1.00 93.94 337 ARG A N 1
ATOM 2583 C CA . ARG A 1 337 ? -8.290 8.434 -21.605 1.00 93.94 337 ARG A CA 1
ATOM 2584 C C . ARG A 1 337 ? -8.946 8.405 -20.219 1.00 93.94 337 ARG A C 1
ATOM 2586 O O . ARG A 1 337 ? -9.577 9.384 -19.829 1.00 93.94 337 ARG A O 1
ATOM 2593 N N . ARG A 1 338 ? -8.735 7.343 -19.431 1.00 92.12 338 ARG A N 1
ATOM 2594 C CA . ARG A 1 338 ? -9.298 7.190 -18.073 1.00 92.12 338 ARG A CA 1
ATOM 2595 C C . ARG A 1 338 ? -8.474 7.853 -16.964 1.00 92.12 338 ARG A C 1
ATOM 2597 O O . ARG A 1 338 ? -8.893 7.839 -15.809 1.00 92.12 338 ARG A O 1
ATOM 2604 N N . LYS A 1 339 ? -7.337 8.483 -17.284 1.00 91.75 339 LYS A N 1
ATOM 2605 C CA . LYS A 1 339 ? -6.386 9.005 -16.284 1.00 91.75 339 LYS A CA 1
ATOM 2606 C C . LYS A 1 339 ? -6.981 9.974 -15.261 1.00 91.75 339 LYS A C 1
ATOM 2608 O O . LYS A 1 339 ? -6.602 9.898 -14.101 1.00 91.75 339 LYS A O 1
ATOM 2613 N N . LYS A 1 340 ? -7.925 10.832 -15.677 1.00 89.50 340 LYS A N 1
ATOM 2614 C CA . LYS A 1 340 ? -8.606 11.782 -14.783 1.00 89.50 340 LYS A CA 1
ATOM 2615 C C . LYS A 1 340 ? -9.515 11.054 -13.792 1.00 89.50 340 LYS A C 1
ATOM 2617 O O . LYS A 1 340 ? -9.427 11.294 -12.600 1.00 89.50 340 LYS A O 1
ATOM 2622 N N . VAL A 1 341 ? -10.329 10.117 -14.280 1.00 90.50 341 VAL A N 1
ATOM 2623 C CA . VAL A 1 341 ? -11.239 9.323 -13.437 1.00 90.50 341 VAL A CA 1
ATOM 2624 C C . VAL A 1 341 ? -10.451 8.547 -12.383 1.00 90.50 341 VAL A C 1
ATOM 2626 O O . VAL A 1 341 ? -10.785 8.590 -11.204 1.00 90.50 341 VAL A O 1
ATOM 2629 N N . VAL A 1 342 ? -9.361 7.892 -12.794 1.00 86.56 342 VAL A N 1
ATOM 2630 C CA . VAL A 1 342 ? -8.505 7.127 -11.878 1.00 86.56 342 VAL A CA 1
ATOM 2631 C C . VAL A 1 342 ? -7.790 8.047 -10.885 1.00 86.56 342 VAL A C 1
ATOM 2633 O O . VAL A 1 342 ? -7.736 7.726 -9.700 1.00 86.56 342 VAL A O 1
ATOM 2636 N N . SER A 1 343 ? -7.268 9.199 -11.329 1.00 86.94 343 SER A N 1
ATOM 2637 C CA . SER A 1 343 ? -6.595 10.142 -10.428 1.00 86.94 343 SER A CA 1
ATOM 2638 C C . SER A 1 343 ? -7.556 10.759 -9.421 1.00 86.94 343 SER A C 1
ATOM 2640 O O . SER A 1 343 ? -7.196 10.891 -8.259 1.00 86.94 343 SER A O 1
ATOM 2642 N N . ASP A 1 344 ? -8.769 11.113 -9.847 1.00 82.56 344 ASP A N 1
ATOM 2643 C CA . ASP A 1 344 ? -9.777 11.736 -8.990 1.00 82.56 344 ASP A CA 1
ATOM 2644 C C . ASP A 1 344 ? -10.273 10.735 -7.939 1.00 82.56 344 ASP A C 1
ATOM 2646 O O . ASP A 1 344 ? -10.351 11.082 -6.760 1.00 82.56 344 ASP A O 1
ATOM 2650 N N . TRP A 1 345 ? -10.488 9.477 -8.341 1.00 81.19 345 TRP A N 1
ATOM 2651 C CA . TRP A 1 345 ? -10.805 8.368 -7.440 1.00 81.19 345 TRP A CA 1
ATOM 2652 C C . TRP A 1 345 ? -9.692 8.120 -6.407 1.00 81.19 345 TRP A C 1
ATOM 2654 O O . TRP A 1 345 ? -9.960 8.061 -5.207 1.00 81.19 345 TRP A O 1
ATOM 2664 N N . LEU A 1 346 ? -8.423 8.061 -6.831 1.00 69.50 346 LEU A N 1
ATOM 2665 C CA . LEU A 1 346 ? -7.283 7.917 -5.912 1.00 69.50 346 LEU A CA 1
ATOM 2666 C C . LEU A 1 346 ? -7.110 9.136 -4.996 1.00 69.50 346 LEU A C 1
ATOM 2668 O O . LEU A 1 346 ? -6.820 8.990 -3.809 1.00 69.50 346 LEU A O 1
ATOM 2672 N N . ALA A 1 347 ? -7.291 10.348 -5.519 1.00 70.12 347 ALA A N 1
ATOM 2673 C CA . ALA A 1 347 ? -7.170 11.573 -4.741 1.00 70.12 347 ALA A CA 1
ATOM 2674 C C . ALA A 1 347 ? -8.298 11.705 -3.713 1.00 70.12 347 ALA A C 1
ATOM 2676 O O . ALA A 1 347 ? -8.058 12.185 -2.607 1.00 70.12 347 ALA A O 1
ATOM 2677 N N . GLN A 1 348 ? -9.505 11.245 -4.045 1.00 66.44 348 GLN A N 1
ATOM 2678 C CA . GLN A 1 348 ? -10.607 11.123 -3.099 1.00 66.44 348 GLN A CA 1
ATOM 2679 C C . GLN A 1 348 ? -10.249 10.156 -1.965 1.00 66.44 348 GLN A C 1
ATOM 2681 O O . GLN A 1 348 ? -10.328 10.551 -0.802 1.00 66.44 348 GLN A O 1
ATOM 2686 N N . LEU A 1 349 ? -9.737 8.964 -2.287 1.00 57.09 349 LEU A N 1
ATOM 2687 C CA . LEU A 1 349 ? -9.273 7.997 -1.284 1.00 57.09 349 LEU A CA 1
ATOM 2688 C C . LEU A 1 349 ? -8.215 8.590 -0.337 1.00 57.09 349 LEU A C 1
ATOM 2690 O O . LEU A 1 349 ? -8.265 8.363 0.873 1.00 57.09 349 LEU A O 1
ATOM 2694 N N . VAL A 1 350 ? -7.273 9.386 -0.858 1.00 50.25 350 VAL A N 1
ATOM 2695 C CA . VAL A 1 350 ? -6.247 10.041 -0.030 1.00 50.25 350 VAL A CA 1
ATOM 2696 C C . VAL A 1 350 ? -6.821 11.202 0.791 1.00 50.25 350 VAL A C 1
ATOM 2698 O O . VAL A 1 350 ? -6.498 11.312 1.975 1.00 50.25 350 VAL A O 1
ATOM 2701 N N . ARG A 1 351 ? -7.696 12.052 0.236 1.00 46.59 351 ARG A N 1
ATOM 2702 C CA . ARG A 1 351 ? -8.325 13.157 0.990 1.00 46.59 351 ARG A CA 1
ATOM 2703 C C . ARG A 1 351 ? -9.165 12.646 2.158 1.00 46.59 351 ARG A C 1
ATOM 2705 O O . ARG A 1 351 ? -9.052 13.169 3.265 1.00 46.59 351 ARG A O 1
ATOM 2712 N N . GLU A 1 352 ? -9.920 11.575 1.939 1.00 40.12 352 GLU A N 1
ATOM 2713 C CA . GLU A 1 352 ? -10.705 10.900 2.978 1.00 40.12 352 GLU A CA 1
ATOM 2714 C C . GLU A 1 352 ? -9.821 10.259 4.068 1.00 40.12 352 GLU A C 1
ATOM 2716 O O . GLU A 1 352 ? -10.266 10.085 5.203 1.00 40.12 352 GLU A O 1
ATOM 2721 N N . SER A 1 353 ? -8.549 9.961 3.768 1.00 33.22 353 SER A N 1
ATOM 2722 C CA . SER A 1 353 ? -7.567 9.472 4.748 1.00 33.22 353 SER A CA 1
ATOM 2723 C C . SER A 1 353 ? -6.908 10.588 5.585 1.00 33.22 353 SER A C 1
ATOM 2725 O O . SER A 1 353 ? -6.554 10.357 6.743 1.00 33.22 353 SER A O 1
ATOM 2727 N N . GLY A 1 354 ? -6.780 11.808 5.037 1.00 25.69 354 GLY A N 1
ATOM 2728 C CA . GLY A 1 354 ? -6.070 12.944 5.648 1.00 25.69 354 GLY A CA 1
ATOM 2729 C C . GLY A 1 354 ? -6.826 13.674 6.767 1.00 25.69 354 GLY A C 1
ATOM 2730 O O . GLY A 1 354 ? -6.203 14.184 7.695 1.00 25.69 354 GLY A O 1
ATOM 2731 N N . GLN A 1 355 ? -8.162 13.674 6.742 1.00 25.33 355 GLN A N 1
ATOM 2732 C CA . GLN A 1 355 ? -8.989 14.322 7.776 1.00 25.33 355 GLN A CA 1
ATOM 2733 C C . GLN A 1 355 ? -9.023 13.566 9.121 1.00 25.33 355 GLN A C 1
ATOM 2735 O O . GLN A 1 355 ? -9.467 14.115 10.123 1.00 25.33 355 GLN A O 1
ATOM 2740 N N . TYR A 1 356 ? -8.497 12.337 9.185 1.00 29.31 356 TYR A N 1
ATOM 2741 C CA . TYR A 1 356 ? -8.489 11.501 10.399 1.00 29.31 356 TYR A CA 1
ATOM 2742 C C . TYR A 1 356 ? -7.095 11.337 11.030 1.00 29.31 356 TYR A C 1
ATOM 2744 O O . TYR A 1 356 ? -6.897 10.495 11.911 1.00 29.31 356 TYR A O 1
ATOM 2752 N N . VAL A 1 357 ? -6.117 12.146 10.602 1.00 28.70 357 VAL A N 1
ATOM 2753 C CA . VAL A 1 357 ? -4.708 12.070 11.038 1.00 28.70 357 VAL A CA 1
ATOM 2754 C C . VAL A 1 357 ? -4.503 12.456 12.519 1.00 28.70 357 VAL A C 1
ATOM 2756 O O . VAL A 1 357 ? -3.484 12.082 13.089 1.00 28.70 357 VAL A O 1
ATOM 2759 N N . PHE A 1 358 ? -5.484 13.071 13.193 1.00 25.89 358 PHE A N 1
ATOM 2760 C CA . PHE A 1 358 ? -5.400 13.446 14.621 1.00 25.89 358 PHE A CA 1
ATOM 2761 C C . PHE A 1 358 ? -6.274 12.617 15.593 1.00 25.89 358 PHE A C 1
ATOM 2763 O O . PHE A 1 358 ? -6.416 12.974 16.760 1.00 25.89 358 PHE A O 1
ATOM 2770 N N . GLY A 1 359 ? -6.829 11.476 15.169 1.00 24.75 359 GLY A N 1
ATOM 2771 C CA . GLY A 1 359 ? -7.634 10.600 16.035 1.00 24.75 359 GLY A CA 1
ATOM 2772 C C . GLY A 1 359 ? -6.846 9.471 16.717 1.00 24.75 359 GLY A C 1
ATOM 2773 O O . GLY A 1 359 ? -6.784 8.375 16.173 1.00 24.75 359 GLY A O 1
ATOM 2774 N N . ALA A 1 360 ? -6.291 9.763 17.899 1.00 29.20 360 ALA A N 1
ATOM 2775 C CA . ALA A 1 360 ? -6.043 8.868 19.047 1.00 29.20 360 ALA A CA 1
ATOM 2776 C C . ALA A 1 360 ? -5.157 7.601 18.897 1.00 29.20 360 ALA A C 1
ATOM 2778 O O . ALA A 1 360 ? -5.663 6.490 18.802 1.00 29.20 360 ALA A O 1
ATOM 2779 N N . THR A 1 361 ? -3.836 7.764 19.063 1.00 31.44 361 THR A N 1
ATOM 2780 C CA . THR A 1 361 ? -3.017 6.951 20.007 1.00 31.44 361 THR A CA 1
ATOM 2781 C C . THR A 1 361 ? -1.869 7.780 20.614 1.00 31.44 361 THR A C 1
ATOM 2783 O O . THR A 1 361 ? -0.785 7.263 20.876 1.00 31.44 361 THR A O 1
ATOM 2786 N N . GLY A 1 362 ? -2.069 9.088 20.802 1.00 24.48 362 GLY A N 1
ATOM 2787 C CA . GLY A 1 362 ? -1.248 9.822 21.769 1.00 24.48 362 GLY A CA 1
ATOM 2788 C C . GLY A 1 362 ? -1.649 9.388 23.183 1.00 24.48 362 GLY A C 1
ATOM 2789 O O . GLY A 1 362 ? -2.769 8.889 23.341 1.00 24.48 362 GLY A O 1
ATOM 2790 N N . PRO A 1 363 ? -0.789 9.555 24.203 1.00 22.69 363 PRO A N 1
ATOM 2791 C CA . PRO A 1 363 ? -1.245 9.425 25.577 1.00 22.69 363 PRO A CA 1
ATOM 2792 C C . PRO A 1 363 ? -2.462 10.335 25.722 1.00 22.69 363 PRO A C 1
ATOM 2794 O O . PRO A 1 363 ? -2.398 11.524 25.395 1.00 22.69 363 PRO A O 1
ATOM 2797 N N . VAL A 1 364 ? -3.591 9.760 26.134 1.00 25.41 364 VAL A N 1
ATOM 2798 C CA . VAL A 1 364 ? -4.699 10.551 26.649 1.00 25.41 364 VAL A CA 1
ATOM 2799 C C . VAL A 1 364 ? -4.069 11.346 27.781 1.00 25.41 364 VAL A C 1
ATOM 2801 O O . VAL A 1 364 ? -3.689 10.775 28.802 1.00 25.41 364 VAL A O 1
ATOM 2804 N N . LYS A 1 365 ? -3.854 12.651 27.575 1.00 21.80 365 LYS A N 1
ATOM 2805 C CA . LYS A 1 365 ? -3.719 13.544 28.718 1.00 21.80 365 LYS A CA 1
ATOM 2806 C C . LYS A 1 365 ? -4.965 13.247 29.536 1.00 21.80 365 LYS A C 1
ATOM 2808 O O . LYS A 1 365 ? -6.063 13.441 29.019 1.00 21.80 365 LYS A O 1
ATOM 2813 N N . GLN A 1 366 ? -4.790 12.721 30.747 1.00 24.69 366 GLN A N 1
ATOM 2814 C CA . GLN A 1 366 ? -5.800 12.841 31.784 1.00 24.69 366 GLN A CA 1
ATOM 2815 C C . GLN A 1 366 ? -6.062 14.340 31.909 1.00 24.69 366 GLN A C 1
ATOM 2817 O O . GLN A 1 366 ? -5.362 15.063 32.610 1.00 24.69 366 GLN A O 1
ATOM 2822 N N . THR A 1 367 ? -6.998 14.845 31.116 1.00 22.33 367 THR A N 1
ATOM 2823 C CA . THR A 1 367 ? -7.676 16.081 31.433 1.00 22.33 367 THR A CA 1
ATOM 2824 C C . THR A 1 367 ? -8.423 15.754 32.707 1.00 22.33 367 THR A C 1
ATOM 2826 O O . THR A 1 367 ? -9.271 14.859 32.705 1.00 22.33 367 THR A O 1
ATOM 2829 N N . SER A 1 368 ? -8.023 16.416 33.793 1.00 24.42 368 SER A N 1
ATOM 2830 C CA . SER A 1 368 ? -8.810 16.535 35.016 1.00 24.42 368 SER A CA 1
ATOM 2831 C C . SER A 1 368 ? -10.285 16.562 34.648 1.00 24.42 368 SER A C 1
ATOM 2833 O O . SER A 1 368 ? -10.638 17.321 33.743 1.00 24.42 368 SER A O 1
ATOM 2835 N N . ALA A 1 369 ? -11.083 15.720 35.305 1.00 25.27 369 ALA A N 1
ATOM 2836 C CA . ALA A 1 369 ? -12.527 15.619 35.160 1.00 25.27 369 ALA A CA 1
ATOM 2837 C C . ALA A 1 369 ? -13.156 16.985 34.837 1.00 25.27 369 ALA A C 1
ATOM 2839 O O . ALA A 1 369 ? -13.408 17.800 35.720 1.00 25.27 369 ALA A O 1
ATOM 2840 N N . ALA A 1 370 ? -13.355 17.264 33.549 1.00 22.38 370 ALA A N 1
ATOM 2841 C CA . ALA A 1 370 ? -14.208 18.350 33.126 1.00 22.38 370 ALA A CA 1
ATOM 2842 C C . ALA A 1 370 ? -15.606 17.766 33.252 1.00 22.38 370 ALA A C 1
ATOM 2844 O O . ALA A 1 370 ? -15.987 16.896 32.468 1.00 22.38 370 ALA A O 1
ATOM 2845 N N . ALA A 1 371 ? -16.286 18.167 34.323 1.00 24.23 371 ALA A N 1
ATOM 2846 C CA . ALA A 1 371 ? -17.650 17.787 34.620 1.00 24.23 371 ALA A CA 1
ATOM 2847 C C . ALA A 1 371 ? -18.502 17.877 33.346 1.00 24.23 371 ALA A C 1
ATOM 2849 O O . ALA A 1 371 ? -18.642 18.945 32.746 1.00 24.23 371 ALA A O 1
ATOM 2850 N N . PHE A 1 372 ? -19.079 16.747 32.934 1.00 23.92 372 PHE A N 1
ATOM 2851 C CA . PHE A 1 372 ? -20.300 16.810 32.147 1.00 23.92 372 PHE A CA 1
ATOM 2852 C C . PHE A 1 372 ? -21.328 17.580 32.982 1.00 23.92 372 PHE A C 1
ATOM 2854 O O . PHE A 1 372 ? -21.386 17.368 34.194 1.00 23.92 372 PHE A O 1
ATOM 2861 N N . PRO A 1 373 ? -22.142 18.460 32.383 1.00 24.39 373 PRO A N 1
ATOM 2862 C CA . PRO A 1 373 ? -23.162 19.193 33.109 1.00 24.39 373 PRO A CA 1
ATOM 2863 C C . PRO A 1 373 ? -24.335 18.251 33.409 1.00 24.39 373 PRO A C 1
ATOM 2865 O O . PRO A 1 373 ? -25.420 18.392 32.856 1.00 24.39 373 PRO A O 1
ATOM 2868 N N . PHE A 1 374 ? -24.131 17.278 34.293 1.00 29.28 374 PHE A N 1
ATOM 2869 C CA . PHE A 1 374 ? -25.177 16.932 35.238 1.00 29.28 374 PHE A CA 1
ATOM 2870 C C . PHE A 1 374 ? -25.052 17.973 36.339 1.00 29.28 374 PHE A C 1
ATOM 2872 O O . PHE A 1 374 ? -24.075 18.003 37.078 1.00 29.28 374 PHE A O 1
ATOM 2879 N N . SER A 1 375 ? -25.981 18.924 36.352 1.00 27.02 375 SER A N 1
ATOM 2880 C CA . SER A 1 375 ? -26.025 19.943 37.388 1.00 27.02 375 SER A CA 1
ATOM 2881 C C . SER A 1 375 ? -26.048 19.276 38.770 1.00 27.02 375 SER A C 1
ATOM 2883 O O . SER A 1 375 ? -26.820 18.339 39.007 1.00 27.02 375 SER A O 1
ATOM 2885 N N . ASP A 1 376 ? -25.236 19.811 39.689 1.00 30.88 376 ASP A N 1
ATOM 2886 C CA . ASP A 1 376 ? -25.155 19.433 41.113 1.00 30.88 376 ASP A CA 1
ATOM 2887 C C . ASP A 1 376 ? -26.529 19.342 41.800 1.00 30.88 376 ASP A C 1
ATOM 2889 O O . ASP A 1 376 ? -26.703 18.640 42.791 1.00 30.88 376 ASP A O 1
ATOM 2893 N N . LYS A 1 377 ? -27.560 19.980 41.234 1.00 28.95 377 LYS A N 1
ATOM 2894 C CA . LYS A 1 377 ? -28.929 19.950 41.760 1.00 28.95 377 LYS A CA 1
ATOM 2895 C C . LYS A 1 377 ? -29.630 18.588 41.664 1.00 28.95 377 LYS A C 1
ATOM 2897 O O . LYS A 1 377 ? -30.677 18.430 42.280 1.00 28.95 377 LYS A O 1
ATOM 2902 N N . SER A 1 378 ? -29.087 17.615 40.927 1.00 31.34 378 SER A N 1
ATOM 2903 C CA . SER A 1 378 ? -29.659 16.257 40.840 1.00 31.34 378 SER A CA 1
ATOM 2904 C C . SER A 1 378 ? -28.995 15.229 41.767 1.00 31.34 378 SER A C 1
ATOM 2906 O O . SER A 1 378 ? -29.571 14.169 41.995 1.00 31.34 378 SER A O 1
ATOM 2908 N N . MET A 1 379 ? -27.832 15.541 42.356 1.00 29.19 379 MET A N 1
ATOM 2909 C CA . MET A 1 379 ? -27.117 14.633 43.268 1.00 29.19 379 MET A CA 1
ATOM 2910 C C . MET A 1 379 ? -27.584 14.744 44.726 1.00 29.19 379 MET A C 1
ATOM 2912 O O . MET A 1 379 ? -27.546 13.750 45.452 1.00 29.19 379 MET A O 1
ATOM 2916 N N . ASP A 1 380 ? -28.124 15.895 45.135 1.00 29.55 380 ASP A N 1
ATOM 2917 C CA . ASP A 1 380 ? -28.686 16.066 46.483 1.00 29.55 380 ASP A CA 1
ATOM 2918 C C . ASP A 1 380 ? -30.063 15.399 46.662 1.00 29.55 380 ASP A C 1
ATOM 2920 O O . ASP A 1 380 ? -30.448 15.081 47.785 1.00 29.55 380 ASP A O 1
ATOM 2924 N N . GLN A 1 381 ? -30.784 15.094 45.574 1.00 29.78 381 GLN A N 1
ATOM 2925 C CA . GLN A 1 381 ? -32.054 14.351 45.639 1.00 29.78 381 GLN A CA 1
ATOM 2926 C C . GLN A 1 381 ? -31.896 12.820 45.639 1.00 29.78 381 GLN A C 1
ATOM 2928 O O . GLN A 1 381 ? -32.870 12.119 45.897 1.00 29.78 381 GLN A O 1
ATOM 2933 N N . VAL A 1 382 ? -30.695 12.281 45.397 1.00 36.28 382 VAL A N 1
ATOM 2934 C CA . VAL A 1 382 ? -30.458 10.820 45.331 1.00 36.28 382 VAL A CA 1
ATOM 2935 C C . VAL A 1 382 ? -29.867 10.263 46.632 1.00 36.28 382 VAL A C 1
ATOM 2937 O O . VAL A 1 382 ? -29.938 9.062 46.881 1.00 36.28 382 VAL A O 1
ATOM 2940 N N . ARG A 1 383 ? -29.378 11.120 47.540 1.00 31.45 383 ARG A N 1
ATOM 2941 C CA . ARG A 1 383 ? -28.915 10.694 48.876 1.00 31.45 383 ARG A CA 1
ATOM 2942 C C . ARG A 1 383 ? -30.035 10.193 49.803 1.00 31.45 383 ARG A C 1
ATOM 2944 O O . ARG A 1 383 ? -29.726 9.710 50.886 1.00 31.45 383 ARG A O 1
ATOM 2951 N N . SER A 1 384 ? -31.307 10.274 49.400 1.00 31.52 384 SER A N 1
ATOM 2952 C CA . SER A 1 384 ? -32.457 9.842 50.211 1.00 31.52 384 SER A CA 1
ATOM 2953 C C . SER A 1 384 ? -33.284 8.692 49.623 1.00 31.52 384 SER A C 1
ATOM 2955 O O . SER A 1 384 ? -34.250 8.267 50.255 1.00 31.52 384 SER A O 1
ATOM 2957 N N . THR A 1 385 ? -32.919 8.125 48.470 1.00 31.14 385 THR A N 1
ATOM 2958 C CA . THR A 1 385 ? -33.620 6.951 47.929 1.00 31.14 385 THR A CA 1
ATOM 2959 C C . THR A 1 385 ? -32.812 5.684 48.182 1.00 31.14 385 THR A C 1
ATOM 2961 O O . THR A 1 385 ? -31.953 5.316 47.383 1.00 31.14 385 THR A O 1
ATOM 2964 N N . ASN A 1 386 ? -33.121 5.002 49.289 1.00 32.28 386 ASN A N 1
ATOM 2965 C CA . ASN A 1 386 ? -32.796 3.590 49.497 1.00 32.28 386 ASN A CA 1
ATOM 2966 C C . ASN A 1 386 ? -33.513 2.756 48.423 1.00 32.28 386 ASN A C 1
ATOM 2968 O O . ASN A 1 386 ? -34.594 2.219 48.654 1.00 32.28 386 ASN A O 1
ATOM 2972 N N . VAL A 1 387 ? -32.936 2.673 47.226 1.00 39.31 387 VAL A N 1
ATOM 2973 C CA . VAL A 1 387 ? -33.318 1.667 46.236 1.00 39.31 387 VAL A CA 1
ATOM 2974 C C . VAL A 1 387 ? -32.446 0.452 46.516 1.00 39.31 387 VAL A C 1
ATOM 2976 O O . VAL A 1 387 ? -31.362 0.304 45.957 1.00 39.31 387 VAL A O 1
ATOM 2979 N N . SER A 1 388 ? -32.893 -0.390 47.448 1.00 38.94 388 SER A N 1
ATOM 2980 C CA . SER A 1 388 ? -32.335 -1.732 47.597 1.00 38.94 388 SER A CA 1
ATOM 2981 C C . SER A 1 388 ? -32.553 -2.493 46.283 1.00 38.94 388 SER A C 1
ATOM 2983 O O . SER A 1 388 ? -33.667 -2.449 45.748 1.00 38.94 388 SER A O 1
ATOM 2985 N N . PRO A 1 389 ? -31.549 -3.212 45.753 1.00 41.81 389 PRO A N 1
ATOM 2986 C CA . PRO A 1 389 ? -31.780 -4.215 44.724 1.00 41.81 389 PRO A CA 1
ATOM 2987 C C . PRO A 1 389 ? -32.843 -5.169 45.260 1.00 41.81 389 PRO A C 1
ATOM 2989 O O . PRO A 1 389 ? -32.712 -5.689 46.366 1.00 41.81 389 PRO A O 1
ATOM 2992 N N . ASN A 1 390 ? -33.935 -5.311 44.515 1.00 39.41 390 ASN A N 1
ATOM 2993 C CA . ASN A 1 390 ? -35.124 -6.071 44.879 1.00 39.41 390 ASN A CA 1
ATOM 2994 C C . ASN A 1 390 ? -34.798 -7.346 45.687 1.00 39.41 390 ASN A C 1
ATOM 2996 O O . ASN A 1 390 ? -34.486 -8.394 45.124 1.00 39.41 390 ASN A O 1
ATOM 3000 N N . ARG A 1 391 ? -34.996 -7.302 47.011 1.00 40.38 391 ARG A N 1
ATOM 3001 C CA . ARG A 1 391 ? -35.456 -8.474 47.764 1.00 40.38 391 ARG A CA 1
ATOM 3002 C C . ARG A 1 391 ? -36.943 -8.654 47.467 1.00 40.38 391 ARG A C 1
ATOM 3004 O O . ARG A 1 391 ? -37.794 -8.462 48.327 1.00 40.38 391 ARG A O 1
ATOM 3011 N N . ALA A 1 392 ? -37.252 -9.035 46.235 1.00 34.91 392 ALA A N 1
ATOM 3012 C CA . ALA A 1 392 ? -38.476 -9.757 45.949 1.00 34.91 392 ALA A CA 1
ATOM 3013 C C . ALA A 1 392 ? -38.085 -11.237 45.890 1.00 34.91 392 ALA A C 1
ATOM 3015 O O . ALA A 1 392 ? -37.415 -11.653 44.954 1.00 34.91 392 ALA A O 1
ATOM 3016 N N . SER A 1 393 ? -38.417 -11.967 46.962 1.00 36.47 393 SER A N 1
ATOM 3017 C CA . SER A 1 393 ? -38.744 -13.405 47.012 1.00 36.47 393 SER A CA 1
ATOM 3018 C C . SER A 1 393 ? -38.115 -14.323 45.950 1.00 36.47 393 SER A C 1
ATOM 3020 O O . SER A 1 393 ? -38.385 -14.167 44.764 1.00 36.47 393 SER A O 1
ATOM 3022 N N . GLY A 1 394 ? -37.380 -15.354 46.381 1.00 39.31 394 GLY A N 1
ATOM 3023 C CA . GLY A 1 394 ? -36.708 -16.349 45.531 1.00 39.31 394 GLY A CA 1
ATOM 3024 C C . GLY A 1 394 ? -37.610 -17.188 44.614 1.00 39.31 394 GLY A C 1
ATOM 3025 O O . GLY A 1 394 ? -37.734 -18.388 44.820 1.00 39.31 394 GLY A O 1
ATOM 3026 N N . LEU A 1 395 ? -38.207 -16.567 43.595 1.00 48.31 395 LEU A N 1
ATOM 3027 C CA . LEU A 1 395 ? -39.109 -17.195 42.625 1.00 48.31 395 LEU A CA 1
ATOM 3028 C C . LEU A 1 395 ? -38.937 -16.692 41.179 1.00 48.31 395 LEU A C 1
ATOM 3030 O O . LEU A 1 395 ? -39.545 -17.271 40.285 1.00 48.31 395 LEU A O 1
ATOM 3034 N N . VAL A 1 396 ? -38.128 -15.659 40.911 1.00 61.28 396 VAL A N 1
ATOM 3035 C CA . VAL A 1 396 ? -37.866 -15.203 39.532 1.00 61.28 396 VAL A CA 1
ATOM 3036 C C . VAL A 1 396 ? -36.392 -15.396 39.210 1.00 61.28 396 VAL A C 1
ATOM 3038 O O . VAL A 1 396 ? -35.536 -14.691 39.744 1.00 61.28 396 VAL A O 1
ATOM 3041 N N . GLU A 1 397 ? -36.096 -16.363 38.345 1.00 83.81 397 GLU A N 1
ATOM 3042 C CA . GLU A 1 397 ? -34.748 -16.541 37.812 1.00 83.81 397 GLU A CA 1
ATOM 3043 C C . GLU A 1 397 ? -34.312 -15.274 37.049 1.00 83.81 397 GLU A C 1
ATOM 3045 O O . GLU A 1 397 ? -35.122 -14.654 36.342 1.00 83.81 397 GLU A O 1
ATOM 3050 N N . PRO A 1 398 ? -33.056 -14.819 37.218 1.00 93.00 398 PRO A N 1
ATOM 3051 C CA . PRO A 1 398 ? -32.573 -13.648 36.504 1.00 93.00 398 PRO A CA 1
ATOM 3052 C C . PRO A 1 398 ? -32.573 -13.934 35.000 1.00 93.00 398 PRO A C 1
ATOM 3054 O O . PRO A 1 398 ? -32.182 -15.004 34.549 1.00 93.00 398 PRO A O 1
ATOM 3057 N N . ARG A 1 399 ? -32.976 -12.963 34.184 1.00 96.06 399 ARG A N 1
ATOM 3058 C CA . ARG A 1 399 ? -32.842 -13.080 32.726 1.00 96.06 399 ARG A CA 1
ATOM 3059 C C . ARG A 1 399 ? -31.416 -12.806 32.256 1.00 96.06 399 ARG A C 1
ATOM 3061 O O . ARG A 1 399 ? -31.014 -13.267 31.190 1.00 96.06 399 ARG A O 1
ATOM 3068 N N . VAL A 1 400 ? -30.637 -12.060 33.039 1.00 98.06 400 VAL A N 1
ATOM 3069 C CA . VAL A 1 400 ? -29.232 -11.777 32.737 1.00 98.06 400 VAL A CA 1
ATOM 3070 C C . VAL A 1 400 ? -28.359 -11.788 33.990 1.00 98.06 400 VAL A C 1
ATOM 3072 O O . VAL A 1 400 ? -28.673 -11.137 34.984 1.00 98.06 400 VAL A O 1
ATOM 3075 N N . SER A 1 401 ? -27.229 -12.490 33.926 1.00 98.50 401 SER A N 1
ATOM 3076 C CA . SER A 1 401 ? -26.149 -12.356 34.908 1.00 98.50 401 SER A CA 1
ATOM 3077 C C . SER A 1 401 ? -25.089 -11.418 34.346 1.00 98.50 401 SER A C 1
ATOM 3079 O O . SER A 1 401 ? -24.442 -11.723 33.340 1.00 98.50 401 SER A O 1
ATOM 3081 N N . VAL A 1 402 ? -24.915 -10.262 34.982 1.00 98.44 402 VAL A N 1
ATOM 3082 C CA . VAL A 1 402 ? -23.881 -9.288 34.626 1.00 98.44 402 VAL A CA 1
ATOM 3083 C C . VAL A 1 402 ? -22.585 -9.675 35.329 1.00 98.44 402 VAL A C 1
ATOM 3085 O O . VAL A 1 402 ? -22.516 -9.677 36.556 1.00 98.44 402 VAL A O 1
ATOM 3088 N N . ILE A 1 403 ? -21.561 -10.014 34.553 1.00 98.50 403 ILE A N 1
ATOM 3089 C CA . ILE A 1 403 ? -20.251 -10.450 35.036 1.00 98.50 403 ILE A CA 1
ATOM 3090 C C . ILE A 1 403 ? -19.249 -9.315 34.845 1.00 98.50 403 ILE A C 1
ATOM 3092 O O . ILE A 1 403 ? -19.053 -8.832 33.728 1.00 98.50 403 ILE A O 1
ATOM 3096 N N . ILE A 1 404 ? -18.585 -8.926 35.934 1.00 98.12 404 ILE A N 1
ATOM 3097 C CA . ILE A 1 404 ? -17.549 -7.888 35.937 1.00 98.12 404 ILE A CA 1
ATOM 3098 C C . ILE A 1 404 ? -16.272 -8.451 36.552 1.00 98.12 404 ILE A C 1
ATOM 3100 O O . ILE A 1 404 ? -16.279 -8.974 37.665 1.00 98.12 404 ILE A O 1
ATOM 3104 N N . VAL A 1 405 ? -15.151 -8.294 35.848 1.00 96.94 405 VAL A N 1
ATOM 3105 C CA . VAL A 1 405 ? -13.815 -8.600 36.378 1.00 96.94 405 VAL A CA 1
ATOM 3106 C C . VAL A 1 405 ? -13.133 -7.294 36.776 1.00 96.94 405 VAL A C 1
ATOM 3108 O O . VAL A 1 405 ? -12.727 -6.517 35.913 1.00 96.94 405 VAL A O 1
ATOM 3111 N N . SER A 1 406 ? -12.999 -7.058 38.080 1.00 95.31 406 SER A N 1
ATOM 3112 C CA . SER A 1 406 ? -12.335 -5.885 38.655 1.00 95.31 406 SER A CA 1
ATOM 3113 C C . SER A 1 406 ? -10.843 -6.148 38.862 1.00 95.31 406 SER A C 1
ATOM 3115 O O . SER A 1 406 ? -10.453 -7.212 39.345 1.00 95.31 406 SER A O 1
ATOM 3117 N N . TYR A 1 407 ? -9.999 -5.180 38.497 1.00 94.50 407 TYR A N 1
ATOM 3118 C CA . TYR A 1 407 ? -8.565 -5.195 38.806 1.00 94.50 407 TYR A CA 1
ATOM 3119 C C . TYR A 1 407 ? -8.016 -3.766 38.864 1.00 94.50 407 TYR A C 1
ATOM 3121 O O . TYR A 1 407 ? -7.918 -3.104 37.826 1.00 94.50 407 TYR A O 1
ATOM 3129 N N . ASN A 1 408 ? -7.651 -3.293 40.058 1.00 92.44 408 ASN A N 1
ATOM 3130 C CA . ASN A 1 408 ? -6.992 -1.998 40.294 1.00 92.44 408 ASN A CA 1
ATOM 3131 C C . ASN A 1 408 ? -7.672 -0.789 39.608 1.00 92.44 408 ASN A C 1
ATOM 3133 O O . ASN A 1 408 ? -7.004 0.060 39.006 1.00 92.44 408 ASN A O 1
ATOM 3137 N N . THR A 1 409 ? -9.006 -0.758 39.641 1.00 89.00 409 THR A N 1
ATOM 3138 C CA . THR A 1 409 ? -9.864 0.241 38.976 1.00 89.00 409 THR A CA 1
ATOM 3139 C C . THR A 1 409 ? -11.030 0.698 39.865 1.00 89.00 409 THR A C 1
ATOM 3141 O O . THR A 1 409 ? -12.090 1.042 39.350 1.00 89.00 409 THR A O 1
ATOM 3144 N N . ARG A 1 410 ? -10.828 0.742 41.194 1.00 94.00 410 ARG A N 1
ATOM 3145 C CA . ARG A 1 410 ? -11.853 0.990 42.228 1.00 94.00 410 ARG A CA 1
ATOM 3146 C C . ARG A 1 410 ? -12.952 1.973 41.822 1.00 94.00 410 ARG A C 1
ATOM 3148 O O . ARG A 1 410 ? -14.106 1.571 41.743 1.00 94.00 410 ARG A O 1
ATOM 3155 N N . ASP A 1 411 ? -12.613 3.236 41.571 1.00 93.25 411 ASP A N 1
ATOM 3156 C CA . ASP A 1 411 ? -13.618 4.290 41.359 1.00 93.25 411 ASP A CA 1
ATOM 3157 C C . ASP A 1 411 ? -14.461 4.043 40.103 1.00 93.25 411 ASP A C 1
ATOM 3159 O O . ASP A 1 411 ? -15.676 4.226 40.119 1.00 93.25 411 ASP A O 1
ATOM 3163 N N . MET A 1 412 ? -13.830 3.543 39.039 1.00 93.06 412 MET A N 1
ATOM 3164 C CA . MET A 1 412 ? -14.521 3.208 37.794 1.00 93.06 412 MET A CA 1
ATOM 3165 C C . MET A 1 412 ? -15.428 1.995 37.979 1.00 93.06 412 MET A C 1
ATOM 3167 O O . MET A 1 412 ? -16.564 2.010 37.516 1.00 93.06 412 MET A O 1
ATOM 3171 N N . THR A 1 413 ? -14.964 0.976 38.712 1.00 95.75 413 THR A N 1
ATOM 3172 C CA . THR A 1 413 ? -15.787 -0.190 39.044 1.00 95.75 413 THR A CA 1
ATOM 3173 C C . THR A 1 413 ? -17.030 0.229 39.830 1.00 95.75 413 THR A C 1
ATOM 3175 O O . THR A 1 413 ? -18.123 -0.236 39.522 1.00 95.75 413 THR A O 1
ATOM 3178 N N . LEU A 1 414 ? -16.897 1.128 40.811 1.00 96.50 414 LEU A N 1
ATOM 3179 C CA . LEU A 1 414 ? -18.037 1.631 41.586 1.00 96.50 414 LEU A CA 1
ATOM 3180 C C . LEU A 1 414 ? -19.013 2.436 40.715 1.00 96.50 414 LEU A C 1
ATOM 3182 O O . LEU A 1 414 ? -20.221 2.230 40.813 1.00 96.50 414 LEU A O 1
ATOM 3186 N N . GLU A 1 415 ? -18.510 3.298 39.826 1.00 96.06 415 GLU A N 1
ATOM 3187 C CA . GLU A 1 415 ? -19.333 4.041 38.859 1.00 96.06 415 GLU A CA 1
ATOM 3188 C C . GLU A 1 415 ? -20.087 3.092 37.910 1.00 96.06 415 GLU A C 1
ATOM 3190 O O . GLU A 1 415 ? -21.289 3.252 37.682 1.00 96.06 415 GLU A O 1
ATOM 3195 N N . CYS A 1 416 ? -19.409 2.055 37.412 1.00 97.06 416 CYS A N 1
ATOM 3196 C CA . CYS A 1 416 ? -19.996 1.015 36.573 1.00 97.06 416 CYS A CA 1
ATOM 3197 C C . CYS A 1 416 ? -21.146 0.300 37.295 1.00 97.06 416 CYS A C 1
ATOM 3199 O O . CYS A 1 416 ? -22.267 0.258 36.777 1.00 97.06 416 CYS A O 1
ATOM 3201 N N . LEU A 1 417 ? -20.909 -0.179 38.522 1.00 97.94 417 LEU A N 1
ATOM 3202 C CA . LEU A 1 417 ? -21.921 -0.838 39.353 1.00 97.94 417 LEU A CA 1
ATOM 3203 C C . LEU A 1 417 ? -23.117 0.079 39.635 1.00 97.94 417 LEU A C 1
ATOM 3205 O O . LEU A 1 417 ? -24.264 -0.331 39.446 1.00 97.94 417 LEU A O 1
ATOM 3209 N N . GLN A 1 418 ? -22.865 1.338 39.995 1.00 97.75 418 GLN A N 1
ATOM 3210 C CA . GLN A 1 418 ? -23.921 2.327 40.207 1.00 97.75 418 GLN A CA 1
ATOM 3211 C C . GLN A 1 418 ? -24.746 2.555 38.931 1.00 97.75 418 GLN A C 1
ATOM 3213 O O . GLN A 1 418 ? -25.976 2.662 38.986 1.00 97.75 418 GLN A O 1
ATOM 3218 N N . SER A 1 419 ? -24.098 2.607 37.765 1.00 97.81 419 SER A N 1
ATOM 3219 C CA . SER A 1 419 ? -24.789 2.774 36.484 1.00 97.81 419 SER A CA 1
ATOM 3220 C C . SER A 1 419 ? -25.685 1.576 36.154 1.00 97.81 419 SER A C 1
ATOM 3222 O O . SER A 1 419 ? -26.803 1.771 35.684 1.00 97.81 419 SER A O 1
ATOM 3224 N N . ILE A 1 420 ? -25.264 0.346 36.478 1.00 97.44 420 ILE A N 1
ATOM 3225 C CA . ILE A 1 420 ? -26.096 -0.854 36.308 1.00 97.44 420 ILE A CA 1
ATOM 3226 C C . ILE A 1 420 ? -27.351 -0.752 37.171 1.00 97.44 420 ILE A C 1
ATOM 3228 O O . ILE A 1 420 ? -28.451 -0.901 36.638 1.00 97.44 420 ILE A O 1
ATOM 3232 N N . VAL A 1 421 ? -27.186 -0.455 38.465 1.00 95.56 421 VAL A N 1
ATOM 3233 C CA . VAL A 1 421 ? -28.291 -0.360 39.435 1.00 95.56 421 VAL A CA 1
ATOM 3234 C C . VAL A 1 421 ? -29.299 0.720 39.041 1.00 95.56 421 VAL A C 1
ATOM 3236 O O . VAL A 1 421 ? -30.503 0.539 39.174 1.00 95.56 421 VAL A O 1
ATOM 3239 N N . THR A 1 422 ? -28.825 1.854 38.529 1.00 96.06 422 THR A N 1
ATOM 3240 C CA . THR A 1 422 ? -29.695 3.001 38.216 1.00 96.06 422 THR A CA 1
ATOM 3241 C C . THR A 1 422 ? -30.375 2.912 36.848 1.00 96.06 422 THR A C 1
ATOM 3243 O O . THR A 1 422 ? -31.460 3.484 36.663 1.00 96.06 422 THR A O 1
ATOM 3246 N N . GLN A 1 423 ? -29.750 2.236 35.878 1.00 97.06 423 GLN A N 1
ATOM 3247 C CA . GLN A 1 423 ? -30.196 2.207 34.480 1.00 97.06 423 GLN A CA 1
ATOM 3248 C C . GLN A 1 423 ? -30.884 0.903 34.070 1.00 97.06 423 GLN A C 1
ATOM 3250 O O . GLN A 1 423 ? -31.619 0.917 33.085 1.00 97.06 423 GLN A O 1
ATOM 3255 N N . THR A 1 424 ? -30.674 -0.201 34.786 1.00 95.88 424 THR A N 1
ATOM 3256 C CA . THR A 1 424 ? -31.311 -1.492 34.479 1.00 95.88 424 THR A CA 1
ATOM 3257 C C . THR A 1 424 ? -32.590 -1.614 35.289 1.00 95.88 424 THR A C 1
ATOM 3259 O O . THR A 1 424 ? -32.539 -1.688 36.513 1.00 95.88 424 THR A O 1
ATOM 3262 N N . ARG A 1 425 ? -33.747 -1.553 34.625 1.00 92.94 425 ARG A N 1
ATOM 3263 C CA . ARG A 1 425 ? -35.037 -1.388 35.317 1.00 92.94 425 ARG A CA 1
ATOM 3264 C C . ARG A 1 425 ? -36.147 -2.314 34.817 1.00 92.94 425 ARG A C 1
ATOM 3266 O O . ARG A 1 425 ? -37.079 -2.547 35.575 1.00 92.94 425 ARG A O 1
ATOM 3273 N N . ASP A 1 426 ? -36.078 -2.809 33.577 1.00 93.12 426 ASP A N 1
ATOM 3274 C CA . ASP A 1 426 ? -37.130 -3.676 33.008 1.00 93.12 426 ASP A CA 1
ATOM 3275 C C . ASP A 1 426 ? -36.773 -5.159 33.127 1.00 93.12 426 ASP A C 1
ATOM 3277 O O . ASP A 1 426 ? -37.659 -5.997 33.286 1.00 93.12 426 ASP A O 1
ATOM 3281 N N . VAL A 1 427 ? -35.488 -5.503 33.004 1.00 94.88 427 VAL A N 1
ATOM 3282 C CA . VAL A 1 427 ? -35.047 -6.900 33.035 1.00 94.88 427 VAL A CA 1
ATOM 3283 C C . VAL A 1 427 ? -34.696 -7.343 34.458 1.00 94.88 427 VAL A C 1
ATOM 3285 O O . VAL A 1 427 ? -34.085 -6.586 35.207 1.00 94.88 427 VAL A O 1
ATOM 3288 N N . SER A 1 428 ? -35.037 -8.581 34.839 1.00 96.00 428 SER A N 1
ATOM 3289 C CA . SER A 1 428 ? -34.494 -9.188 36.060 1.00 96.00 428 SER A CA 1
ATOM 3290 C C . SER A 1 428 ? -33.019 -9.535 35.851 1.00 96.00 428 SER A C 1
ATOM 3292 O O . SER A 1 428 ? -32.650 -10.179 34.865 1.00 96.00 428 SER A O 1
ATOM 3294 N N . TYR A 1 429 ? -32.160 -9.111 36.773 1.00 97.00 429 TYR A N 1
ATOM 3295 C CA . TYR A 1 429 ? -30.722 -9.319 36.660 1.00 97.00 429 TYR A CA 1
ATOM 3296 C C . TYR A 1 429 ? -30.080 -9.641 38.006 1.00 97.00 429 TYR A C 1
ATOM 3298 O O . TYR A 1 429 ? -30.609 -9.313 39.066 1.00 97.00 429 TYR A O 1
ATOM 3306 N N . GLU A 1 430 ? -28.901 -10.248 37.947 1.00 96.88 430 GLU A N 1
ATOM 3307 C CA . GLU A 1 430 ? -27.958 -10.313 39.063 1.00 96.88 430 GLU A CA 1
ATOM 3308 C C . GLU A 1 430 ? -26.597 -9.772 38.611 1.00 96.88 430 GLU A C 1
ATOM 3310 O O . GLU A 1 430 ? -26.290 -9.766 37.417 1.00 96.88 430 GLU A O 1
ATOM 3315 N N . VAL A 1 431 ? -25.773 -9.316 39.555 1.00 98.19 431 VAL A N 1
ATOM 3316 C CA . VAL A 1 431 ? -24.410 -8.848 39.267 1.00 98.19 431 VAL A CA 1
ATOM 3317 C C . VAL A 1 431 ? -23.416 -9.689 40.054 1.00 98.19 431 VAL A C 1
ATOM 3319 O O . VAL A 1 431 ? -23.526 -9.817 41.277 1.00 98.19 431 VAL A O 1
ATOM 3322 N N . ILE A 1 432 ? -22.444 -10.247 39.337 1.00 98.38 432 ILE A N 1
ATOM 3323 C CA . ILE A 1 432 ? -21.351 -11.051 39.875 1.00 98.38 432 ILE A CA 1
ATOM 3324 C C . ILE A 1 432 ? -20.049 -10.320 39.575 1.00 98.38 432 ILE A C 1
ATOM 3326 O O . ILE A 1 432 ? -19.679 -10.120 38.416 1.00 98.38 432 ILE A O 1
ATOM 3330 N N . VAL A 1 433 ? -19.340 -9.930 40.629 1.00 98.38 433 VAL A N 1
ATOM 3331 C CA . VAL A 1 433 ? -18.056 -9.243 40.528 1.00 98.38 433 VAL A CA 1
ATOM 3332 C C . VAL A 1 433 ? -16.949 -10.185 40.977 1.00 98.38 433 VAL A C 1
ATOM 3334 O O . VAL A 1 433 ? -16.949 -10.658 42.112 1.00 98.38 433 VAL A O 1
ATOM 3337 N N . ILE A 1 434 ? -15.984 -10.438 40.096 1.00 97.88 434 ILE A N 1
ATOM 3338 C CA . ILE A 1 434 ? -14.720 -11.083 40.453 1.00 97.88 434 ILE A CA 1
ATOM 3339 C C . ILE A 1 434 ? -13.688 -9.987 40.683 1.00 97.88 434 ILE A C 1
ATOM 3341 O O . ILE A 1 434 ? -13.278 -9.320 39.733 1.00 97.88 434 ILE A O 1
ATOM 3345 N N . ASP A 1 435 ? -13.237 -9.814 41.921 1.00 97.56 435 ASP A N 1
ATOM 3346 C CA . ASP A 1 435 ? -12.034 -9.032 42.184 1.00 97.56 435 ASP A CA 1
ATOM 3347 C C . ASP A 1 435 ? -10.804 -9.910 41.936 1.00 97.56 435 ASP A C 1
ATOM 3349 O O . ASP A 1 435 ? -10.567 -10.900 42.628 1.00 97.56 435 ASP A O 1
ATOM 3353 N N . ASN A 1 436 ? -10.040 -9.575 40.901 1.00 96.25 436 ASN A N 1
ATOM 3354 C CA . ASN A 1 436 ? -8.947 -10.390 40.381 1.00 96.25 436 ASN A CA 1
ATOM 3355 C C . ASN A 1 436 ? -7.624 -10.087 41.105 1.00 96.25 436 ASN A C 1
ATOM 3357 O O . ASN A 1 436 ? -6.598 -9.851 40.459 1.00 96.25 436 ASN A O 1
ATOM 3361 N N . ASN A 1 437 ? -7.685 -10.060 42.442 1.00 96.31 437 ASN A N 1
ATOM 3362 C CA . ASN A 1 437 ? -6.618 -9.676 43.368 1.00 96.31 437 ASN A CA 1
ATOM 3363 C C . ASN A 1 437 ? -6.200 -8.196 43.248 1.00 96.31 437 ASN A C 1
ATOM 3365 O O . ASN A 1 437 ? -5.045 -7.886 42.938 1.00 96.31 437 ASN A O 1
ATOM 3369 N N . SER A 1 438 ? -7.145 -7.270 43.449 1.00 94.50 438 SER A N 1
ATOM 3370 C CA . SER A 1 438 ? -6.846 -5.831 43.455 1.00 94.50 438 SER A CA 1
ATOM 3371 C C . SER A 1 438 ? -6.160 -5.392 44.751 1.00 94.50 438 SER A C 1
ATOM 3373 O O . SER A 1 438 ? -6.498 -5.848 45.840 1.00 94.50 438 SER A O 1
ATOM 3375 N N . SER A 1 439 ? -5.253 -4.420 44.650 1.00 94.25 439 SER A N 1
ATOM 3376 C CA . SER A 1 439 ? -4.528 -3.826 45.783 1.00 94.25 439 SER A CA 1
ATOM 3377 C C . SER A 1 439 ? -4.944 -2.382 46.096 1.00 94.25 439 SER A C 1
ATOM 3379 O O . SER A 1 439 ? -4.329 -1.734 46.935 1.00 94.25 439 SER A O 1
ATOM 3381 N N . ASP A 1 440 ? -5.948 -1.843 45.403 1.00 94.00 440 ASP A N 1
ATOM 3382 C CA . ASP A 1 440 ? -6.422 -0.453 45.524 1.00 94.00 440 ASP A CA 1
ATOM 3383 C C . ASP A 1 440 ? -7.659 -0.294 46.433 1.00 94.00 440 ASP A C 1
ATOM 3385 O O . ASP A 1 440 ? -8.303 0.759 46.458 1.00 94.00 440 ASP A O 1
ATOM 3389 N N . GLY A 1 441 ? -8.020 -1.352 47.163 1.00 94.69 441 GLY A N 1
ATOM 3390 C CA . GLY A 1 441 ? -9.216 -1.386 48.005 1.00 94.69 441 GLY A CA 1
ATOM 3391 C C . GLY A 1 441 ? -10.527 -1.603 47.239 1.00 94.69 441 GLY A C 1
ATOM 3392 O O . GLY A 1 441 ? -11.590 -1.429 47.833 1.00 94.69 441 GLY A O 1
ATOM 3393 N N . SER A 1 442 ? -10.487 -1.993 45.954 1.00 94.94 442 SER A N 1
ATOM 3394 C CA . SER A 1 442 ? -11.690 -2.298 45.155 1.00 94.94 442 SER A CA 1
ATOM 3395 C C . SER A 1 442 ? -12.644 -3.257 45.873 1.00 94.94 442 SER A C 1
ATOM 3397 O O . SER A 1 442 ? -13.815 -2.933 46.057 1.00 94.94 442 SER A O 1
ATOM 3399 N N . ALA A 1 443 ? -12.145 -4.411 46.331 1.00 95.81 443 ALA A N 1
ATOM 3400 C CA . ALA A 1 443 ? -12.977 -5.437 46.957 1.00 95.81 443 AL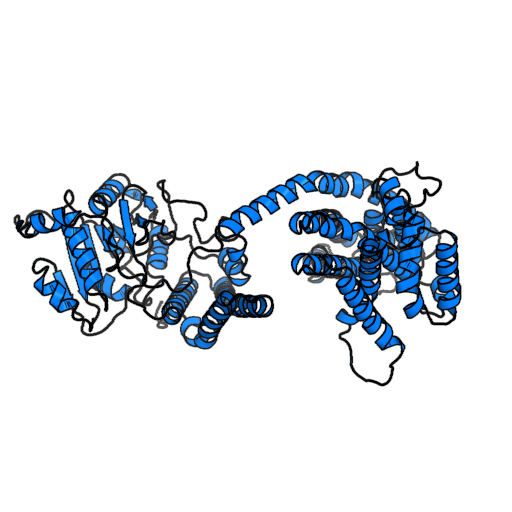A A CA 1
ATOM 3401 C C . ALA A 1 443 ? -13.701 -4.934 48.217 1.00 95.81 443 ALA A C 1
ATOM 3403 O O . ALA A 1 443 ? -14.874 -5.237 48.408 1.00 95.81 443 ALA A O 1
ATOM 3404 N N . GLU A 1 444 ? -13.026 -4.159 49.069 1.00 96.62 444 GLU A N 1
ATOM 3405 C CA . GLU A 1 444 ? -13.627 -3.588 50.280 1.00 96.62 444 GLU A CA 1
ATOM 3406 C C . GLU A 1 444 ? -14.689 -2.539 49.938 1.00 96.62 444 GLU A C 1
ATOM 3408 O O . GLU A 1 444 ? -15.799 -2.586 50.464 1.00 96.62 444 GLU A O 1
ATOM 3413 N N . ALA A 1 445 ? -14.387 -1.637 49.002 1.00 96.38 445 ALA A N 1
ATOM 3414 C CA . ALA A 1 445 ? -15.321 -0.597 48.596 1.00 96.38 445 ALA A CA 1
ATOM 3415 C C . ALA A 1 445 ? -16.602 -1.174 47.972 1.00 96.38 445 ALA A C 1
ATOM 3417 O O . ALA A 1 445 ? -17.695 -0.702 48.283 1.00 96.38 445 ALA A O 1
ATOM 3418 N N . ILE A 1 446 ? -16.476 -2.222 47.149 1.00 96.81 446 ILE A N 1
ATOM 3419 C CA . ILE A 1 446 ? -17.622 -2.931 46.564 1.00 96.81 446 ILE A CA 1
ATOM 3420 C C . ILE A 1 446 ? -18.458 -3.588 47.665 1.00 96.81 446 ILE A C 1
ATOM 3422 O O . ILE A 1 446 ? -19.674 -3.422 47.678 1.00 96.81 446 ILE A O 1
ATOM 3426 N N . ARG A 1 447 ? -17.815 -4.276 48.621 1.00 96.00 447 ARG A N 1
ATOM 3427 C CA . ARG A 1 447 ? -18.498 -4.921 49.757 1.00 96.00 447 ARG A CA 1
ATOM 3428 C C . ARG A 1 447 ? -19.309 -3.924 50.589 1.00 96.00 447 ARG A C 1
ATOM 3430 O O . ARG A 1 447 ? -20.403 -4.254 51.030 1.00 96.00 447 ARG A O 1
ATOM 3437 N N . ASN A 1 448 ? -18.776 -2.718 50.776 1.00 95.31 448 ASN A N 1
ATOM 3438 C CA . ASN A 1 448 ? -19.403 -1.680 51.589 1.00 95.31 448 ASN A CA 1
ATOM 3439 C C . ASN A 1 448 ? -20.546 -0.953 50.860 1.00 95.31 448 ASN A C 1
ATOM 3441 O O . ASN A 1 448 ? -21.565 -0.664 51.478 1.00 95.31 448 ASN A O 1
ATOM 3445 N N . GLN A 1 449 ? -20.386 -0.631 49.570 1.00 96.56 449 GLN A N 1
ATOM 3446 C CA . GLN A 1 449 ? -21.376 0.156 48.814 1.00 96.56 449 GLN A CA 1
ATOM 3447 C C . GLN A 1 449 ? -22.461 -0.697 48.153 1.00 96.56 449 GLN A C 1
ATOM 3449 O O . GLN A 1 449 ? -23.575 -0.222 47.949 1.00 96.56 449 GLN A O 1
ATOM 3454 N N . PHE A 1 450 ? -22.147 -1.950 47.830 1.00 95.62 450 PHE A N 1
ATOM 3455 C CA . PHE A 1 450 ? -23.035 -2.858 47.114 1.00 95.62 450 PHE A CA 1
ATOM 3456 C C . PHE A 1 450 ? -23.118 -4.227 47.815 1.00 95.62 450 PHE A C 1
ATOM 3458 O O . PHE A 1 450 ? -22.806 -5.250 47.200 1.00 95.62 450 PHE A O 1
ATOM 3465 N N . PRO A 1 451 ? -23.533 -4.275 49.098 1.00 92.81 451 PRO A N 1
ATOM 3466 C CA . PRO A 1 451 ? -23.527 -5.503 49.902 1.00 92.81 451 PRO A CA 1
ATOM 3467 C C . PRO A 1 451 ? -24.447 -6.603 49.353 1.00 92.81 451 PRO A C 1
ATOM 3469 O O . PRO A 1 451 ? -24.237 -7.779 49.640 1.00 92.81 451 PRO A O 1
ATOM 3472 N N . ASP A 1 452 ? -25.446 -6.230 48.552 1.00 88.38 452 ASP A N 1
ATOM 3473 C CA . ASP A 1 452 ? -26.398 -7.159 47.939 1.00 88.38 452 ASP A CA 1
ATOM 3474 C C . ASP A 1 452 ? -25.857 -7.838 46.664 1.00 88.38 452 ASP A C 1
ATOM 3476 O O . ASP A 1 452 ? -26.479 -8.771 46.153 1.00 88.38 452 ASP A O 1
ATOM 3480 N N . LEU A 1 453 ? -24.714 -7.394 46.125 1.00 93.38 453 LEU A N 1
ATOM 3481 C CA . LEU A 1 453 ? -24.106 -7.989 44.930 1.00 93.38 453 LEU A CA 1
ATOM 3482 C C . LEU A 1 453 ? -23.173 -9.150 45.291 1.00 93.38 453 LEU A C 1
ATOM 3484 O O . LEU A 1 453 ? -22.521 -9.158 46.336 1.00 93.38 453 LEU A O 1
ATOM 3488 N N . ARG A 1 454 ? -23.040 -10.129 44.388 1.00 96.19 454 ARG A N 1
ATOM 3489 C CA . ARG A 1 454 ? -22.147 -11.274 44.611 1.00 96.19 454 ARG A CA 1
ATOM 3490 C C . ARG A 1 454 ? -20.707 -10.895 44.275 1.00 96.19 454 ARG A C 1
ATOM 3492 O O . ARG A 1 454 ? -20.325 -10.876 43.109 1.00 96.19 454 ARG A O 1
ATOM 3499 N N . LEU A 1 455 ? -19.899 -10.637 45.299 1.00 97.44 455 LEU A N 1
ATOM 3500 C CA . LEU A 1 455 ? -18.462 -10.386 45.168 1.00 97.44 455 LEU A CA 1
ATOM 3501 C C . LEU A 1 455 ? -17.643 -11.642 45.498 1.00 97.44 455 LEU A C 1
ATOM 3503 O O . LEU A 1 455 ? -17.766 -12.200 46.586 1.00 97.44 455 LEU A O 1
ATOM 3507 N N . ILE A 1 456 ? -16.739 -12.029 44.600 1.00 97.50 456 ILE A N 1
ATOM 3508 C CA . ILE A 1 456 ? -15.737 -13.081 44.816 1.00 97.50 456 ILE A CA 1
ATOM 3509 C C . ILE A 1 456 ? -14.355 -12.441 44.682 1.00 97.50 456 ILE A C 1
ATOM 3511 O O . ILE A 1 456 ? -13.971 -12.006 43.599 1.00 97.50 456 ILE A O 1
ATOM 3515 N N . ALA A 1 457 ? -13.608 -12.371 45.783 1.00 97.06 457 ALA A N 1
ATOM 3516 C CA . ALA A 1 457 ? -12.249 -11.836 45.789 1.00 97.06 457 ALA A CA 1
ATOM 3517 C C . ALA A 1 457 ? -11.229 -12.973 45.669 1.00 97.06 457 ALA A C 1
ATOM 3519 O O . ALA A 1 457 ? -11.190 -13.865 46.516 1.00 97.06 457 ALA A O 1
ATOM 3520 N N . LEU A 1 458 ? -10.426 -12.947 44.606 1.00 97.19 458 LEU A N 1
ATOM 3521 C CA . LEU A 1 458 ? -9.375 -13.929 44.353 1.00 97.19 458 LEU A CA 1
ATOM 3522 C C . LEU A 1 458 ? -8.081 -13.548 45.074 1.00 97.19 458 LEU A C 1
ATOM 3524 O O . LEU A 1 458 ? -7.788 -12.375 45.283 1.00 97.19 458 LEU A O 1
ATOM 3528 N N . THR A 1 459 ? -7.280 -14.558 45.405 1.00 94.75 459 THR A N 1
ATOM 3529 C CA . THR A 1 459 ? -5.965 -14.396 46.047 1.00 94.75 459 THR A CA 1
ATOM 3530 C C . THR A 1 459 ? -4.827 -14.165 45.050 1.00 94.75 459 THR A C 1
ATOM 3532 O O . THR A 1 459 ? -3.722 -13.803 45.445 1.00 94.75 459 THR A O 1
ATOM 3535 N N . GLU A 1 460 ? -5.076 -14.363 43.755 1.00 94.31 460 GLU A N 1
ATOM 3536 C CA . GLU A 1 460 ? -4.118 -14.122 42.678 1.00 94.31 460 GLU A CA 1
ATOM 3537 C C . GLU A 1 460 ? -4.811 -13.560 41.428 1.00 94.31 460 GLU A C 1
ATOM 3539 O O . GLU A 1 460 ? -6.009 -13.762 41.220 1.00 94.31 460 GLU A O 1
ATOM 3544 N N . ASN A 1 461 ? -4.051 -12.869 40.571 1.00 95.50 461 ASN A N 1
ATOM 3545 C CA . ASN A 1 461 ? -4.565 -12.396 39.287 1.00 95.50 461 ASN A CA 1
ATOM 3546 C C . ASN A 1 461 ? -4.502 -13.529 38.255 1.00 95.50 461 ASN A C 1
ATOM 3548 O O . ASN A 1 461 ? -3.463 -13.788 37.640 1.00 95.50 461 ASN A O 1
ATOM 3552 N N . VAL A 1 462 ? -5.641 -14.176 38.022 1.00 95.38 462 VAL A N 1
ATOM 3553 C CA . VAL A 1 462 ? -5.749 -15.302 37.087 1.00 95.38 462 VAL A CA 1
ATOM 3554 C C . VAL A 1 462 ? -5.924 -14.861 35.631 1.00 95.38 462 VAL A C 1
ATOM 3556 O O . VAL A 1 462 ? -5.997 -15.715 34.751 1.00 95.38 462 VAL A O 1
ATOM 3559 N N . GLY A 1 463 ? -5.955 -13.563 35.336 1.00 93.75 463 GLY A N 1
ATOM 3560 C CA . GLY A 1 463 ? -6.270 -13.034 34.008 1.00 93.75 463 GLY A CA 1
ATOM 3561 C C . GLY A 1 463 ? -7.770 -13.005 33.691 1.00 93.75 463 GLY A C 1
ATOM 3562 O O . GLY A 1 463 ? -8.597 -13.571 34.402 1.00 93.75 463 GLY A O 1
ATOM 3563 N N . PHE A 1 464 ? -8.125 -12.325 32.603 1.00 94.06 464 PHE A N 1
ATOM 3564 C CA . PHE A 1 464 ? -9.504 -12.009 32.231 1.00 94.06 464 PHE A CA 1
ATOM 3565 C C . PHE A 1 464 ? -10.316 -13.247 31.831 1.00 94.06 464 PHE A C 1
ATOM 3567 O O . PHE A 1 464 ? -11.435 -13.418 32.311 1.00 94.06 464 PHE A O 1
ATOM 3574 N N . ALA A 1 465 ? -9.760 -14.143 31.005 1.00 95.19 465 ALA A N 1
ATOM 3575 C CA . ALA A 1 465 ? -10.497 -15.321 30.539 1.00 95.19 465 ALA A CA 1
ATOM 3576 C C . ALA A 1 465 ? -10.887 -16.249 31.698 1.00 95.19 465 ALA A C 1
ATOM 3578 O O . ALA A 1 465 ? -12.042 -16.648 31.832 1.00 95.19 465 ALA A O 1
ATOM 3579 N N . ARG A 1 466 ? -9.922 -16.556 32.577 1.00 96.75 466 ARG A N 1
ATOM 3580 C CA . ARG A 1 466 ? -10.149 -17.434 33.731 1.00 96.75 466 ARG A CA 1
ATOM 3581 C C . ARG A 1 466 ? -11.079 -16.795 34.758 1.00 96.75 466 ARG A C 1
ATOM 3583 O O . ARG A 1 466 ? -11.959 -17.490 35.249 1.00 96.75 466 ARG A O 1
ATOM 3590 N N . ALA A 1 467 ? -10.942 -15.496 35.032 1.00 97.19 467 ALA A N 1
ATOM 3591 C CA . ALA A 1 467 ? -11.837 -14.786 35.944 1.00 97.19 467 ALA A CA 1
ATOM 3592 C C . ALA A 1 467 ? -13.296 -14.799 35.450 1.00 97.19 467 ALA A C 1
ATOM 3594 O O . ALA A 1 467 ? -14.187 -15.164 36.211 1.00 97.19 467 ALA A O 1
ATOM 3595 N N . ASN A 1 468 ? -13.544 -14.509 34.166 1.00 97.88 468 ASN A N 1
ATOM 3596 C CA . ASN A 1 468 ? -14.894 -14.602 33.594 1.00 97.88 468 ASN A CA 1
ATOM 3597 C C . ASN A 1 468 ? -15.451 -16.031 33.655 1.00 97.88 468 ASN A C 1
ATOM 3599 O O . ASN A 1 468 ? -16.606 -16.221 34.019 1.00 97.88 468 ASN A O 1
ATOM 3603 N N . ASN A 1 469 ? -14.632 -17.046 33.360 1.00 98.06 469 ASN A N 1
ATOM 3604 C CA . ASN A 1 469 ? -15.054 -18.445 33.472 1.00 98.06 469 ASN A CA 1
ATOM 3605 C C . ASN A 1 469 ? -15.416 -18.845 34.911 1.00 98.06 469 ASN A C 1
ATOM 3607 O O . ASN A 1 469 ? -16.302 -19.673 35.093 1.00 98.06 469 ASN A O 1
ATOM 3611 N N . LEU A 1 470 ? -14.731 -18.302 35.924 1.00 97.88 470 LEU A N 1
ATOM 3612 C CA . LEU A 1 470 ? -15.080 -18.527 37.330 1.00 97.88 470 LEU A CA 1
ATOM 3613 C C . LEU A 1 470 ? -16.413 -17.859 37.676 1.00 97.88 470 LEU A C 1
ATOM 3615 O O . LEU A 1 470 ? -17.269 -18.508 38.262 1.00 97.88 470 LEU A O 1
ATOM 3619 N N . ALA A 1 471 ? -16.614 -16.610 37.251 1.00 97.19 471 ALA A N 1
ATOM 3620 C CA . ALA A 1 471 ? -17.868 -15.890 37.467 1.00 97.19 471 ALA A CA 1
ATOM 3621 C C . ALA A 1 471 ? -19.065 -16.586 36.806 1.00 97.19 471 ALA A C 1
ATOM 3623 O O . ALA A 1 471 ? -20.121 -16.722 37.413 1.00 97.19 471 ALA A O 1
ATOM 3624 N N . ALA A 1 472 ? -18.886 -17.058 35.570 1.00 97.62 472 ALA A N 1
ATOM 3625 C CA . ALA A 1 472 ? -19.940 -17.698 34.794 1.00 97.62 472 ALA A CA 1
ATOM 3626 C C . ALA A 1 472 ? -20.446 -19.006 35.422 1.00 97.62 472 ALA A C 1
ATOM 3628 O O . ALA A 1 472 ? -21.594 -19.363 35.207 1.00 97.62 472 ALA A O 1
ATOM 3629 N N . LYS A 1 473 ? -19.634 -19.703 36.230 1.00 96.88 473 LYS A N 1
ATOM 3630 C CA . LYS A 1 473 ? -20.086 -20.895 36.976 1.00 96.88 473 LYS A CA 1
ATOM 3631 C C . LYS A 1 473 ? -21.100 -20.570 38.072 1.00 96.88 473 LYS A C 1
ATOM 3633 O O . LYS A 1 473 ? -21.844 -21.448 38.487 1.00 96.88 473 LYS A O 1
ATOM 3638 N N . GLU A 1 474 ? -21.090 -19.332 38.550 1.00 96.19 474 GLU A N 1
ATOM 3639 C CA . GLU A 1 474 ? -21.961 -18.841 39.620 1.00 96.19 474 GLU A CA 1
ATOM 3640 C C . GLU A 1 474 ? -23.199 -18.119 39.069 1.00 96.19 474 GLU A C 1
ATOM 3642 O O . GLU A 1 474 ? -24.082 -17.730 39.833 1.00 96.19 474 GLU A O 1
ATOM 3647 N N . ALA A 1 475 ? -23.245 -17.908 37.751 1.00 97.25 475 ALA A N 1
ATOM 3648 C CA . ALA A 1 475 ? -24.329 -17.232 37.062 1.00 97.25 475 ALA A CA 1
ATOM 3649 C C . ALA A 1 475 ? -25.556 -18.139 36.934 1.00 97.25 475 ALA A C 1
ATOM 3651 O O . ALA A 1 475 ? -25.442 -19.325 36.635 1.00 97.25 475 ALA A O 1
ATOM 3652 N N . ARG A 1 476 ? -26.740 -17.562 37.128 1.00 96.62 476 ARG A N 1
ATOM 3653 C CA . ARG A 1 476 ? -28.044 -18.231 36.992 1.00 96.62 476 ARG A CA 1
ATOM 3654 C C . ARG A 1 476 ? -28.893 -17.649 35.866 1.00 96.62 476 ARG A C 1
ATOM 3656 O O . ARG A 1 476 ? -30.001 -18.109 35.635 1.00 96.62 476 ARG A O 1
ATOM 3663 N N . GLY A 1 477 ? -28.391 -16.615 35.198 1.00 96.62 477 GLY A N 1
ATOM 3664 C CA . GLY A 1 477 ? -29.091 -15.908 34.145 1.00 96.62 477 GLY A CA 1
ATOM 3665 C C . GLY A 1 477 ? -29.289 -16.756 32.898 1.00 96.62 477 GLY A C 1
ATOM 3666 O O . GLY A 1 477 ? -28.386 -17.499 32.517 1.00 96.62 477 GLY A O 1
ATOM 3667 N N . GLU A 1 478 ? -30.420 -16.570 32.211 1.00 97.19 478 GLU A N 1
ATOM 3668 C CA . GLU A 1 478 ? -30.646 -17.097 30.849 1.00 97.19 478 GLU A CA 1
ATOM 3669 C C . GLU A 1 478 ? -29.513 -16.661 29.894 1.00 97.19 478 GLU A C 1
ATOM 3671 O O . GLU A 1 478 ? -29.062 -17.412 29.025 1.00 97.19 478 GLU A O 1
ATOM 3676 N N . ARG A 1 479 ? -29.012 -15.433 30.083 1.00 98.38 479 ARG A N 1
ATOM 3677 C CA . ARG A 1 479 ? -27.889 -14.869 29.328 1.00 98.38 479 ARG A CA 1
ATOM 3678 C C . ARG A 1 479 ? -26.795 -14.337 30.239 1.00 98.38 479 ARG A C 1
ATOM 3680 O O . ARG A 1 479 ? -27.051 -13.846 31.337 1.00 98.38 479 ARG A O 1
ATOM 3687 N N . LEU A 1 480 ? -25.568 -14.367 29.735 1.00 98.69 480 LEU A N 1
ATOM 3688 C CA . LEU A 1 480 ? -24.395 -13.815 30.403 1.00 98.69 480 LEU A CA 1
ATOM 3689 C C . LEU A 1 480 ? -24.001 -12.506 29.725 1.00 98.69 480 LEU A C 1
ATOM 3691 O O . LEU A 1 480 ? -23.740 -12.490 28.521 1.00 98.69 480 LEU A O 1
ATOM 3695 N N . LEU A 1 481 ? -23.944 -11.416 30.490 1.00 98.69 481 LEU A N 1
ATOM 3696 C CA . LEU A 1 481 ? -23.431 -10.130 30.028 1.00 98.69 481 LEU A CA 1
ATOM 3697 C C . LEU A 1 481 ? -22.052 -9.889 30.633 1.00 98.69 481 LEU A C 1
ATOM 3699 O O . LEU A 1 481 ? -21.943 -9.548 31.807 1.00 98.69 481 LEU A O 1
ATOM 3703 N N . LEU A 1 482 ? -21.005 -10.014 29.823 1.00 98.31 482 LEU A N 1
ATOM 3704 C CA . LEU A 1 482 ? -19.670 -9.582 30.217 1.00 98.31 482 LEU A CA 1
ATOM 3705 C C . LEU A 1 482 ? -19.576 -8.068 30.040 1.00 98.31 482 LEU A C 1
ATOM 3707 O O . LEU A 1 482 ? -19.807 -7.537 28.943 1.00 98.31 482 LEU A O 1
ATOM 3711 N N . LEU A 1 483 ? -19.248 -7.383 31.130 1.00 97.38 483 LEU A N 1
ATOM 3712 C CA . LEU A 1 483 ? -19.133 -5.937 31.175 1.00 97.38 483 LEU A CA 1
ATOM 3713 C C . LEU A 1 483 ? -17.800 -5.553 31.815 1.00 97.38 483 LEU A C 1
ATOM 3715 O O . LEU A 1 483 ? -17.434 -6.032 32.889 1.00 97.38 483 LEU A O 1
ATOM 3719 N N . ASN A 1 484 ? -17.061 -4.668 31.152 1.00 95.44 484 ASN A N 1
ATOM 3720 C CA . ASN A 1 484 ? -15.816 -4.174 31.722 1.00 95.44 484 ASN A CA 1
ATOM 3721 C C . ASN A 1 484 ? -16.084 -3.207 32.895 1.00 95.44 484 ASN A C 1
ATOM 3723 O O . ASN A 1 484 ? -17.059 -2.449 32.859 1.00 95.44 484 ASN A O 1
ATOM 3727 N N . PRO A 1 485 ? -15.189 -3.154 33.901 1.00 94.12 485 PRO A N 1
ATOM 3728 C CA . PRO A 1 485 ? -15.335 -2.254 35.047 1.00 94.12 485 PRO A CA 1
ATOM 3729 C C . PRO A 1 485 ? -15.188 -0.768 34.682 1.00 94.12 485 PRO A C 1
ATOM 3731 O O . PRO A 1 485 ? -15.637 0.084 35.430 1.00 94.12 485 PRO A O 1
ATOM 3734 N N . ASP A 1 486 ? -14.589 -0.430 33.536 1.00 92.94 486 ASP A N 1
ATOM 3735 C CA . ASP A 1 486 ? -14.406 0.942 33.048 1.00 92.94 486 ASP A CA 1
ATOM 3736 C C . ASP A 1 486 ? -15.518 1.380 32.075 1.00 92.94 486 ASP A C 1
ATOM 3738 O O . ASP A 1 486 ? -15.252 2.013 31.042 1.00 92.94 486 ASP A O 1
ATOM 3742 N N . THR A 1 487 ? -16.767 1.026 32.392 1.00 95.56 487 THR A N 1
ATOM 3743 C CA . THR A 1 487 ? -17.949 1.329 31.573 1.00 95.56 487 THR A CA 1
ATOM 3744 C C . THR A 1 487 ? -19.041 2.067 32.341 1.00 95.56 487 THR A C 1
ATOM 3746 O O . THR A 1 487 ? -19.120 1.986 33.561 1.00 95.56 487 THR A O 1
ATOM 3749 N N . VAL A 1 488 ? -19.895 2.788 31.610 1.00 96.44 488 VAL A N 1
ATOM 3750 C CA . VAL A 1 488 ? -21.098 3.437 32.150 1.00 96.44 488 VAL A CA 1
ATOM 3751 C C . VAL A 1 488 ? -22.283 3.089 31.259 1.00 96.44 488 VAL A C 1
ATOM 3753 O O . VAL A 1 488 ? -22.260 3.346 30.048 1.00 96.44 488 VAL A O 1
ATOM 3756 N N . ILE A 1 489 ? -23.320 2.500 31.853 1.00 96.94 489 ILE A N 1
ATOM 3757 C CA . ILE A 1 489 ? -24.575 2.191 31.166 1.00 96.94 489 ILE A CA 1
ATOM 3758 C C . ILE A 1 489 ? -25.318 3.496 30.862 1.00 96.94 489 ILE A C 1
ATOM 3760 O O . ILE A 1 489 ? -25.505 4.329 31.746 1.00 96.94 489 ILE A O 1
ATOM 3764 N N . LEU A 1 490 ? -25.765 3.675 29.615 1.00 92.56 490 LEU A N 1
ATOM 3765 C CA . LEU A 1 490 ? -26.575 4.826 29.207 1.00 92.56 490 LEU A CA 1
ATOM 3766 C C . LEU A 1 490 ? -27.967 4.376 28.784 1.00 92.56 490 LEU A C 1
ATOM 3768 O O . LEU A 1 490 ? -28.100 3.345 28.130 1.00 92.56 490 LEU A O 1
ATOM 3772 N N . ASP A 1 491 ? -28.982 5.186 29.090 1.00 94.62 491 ASP A N 1
ATOM 3773 C CA . ASP A 1 491 ? -30.328 5.080 28.512 1.00 94.62 491 ASP A CA 1
ATOM 3774 C C . ASP A 1 491 ? -30.846 3.631 28.473 1.00 94.62 491 ASP A C 1
ATOM 3776 O O . ASP A 1 491 ? -31.269 3.105 27.437 1.00 94.62 491 ASP A O 1
ATOM 3780 N N . ARG A 1 492 ? -30.737 2.960 29.628 1.00 97.62 492 ARG A N 1
ATOM 3781 C CA . ARG A 1 492 ? -31.208 1.584 29.826 1.00 97.62 492 ARG A CA 1
ATOM 3782 C C . ARG A 1 492 ? -30.577 0.559 28.874 1.00 97.62 492 ARG A C 1
ATOM 3784 O O . ARG A 1 492 ? -31.241 -0.369 28.414 1.00 97.62 492 ARG A O 1
ATOM 3791 N N . ALA A 1 493 ? -29.295 0.713 28.534 1.00 97.94 493 ALA A N 1
ATOM 3792 C CA . ALA A 1 493 ? -28.655 -0.120 27.513 1.00 97.94 493 ALA A CA 1
ATOM 3793 C C . ALA A 1 493 ? -28.729 -1.630 27.785 1.00 97.94 493 ALA A C 1
ATOM 3795 O O . ALA A 1 493 ? -28.843 -2.387 26.824 1.00 97.94 493 ALA A O 1
ATOM 3796 N N . VAL A 1 494 ? -28.692 -2.073 29.047 1.00 98.38 494 VAL A N 1
ATOM 3797 C CA . VAL A 1 494 ? -28.842 -3.498 29.400 1.00 98.38 494 VAL A CA 1
ATOM 3798 C C . VAL A 1 494 ? -30.246 -3.997 29.046 1.00 98.38 494 VAL A C 1
ATOM 3800 O O . VAL A 1 494 ? -30.362 -4.949 28.274 1.00 98.38 494 VAL A O 1
ATOM 3803 N N . ASP A 1 495 ? -31.297 -3.298 29.500 1.00 98.38 495 ASP A N 1
ATOM 3804 C CA . ASP A 1 495 ? -32.699 -3.593 29.149 1.00 98.38 495 ASP A CA 1
ATOM 3805 C C . ASP A 1 495 ? -32.863 -3.681 27.616 1.00 98.38 495 ASP A C 1
ATOM 3807 O O . ASP A 1 495 ? -33.440 -4.623 27.068 1.00 98.38 495 ASP A O 1
ATOM 3811 N N . ARG A 1 496 ? -32.286 -2.714 26.893 1.00 98.50 496 ARG A N 1
ATOM 3812 C CA . ARG A 1 496 ? -32.380 -2.629 25.428 1.00 98.50 496 ARG A CA 1
ATOM 3813 C C . ARG A 1 496 ? -31.605 -3.717 24.698 1.00 98.50 496 ARG A C 1
ATOM 3815 O O . ARG A 1 496 ? -32.049 -4.147 23.630 1.00 98.50 496 ARG A O 1
ATOM 3822 N N . LEU A 1 497 ? -30.457 -4.142 25.227 1.00 98.38 497 LEU A N 1
ATOM 3823 C CA . LEU A 1 497 ? -29.668 -5.222 24.640 1.00 98.38 497 LEU A CA 1
ATOM 3824 C C . LEU A 1 497 ? -30.395 -6.561 24.798 1.00 98.38 497 LEU A C 1
ATOM 3826 O O . LEU A 1 497 ? -30.462 -7.316 23.832 1.00 98.38 497 LEU A O 1
ATOM 3830 N N . ILE A 1 498 ? -31.017 -6.805 25.956 1.00 98.44 498 ILE A N 1
ATOM 3831 C CA . ILE A 1 498 ? -31.856 -7.991 26.181 1.00 98.44 498 ILE A CA 1
ATOM 3832 C C . ILE A 1 498 ? -33.077 -7.978 25.261 1.00 98.44 498 ILE A C 1
ATOM 3834 O O . ILE A 1 498 ? -33.306 -8.948 24.545 1.00 98.44 498 ILE A O 1
ATOM 3838 N N . ALA A 1 499 ? -33.797 -6.857 25.168 1.00 98.12 499 ALA A N 1
ATOM 3839 C CA . ALA A 1 499 ? -34.930 -6.742 24.250 1.00 98.12 499 ALA A CA 1
ATOM 3840 C C . ALA A 1 499 ? -34.523 -6.951 22.777 1.00 98.12 499 ALA A C 1
ATOM 3842 O O . ALA A 1 499 ? -35.318 -7.414 21.959 1.00 98.12 499 ALA A O 1
ATOM 3843 N N . PHE A 1 500 ? -33.293 -6.589 22.401 1.00 98.25 500 PHE A N 1
ATOM 3844 C CA . PHE A 1 500 ? -32.754 -6.886 21.076 1.00 98.25 500 PHE A CA 1
ATOM 3845 C C . PHE A 1 500 ? -32.438 -8.377 20.898 1.00 98.25 500 PHE A C 1
ATOM 3847 O O . PHE A 1 500 ? -32.777 -8.932 19.850 1.00 98.25 500 PHE A O 1
ATOM 3854 N N . ALA A 1 501 ? -31.851 -9.023 21.908 1.00 98.19 501 ALA A N 1
ATOM 3855 C CA . ALA A 1 501 ? -31.591 -10.459 21.904 1.00 98.19 501 ALA A CA 1
ATOM 3856 C C . ALA A 1 501 ? -32.886 -11.275 21.778 1.00 98.19 501 ALA A C 1
ATOM 3858 O O . ALA A 1 501 ? -32.970 -12.151 20.922 1.00 98.19 501 ALA A O 1
ATOM 3859 N N . ASP A 1 502 ? -33.940 -10.893 22.503 1.00 97.62 502 ASP A N 1
ATOM 3860 C CA . ASP A 1 502 ? -35.260 -11.538 22.438 1.00 97.62 502 ASP A CA 1
ATOM 3861 C C . ASP A 1 502 ? -35.896 -11.468 21.045 1.00 97.62 502 ASP A C 1
ATOM 3863 O O . ASP A 1 502 ? -36.560 -12.402 20.604 1.00 97.62 502 ASP A O 1
ATOM 3867 N N . ARG A 1 503 ? -35.666 -10.371 20.313 1.00 98.06 503 ARG A N 1
ATOM 3868 C CA . ARG A 1 503 ? -36.127 -10.221 18.922 1.00 98.06 503 ARG A CA 1
ATOM 3869 C C . ARG A 1 503 ? -35.247 -10.950 17.910 1.00 98.06 503 ARG A C 1
ATOM 3871 O O . ARG A 1 503 ? -35.636 -11.080 16.752 1.00 98.06 503 ARG A O 1
ATOM 3878 N N . THR A 1 504 ? -34.046 -11.368 18.303 1.00 98.00 504 THR A N 1
ATOM 3879 C CA . THR A 1 504 ? -33.052 -11.983 17.413 1.00 98.00 504 THR A CA 1
ATOM 3880 C C . THR A 1 504 ? -32.422 -13.239 18.027 1.00 98.00 504 THR A C 1
ATOM 3882 O O . THR A 1 504 ? -31.197 -13.365 18.018 1.00 98.00 504 THR A O 1
ATOM 3885 N N . PRO A 1 505 ? -33.221 -14.209 18.519 1.00 96.06 505 PRO A N 1
ATOM 3886 C CA . PRO A 1 505 ? -32.713 -15.335 19.310 1.00 96.06 505 PRO A CA 1
ATOM 3887 C C . PRO A 1 505 ? -31.709 -16.211 18.545 1.00 96.06 505 PRO A C 1
ATOM 3889 O O . PRO A 1 505 ? -30.834 -16.815 19.144 1.00 96.06 505 PRO A O 1
ATOM 3892 N N . SER A 1 506 ? -31.763 -16.223 17.208 1.00 94.56 506 SER A N 1
ATOM 3893 C CA . SER A 1 506 ? -30.834 -16.974 16.350 1.00 94.56 506 SER A CA 1
ATOM 3894 C C . SER A 1 506 ? -29.410 -16.402 16.275 1.00 94.56 506 SER A C 1
ATOM 3896 O O . SER A 1 506 ? -28.552 -16.964 15.591 1.00 94.56 506 SER A O 1
ATOM 3898 N N . PHE A 1 507 ? -29.138 -15.251 16.898 1.00 98.00 507 PHE A N 1
ATOM 3899 C CA . PHE A 1 507 ? -27.821 -14.612 16.827 1.00 98.00 507 PHE A CA 1
ATOM 3900 C C . PHE A 1 507 ? -26.863 -15.158 17.889 1.00 98.00 507 PHE A C 1
ATOM 3902 O O . PHE A 1 507 ? -25.665 -15.258 17.612 1.00 98.00 507 PHE A O 1
ATOM 3909 N N . HIS A 1 508 ? -27.384 -15.532 19.060 1.00 98.19 508 HIS A N 1
ATOM 3910 C CA . HIS A 1 508 ? -26.695 -16.102 20.225 1.00 98.19 508 HIS A CA 1
ATOM 3911 C C . HIS A 1 508 ? -25.572 -15.266 20.871 1.00 98.19 508 HIS A C 1
ATOM 3913 O O . HIS A 1 508 ? -25.186 -15.533 22.007 1.00 98.19 508 HIS A O 1
ATOM 3919 N N . VAL A 1 509 ? -25.028 -14.264 20.171 1.00 98.62 509 VAL A N 1
ATOM 3920 C CA . VAL A 1 509 ? -24.020 -13.320 20.669 1.00 98.62 509 VAL A CA 1
ATOM 3921 C C . VAL A 1 509 ? -24.398 -11.908 20.228 1.00 98.62 509 VAL A C 1
ATOM 3923 O O . VAL A 1 509 ? -24.576 -11.638 19.036 1.00 98.62 509 VAL A O 1
ATOM 3926 N N . TRP A 1 510 ? -24.464 -10.980 21.176 1.00 98.56 510 TRP A N 1
ATOM 3927 C CA . TRP A 1 510 ? -24.888 -9.604 20.940 1.00 98.56 510 TRP A CA 1
ATOM 3928 C C . TRP A 1 510 ? -23.958 -8.609 21.624 1.00 98.56 510 TRP A C 1
ATOM 3930 O O . TRP A 1 510 ? -23.414 -8.863 22.693 1.00 98.56 510 TRP A O 1
ATOM 3940 N N . GLY A 1 511 ? -23.812 -7.435 21.027 1.00 98.00 511 GLY A N 1
ATOM 3941 C CA . GLY A 1 511 ? -23.188 -6.285 21.667 1.00 98.00 511 GLY A CA 1
ATOM 3942 C C . GLY A 1 511 ? -23.874 -4.984 21.282 1.00 98.00 511 GLY A C 1
ATOM 3943 O O . GLY A 1 511 ? -24.738 -4.937 20.402 1.00 98.00 511 GLY A O 1
ATOM 3944 N N . GLY A 1 512 ? -23.480 -3.908 21.950 1.00 96.69 512 GLY A N 1
ATOM 3945 C CA . GLY A 1 512 ? -24.011 -2.568 21.716 1.00 96.69 512 GLY A CA 1
ATOM 3946 C C . GLY A 1 512 ? -23.003 -1.608 21.095 1.00 96.69 512 GLY A C 1
ATOM 3947 O O . GLY A 1 512 ? -21.817 -1.906 20.923 1.00 96.69 512 GLY A O 1
ATOM 3948 N N . ARG A 1 513 ? -23.485 -0.409 20.777 1.00 96.00 513 ARG A N 1
ATOM 3949 C CA . ARG A 1 513 ? -22.635 0.724 20.422 1.00 96.00 513 ARG A CA 1
ATOM 3950 C C . ARG A 1 513 ? -21.851 1.169 21.657 1.00 96.00 513 ARG A C 1
ATOM 3952 O O . ARG A 1 513 ? -22.413 1.330 22.734 1.00 96.00 513 ARG A O 1
ATOM 3959 N N . THR A 1 514 ? -20.557 1.416 21.504 1.00 95.12 514 THR A N 1
ATOM 3960 C CA . THR A 1 514 ? -19.730 1.943 22.595 1.00 95.12 514 THR A CA 1
ATOM 3961 C C . THR A 1 514 ? -19.194 3.319 22.231 1.00 95.12 514 THR A C 1
ATOM 3963 O O . THR A 1 514 ? -18.839 3.576 21.077 1.00 95.12 514 THR A O 1
ATOM 3966 N N . LEU A 1 515 ? -19.156 4.215 23.208 1.00 94.25 515 LEU A N 1
ATOM 3967 C CA . LEU A 1 515 ? -18.597 5.561 23.107 1.00 94.25 515 LEU A CA 1
ATOM 3968 C C . LEU A 1 515 ? -17.392 5.673 24.046 1.00 94.25 515 LEU A C 1
ATOM 3970 O O . LEU A 1 515 ? -17.315 4.956 25.037 1.00 94.25 515 LEU A O 1
ATOM 3974 N N . TYR A 1 516 ? -16.446 6.554 23.751 1.00 88.75 516 TYR A N 1
ATOM 3975 C CA . TYR A 1 516 ? -15.440 6.974 24.725 1.00 88.75 516 TYR A CA 1
ATOM 3976 C C . TYR A 1 516 ? -16.043 7.979 25.714 1.00 88.75 516 TYR A C 1
ATOM 3978 O O . TYR A 1 516 ? -17.141 8.490 25.492 1.00 88.75 516 TYR A O 1
ATOM 3986 N N . GLY A 1 517 ? -15.314 8.297 26.789 1.00 86.88 517 GLY A N 1
ATOM 3987 C CA . GLY A 1 517 ? -15.761 9.258 27.808 1.00 86.88 517 GLY A CA 1
ATOM 3988 C C . GLY A 1 517 ? -16.089 10.653 27.267 1.00 86.88 517 GLY A C 1
ATOM 3989 O O . GLY A 1 517 ? -16.866 11.375 27.866 1.00 86.88 517 GLY A O 1
ATOM 3990 N N . ASP A 1 518 ? -15.558 11.025 26.103 1.00 85.12 518 ASP A N 1
ATOM 3991 C CA . ASP A 1 518 ? -15.859 12.289 25.422 1.00 85.12 518 ASP A CA 1
ATOM 3992 C C . ASP A 1 518 ? -17.048 12.206 24.442 1.00 85.12 518 ASP A C 1
ATOM 3994 O O . ASP A 1 518 ? -17.276 13.123 23.653 1.00 85.12 518 ASP A O 1
ATOM 3998 N N . GLY A 1 519 ? -17.781 11.090 24.442 1.00 88.25 519 GLY A N 1
ATOM 3999 C CA . GLY A 1 519 ? -18.934 10.847 23.577 1.00 88.25 519 GLY A CA 1
ATOM 4000 C C . GLY A 1 519 ? -18.591 10.454 22.137 1.00 88.25 519 GLY A C 1
ATOM 4001 O O . GLY A 1 519 ? -19.494 10.110 21.371 1.00 88.25 519 GLY A O 1
ATOM 4002 N N . ARG A 1 520 ? -17.311 10.449 21.731 1.00 90.81 520 ARG A N 1
ATOM 4003 C CA . ARG A 1 520 ? -16.926 9.962 20.397 1.00 90.81 520 ARG A CA 1
ATOM 4004 C C . ARG A 1 520 ? -17.145 8.458 20.302 1.00 90.81 520 ARG A C 1
ATOM 4006 O O . ARG A 1 520 ? -16.926 7.723 21.259 1.00 90.81 520 ARG A O 1
ATOM 4013 N N . LEU A 1 521 ? -17.520 7.981 19.116 1.00 91.19 521 LEU A N 1
ATOM 4014 C CA . LEU A 1 521 ? -17.665 6.550 18.860 1.00 91.19 521 LEU A CA 1
ATOM 4015 C C . LEU A 1 521 ? -16.369 5.802 19.186 1.00 91.19 521 LEU A C 1
ATOM 4017 O O . LEU A 1 521 ? -15.304 6.158 18.679 1.00 91.19 521 LEU A O 1
ATOM 4021 N N . ASN A 1 522 ? -16.490 4.710 19.937 1.00 90.38 522 ASN A N 1
ATOM 4022 C CA . ASN A 1 522 ? -15.430 3.738 20.113 1.00 90.38 522 ASN A CA 1
ATOM 4023 C C . ASN A 1 522 ? -15.549 2.642 19.027 1.00 90.38 522 ASN A C 1
ATOM 4025 O O . ASN A 1 522 ? -16.396 1.741 19.111 1.00 90.38 522 ASN A O 1
ATOM 4029 N N . PRO A 1 523 ? -14.704 2.683 17.975 1.00 87.50 523 PRO A N 1
ATOM 4030 C CA . PRO A 1 523 ? -14.781 1.725 16.878 1.00 87.50 523 PRO A CA 1
ATOM 4031 C C . PRO A 1 523 ? -14.328 0.319 17.285 1.00 87.50 523 PRO A C 1
ATOM 4033 O O . PRO A 1 523 ? -14.572 -0.621 16.530 1.00 87.50 523 PRO A O 1
ATOM 4036 N N . THR A 1 524 ? -13.692 0.156 18.452 1.00 87.56 524 THR A N 1
ATOM 4037 C CA . THR A 1 524 ? -13.186 -1.132 18.938 1.00 87.56 524 THR A CA 1
ATOM 4038 C C . THR A 1 524 ? -14.252 -1.956 19.660 1.00 87.56 524 THR A C 1
ATOM 4040 O O . THR A 1 524 ? -13.897 -2.939 20.299 1.00 87.56 524 THR A O 1
ATOM 4043 N N . SER A 1 525 ? -15.536 -1.586 19.569 1.00 89.94 525 SER A N 1
ATOM 4044 C CA . SER A 1 525 ? -16.697 -2.388 20.014 1.00 89.94 525 SER A CA 1
ATOM 4045 C C . SER A 1 525 ? -16.824 -3.733 19.297 1.00 89.94 525 SER A C 1
ATOM 4047 O O . SER A 1 525 ? -17.457 -4.651 19.811 1.00 89.94 525 SER A O 1
ATOM 4049 N N . CYS A 1 526 ? -16.258 -3.848 18.096 1.00 94.31 526 CYS A N 1
ATOM 4050 C CA . CYS A 1 526 ? -16.285 -5.070 17.308 1.00 94.31 526 CYS A CA 1
ATOM 4051 C C . CYS A 1 526 ? -15.181 -5.080 16.249 1.00 94.31 526 CYS A C 1
ATOM 4053 O O . CYS A 1 526 ? -14.692 -4.027 15.825 1.00 94.31 526 CYS A O 1
ATOM 4055 N N . TRP A 1 527 ? -14.841 -6.276 15.776 1.00 94.06 527 TRP A N 1
ATOM 4056 C CA . TRP A 1 527 ? -13.780 -6.503 14.797 1.00 94.06 527 TRP A CA 1
ATOM 4057 C C . TRP A 1 527 ? -14.169 -7.572 13.777 1.00 94.06 527 TRP A C 1
ATOM 4059 O O . TRP A 1 527 ? -15.051 -8.399 14.014 1.00 94.06 527 TRP A O 1
ATOM 4069 N N . ARG A 1 528 ? -13.508 -7.549 12.619 1.00 92.00 528 ARG A N 1
ATOM 4070 C CA . ARG A 1 528 ? -13.522 -8.662 11.665 1.00 92.00 528 ARG A CA 1
ATOM 4071 C C . ARG A 1 528 ? -12.459 -9.685 12.047 1.00 92.00 528 ARG A C 1
ATOM 4073 O O . ARG A 1 528 ? -11.473 -9.361 12.704 1.00 92.00 528 ARG A O 1
ATOM 4080 N N . ARG A 1 529 ? -12.633 -10.925 11.599 1.00 89.75 529 ARG A N 1
ATOM 4081 C CA . ARG A 1 529 ? -11.681 -12.012 11.850 1.00 89.75 529 ARG A CA 1
ATOM 4082 C C . ARG A 1 529 ? -10.307 -11.717 11.242 1.00 89.75 529 ARG A C 1
ATOM 4084 O O . ARG A 1 529 ? -10.185 -11.090 10.186 1.00 89.75 529 ARG A O 1
ATOM 4091 N N . ILE A 1 530 ? -9.262 -12.246 11.869 1.00 88.44 530 ILE A N 1
ATOM 4092 C CA . ILE A 1 530 ? -7.893 -12.171 11.349 1.00 88.44 530 ILE A CA 1
ATOM 4093 C C . ILE A 1 530 ? -7.783 -13.033 10.080 1.00 88.44 530 ILE A C 1
ATOM 4095 O O . ILE A 1 530 ? -8.291 -14.151 10.024 1.00 88.44 530 ILE A O 1
ATOM 4099 N N . THR A 1 531 ? -7.120 -12.511 9.049 1.00 88.31 531 THR A N 1
ATOM 4100 C CA . THR A 1 531 ? -6.883 -13.181 7.761 1.00 88.31 531 THR A CA 1
ATOM 4101 C C . THR A 1 531 ? -5.455 -12.908 7.295 1.00 88.31 531 THR A C 1
ATOM 4103 O O . THR A 1 531 ? -4.823 -11.948 7.728 1.00 88.31 531 THR A O 1
ATOM 4106 N N . LEU A 1 532 ? -4.919 -13.705 6.367 1.00 86.62 532 LEU A N 1
ATOM 4107 C CA . LEU A 1 532 ? -3.596 -13.407 5.799 1.00 86.62 532 LEU A CA 1
ATOM 4108 C C . LEU A 1 532 ? -3.551 -12.031 5.121 1.00 86.62 532 LEU A C 1
ATOM 4110 O O . LEU A 1 532 ? -2.535 -11.340 5.197 1.00 86.62 532 LEU A O 1
ATOM 4114 N N . TRP A 1 533 ? -4.651 -11.615 4.491 1.00 88.81 533 TRP A N 1
ATOM 4115 C CA . TRP A 1 533 ? -4.727 -10.326 3.816 1.00 88.81 533 TRP A CA 1
ATOM 4116 C C . TRP A 1 533 ? -4.663 -9.155 4.799 1.00 88.81 533 TRP A C 1
ATOM 4118 O O . TRP A 1 533 ? -3.803 -8.288 4.645 1.00 88.81 533 TRP A O 1
ATOM 4128 N N . ASN A 1 534 ? -5.487 -9.148 5.856 1.00 88.19 534 ASN A N 1
ATOM 4129 C CA . ASN A 1 534 ? -5.406 -8.068 6.844 1.00 88.19 534 ASN A CA 1
ATOM 4130 C C . ASN A 1 534 ? -4.070 -8.063 7.598 1.00 88.19 534 ASN A C 1
ATOM 4132 O O . ASN A 1 534 ? -3.527 -6.984 7.829 1.00 88.19 534 ASN A O 1
ATOM 4136 N N . LEU A 1 535 ? -3.471 -9.229 7.865 1.00 87.81 535 LEU A N 1
ATOM 4137 C CA . LEU A 1 535 ? -2.114 -9.317 8.406 1.00 87.81 535 LEU A CA 1
ATOM 4138 C C . LEU A 1 535 ? -1.079 -8.730 7.446 1.00 87.81 535 LEU A C 1
ATOM 4140 O O . LEU A 1 535 ? -0.168 -8.044 7.896 1.00 87.81 535 LEU A O 1
ATOM 4144 N N . THR A 1 536 ? -1.227 -8.943 6.138 1.00 88.00 536 THR A N 1
ATOM 4145 C CA . THR A 1 536 ? -0.339 -8.374 5.113 1.00 88.00 536 THR A CA 1
ATOM 4146 C C . THR A 1 536 ? -0.472 -6.856 5.061 1.00 88.00 536 THR A C 1
ATOM 4148 O O . THR A 1 536 ? 0.529 -6.144 5.145 1.00 88.00 536 THR A O 1
ATOM 4151 N N . CYS A 1 537 ? -1.701 -6.337 5.007 1.00 86.75 537 CYS A N 1
ATOM 4152 C CA . CYS A 1 537 ? -1.943 -4.899 5.041 1.00 86.75 537 CYS A CA 1
ATOM 4153 C C . CYS A 1 537 ? -1.416 -4.266 6.332 1.00 86.75 537 CYS A C 1
ATOM 4155 O O . CYS A 1 537 ? -0.819 -3.190 6.298 1.00 86.75 537 CYS A O 1
ATOM 4157 N N . PHE A 1 538 ? -1.605 -4.939 7.468 1.00 87.38 538 PHE A N 1
ATOM 4158 C CA . PHE A 1 538 ? -1.098 -4.491 8.757 1.00 87.38 538 PHE A CA 1
ATOM 4159 C C . PHE A 1 538 ? 0.435 -4.527 8.795 1.00 87.38 538 PHE A C 1
ATOM 4161 O O . PHE A 1 538 ? 1.040 -3.577 9.293 1.00 87.38 538 PHE A O 1
ATOM 4168 N N . ALA A 1 539 ? 1.066 -5.566 8.243 1.00 90.50 539 ALA A N 1
ATOM 4169 C CA . ALA A 1 539 ? 2.516 -5.738 8.192 1.00 90.50 539 ALA A CA 1
ATOM 4170 C C . ALA A 1 539 ? 3.204 -4.685 7.325 1.00 90.50 539 ALA A C 1
ATOM 4172 O O . ALA A 1 539 ? 4.213 -4.120 7.730 1.00 90.50 539 ALA A O 1
ATOM 4173 N N . LEU A 1 540 ? 2.637 -4.378 6.161 1.00 86.25 540 LEU A N 1
ATOM 4174 C CA . LEU A 1 540 ? 3.193 -3.415 5.209 1.00 86.25 540 LEU A CA 1
ATOM 4175 C C . LEU A 1 540 ? 2.808 -1.958 5.519 1.00 86.25 540 LEU A C 1
ATOM 4177 O O . LEU A 1 540 ? 3.161 -1.052 4.772 1.00 86.25 540 LEU A O 1
ATOM 4181 N N . GLY A 1 541 ? 2.050 -1.720 6.594 1.00 82.38 541 GLY A N 1
ATOM 4182 C CA . GLY A 1 541 ? 1.550 -0.388 6.939 1.00 82.38 541 GLY A CA 1
ATOM 4183 C C . GLY A 1 541 ? 0.448 0.125 6.004 1.00 82.38 541 GLY A C 1
ATOM 4184 O O . GLY A 1 541 ? 0.059 1.283 6.106 1.00 82.38 541 GLY A O 1
ATOM 4185 N N . LEU A 1 542 ? -0.117 -0.712 5.129 1.00 82.62 542 LEU A N 1
ATOM 4186 C CA . LEU A 1 542 ? -1.206 -0.328 4.220 1.00 82.62 542 LEU A CA 1
ATOM 4187 C C . LEU A 1 542 ? -2.483 0.066 4.971 1.00 82.62 542 LEU A C 1
ATOM 4189 O O . LEU A 1 542 ? -3.221 0.936 4.508 1.00 82.62 542 LEU A O 1
ATOM 4193 N N . THR A 1 543 ? -2.705 -0.492 6.166 1.00 81.12 543 THR A N 1
ATOM 4194 C CA . THR A 1 543 ? -3.807 -0.078 7.052 1.00 81.12 543 THR A CA 1
ATOM 4195 C C . THR A 1 543 ? -3.714 1.401 7.437 1.00 81.12 543 THR A C 1
ATOM 4197 O O . THR A 1 543 ? -4.737 2.020 7.716 1.00 81.12 543 THR A O 1
ATOM 4200 N N . TYR A 1 544 ? -2.508 1.988 7.449 1.00 75.12 544 TYR A N 1
ATOM 4201 C CA . TYR A 1 544 ? -2.305 3.412 7.730 1.00 75.12 544 TYR A CA 1
ATOM 4202 C C . TYR A 1 544 ? -2.838 4.297 6.599 1.00 75.12 544 TYR A C 1
ATOM 4204 O O . TYR A 1 544 ? -3.477 5.308 6.879 1.00 75.12 544 TYR A O 1
ATOM 4212 N N . PHE A 1 545 ? -2.610 3.900 5.344 1.00 73.00 545 PHE A N 1
ATOM 4213 C CA . PHE A 1 545 ? -3.057 4.641 4.161 1.00 73.00 545 PHE A CA 1
ATOM 4214 C C . PHE A 1 545 ? -4.536 4.391 3.842 1.00 73.00 545 PHE A C 1
ATOM 4216 O O . PHE A 1 545 ? -5.225 5.279 3.355 1.00 73.00 545 PHE A O 1
ATOM 4223 N N . GLY A 1 546 ? -5.047 3.199 4.155 1.00 72.06 546 GLY A N 1
ATOM 4224 C CA . GLY A 1 546 ? -6.419 2.792 3.862 1.00 72.06 546 GLY A CA 1
ATOM 4225 C C . GLY A 1 546 ? -7.282 2.566 5.098 1.00 72.06 546 GLY A C 1
ATOM 4226 O O . GLY A 1 546 ? -8.019 1.587 5.132 1.00 72.06 546 GLY A O 1
ATOM 4227 N N . ARG A 1 547 ? -7.222 3.445 6.108 1.00 67.69 547 ARG A N 1
ATOM 4228 C CA . ARG A 1 547 ? -7.902 3.255 7.412 1.00 67.69 547 ARG A CA 1
ATOM 4229 C C . ARG A 1 547 ? -9.401 2.957 7.316 1.00 67.69 547 ARG A C 1
ATOM 4231 O O . ARG A 1 547 ? -9.918 2.208 8.137 1.00 67.69 547 ARG A O 1
ATOM 4238 N N . ARG A 1 548 ? -10.095 3.543 6.337 1.00 74.88 548 ARG A N 1
ATOM 4239 C CA . ARG A 1 548 ? -11.530 3.315 6.075 1.00 74.88 548 ARG A CA 1
ATOM 4240 C C . ARG A 1 548 ? -11.796 2.313 4.960 1.00 74.88 548 ARG A C 1
ATOM 4242 O O . ARG A 1 548 ? -12.942 1.946 4.736 1.00 74.88 548 ARG A O 1
ATOM 4249 N N . SER A 1 549 ? -10.752 1.884 4.256 1.00 77.31 549 SER A N 1
ATOM 4250 C CA . SER A 1 549 ? -10.895 0.952 3.152 1.00 77.31 549 SER A CA 1
ATOM 4251 C C . SER A 1 549 ? -11.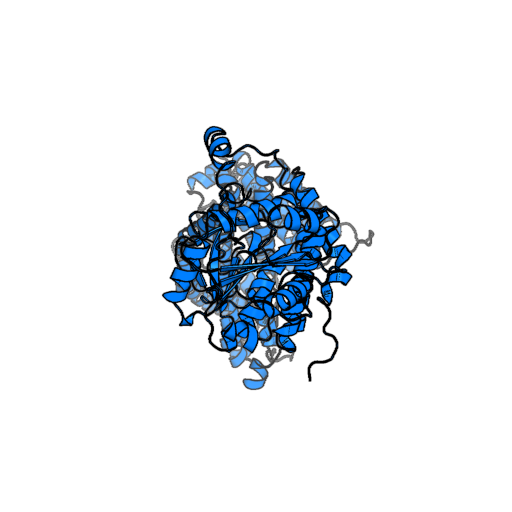259 -0.425 3.705 1.00 77.31 549 SER A C 1
ATOM 4253 O O . SER A 1 549 ? -10.461 -0.999 4.452 1.00 77.31 549 SER A O 1
ATOM 4255 N N . PRO A 1 550 ? -12.397 -1.009 3.295 1.00 77.50 550 PRO A N 1
ATOM 4256 C CA . PRO A 1 550 ? -12.732 -2.379 3.662 1.00 77.50 550 PRO A CA 1
ATOM 4257 C C . PRO A 1 550 ? -11.764 -3.394 3.044 1.00 77.50 550 PRO A C 1
ATOM 4259 O O . PRO A 1 550 ? -11.779 -4.546 3.453 1.00 77.50 550 PRO A O 1
ATOM 4262 N N . LEU A 1 551 ? -10.923 -2.983 2.084 1.00 80.88 551 LEU A N 1
ATOM 4263 C CA . LEU A 1 551 ? -9.857 -3.803 1.517 1.00 80.88 551 LEU A CA 1
ATOM 4264 C C . LEU A 1 551 ? -8.569 -3.674 2.343 1.00 80.88 551 LEU A C 1
ATOM 4266 O O . LEU A 1 551 ? -8.066 -4.674 2.848 1.00 80.88 551 LEU A O 1
ATOM 4270 N N . LEU A 1 552 ? -8.040 -2.456 2.508 1.00 82.75 552 LEU A N 1
ATOM 4271 C CA . LEU A 1 552 ? -6.721 -2.231 3.126 1.00 82.75 552 LEU A CA 1
ATOM 4272 C C . LEU A 1 552 ? -6.740 -2.216 4.660 1.00 82.75 552 LEU A C 1
ATOM 4274 O O . LEU A 1 552 ? -5.705 -2.436 5.281 1.00 82.75 552 LEU A O 1
ATOM 4278 N N . ASN A 1 553 ? -7.892 -1.966 5.280 1.00 83.50 553 ASN A N 1
ATOM 4279 C CA . ASN A 1 553 ? -8.108 -2.101 6.719 1.00 83.50 553 ASN A CA 1
ATOM 4280 C C . ASN A 1 553 ? -9.315 -3.005 6.995 1.00 83.50 553 ASN A C 1
ATOM 4282 O O . ASN A 1 553 ? -10.206 -2.679 7.782 1.00 83.50 553 ASN A O 1
ATOM 4286 N N . SER A 1 554 ? -9.313 -4.156 6.319 1.00 81.25 554 SER A N 1
ATOM 4287 C CA . SER A 1 554 ? -10.361 -5.181 6.342 1.00 81.25 554 SER A CA 1
ATOM 4288 C C . SER A 1 554 ? -10.578 -5.847 7.700 1.00 81.25 554 SER A C 1
ATOM 4290 O O . SER A 1 554 ? -11.512 -6.623 7.834 1.00 81.25 554 SER A O 1
ATOM 4292 N N . GLU A 1 555 ? -9.743 -5.587 8.708 1.00 86.56 555 GLU A N 1
ATOM 4293 C CA . GLU A 1 555 ? -10.003 -6.033 10.082 1.00 86.56 555 GLU A CA 1
ATOM 4294 C C . GLU A 1 555 ? -10.970 -5.094 10.818 1.00 86.56 555 GLU A C 1
ATOM 4296 O O . GLU A 1 555 ? -11.772 -5.519 11.646 1.00 86.56 555 GLU A O 1
ATOM 4301 N N . SER A 1 556 ? -10.937 -3.805 10.482 1.00 85.50 556 SER A N 1
ATOM 4302 C CA . SER A 1 556 ? -11.886 -2.831 11.007 1.00 85.50 556 SER A CA 1
ATOM 4303 C C . SER A 1 556 ? -13.173 -2.821 10.180 1.00 85.50 556 SER A C 1
ATOM 4305 O O . SER A 1 556 ? -13.164 -3.055 8.970 1.00 85.50 556 SER A O 1
ATOM 4307 N N . TYR A 1 557 ? -14.288 -2.436 10.795 1.00 84.44 557 TYR A N 1
ATOM 4308 C CA . TYR A 1 557 ? -15.486 -2.031 10.054 1.00 84.44 557 TYR A CA 1
ATOM 4309 C C . TYR A 1 557 ? -15.423 -0.551 9.642 1.00 84.44 557 TYR A C 1
ATOM 4311 O O . TYR A 1 557 ? -16.353 0.209 9.908 1.00 84.44 557 TYR A O 1
ATOM 4319 N N . GLY A 1 558 ? -14.302 -0.125 9.049 1.00 73.25 558 GLY A N 1
ATOM 4320 C CA . GLY A 1 558 ? -14.034 1.266 8.680 1.00 73.25 558 GLY A CA 1
ATOM 4321 C C . GLY A 1 558 ? -15.226 1.961 8.008 1.00 73.25 558 GLY A C 1
ATOM 4322 O O . GLY A 1 558 ? -15.868 1.397 7.127 1.00 73.25 558 GLY A O 1
ATOM 4323 N N . GLY A 1 559 ? -15.537 3.180 8.462 1.00 78.31 559 GLY A N 1
ATOM 4324 C CA . GLY A 1 559 ? -16.647 3.990 7.943 1.00 78.31 559 GLY A CA 1
ATOM 4325 C C . GLY A 1 559 ? -18.030 3.683 8.531 1.00 78.31 559 GLY A C 1
ATOM 4326 O O . GLY A 1 559 ? -18.946 4.460 8.302 1.00 78.31 559 GLY A O 1
ATOM 4327 N N . TRP A 1 560 ? -18.194 2.612 9.313 1.00 87.94 560 TRP A N 1
ATOM 4328 C CA . TRP A 1 560 ? -19.450 2.338 10.017 1.00 87.94 560 TRP A CA 1
ATOM 4329 C C . TRP A 1 560 ? -19.468 3.019 11.388 1.00 87.94 560 TRP A C 1
ATOM 4331 O O . TRP A 1 560 ? -18.628 2.741 12.243 1.00 87.94 560 TRP A O 1
ATOM 4341 N N . ASP A 1 561 ? -20.450 3.882 11.608 1.00 89.19 561 ASP A N 1
ATOM 4342 C CA . ASP A 1 561 ? -20.667 4.687 12.817 1.00 89.19 561 ASP A CA 1
ATOM 4343 C C . ASP A 1 561 ? -21.471 3.961 13.919 1.00 89.19 561 ASP A C 1
ATOM 4345 O O . ASP A 1 561 ? -21.816 4.558 14.938 1.00 89.19 561 ASP A O 1
ATOM 4349 N N . ARG A 1 562 ? -21.765 2.666 13.720 1.00 93.12 562 ARG A N 1
ATOM 4350 C CA . ARG A 1 562 ? -22.605 1.841 14.608 1.00 93.12 562 ARG A CA 1
ATOM 4351 C C . ARG A 1 562 ? -24.034 2.383 14.763 1.00 93.12 562 ARG A C 1
ATOM 4353 O O . ARG A 1 562 ? -24.645 2.157 15.799 1.00 93.12 562 ARG A O 1
ATOM 4360 N N . ASN A 1 563 ? -24.571 3.079 13.758 1.00 93.69 563 ASN A N 1
ATOM 4361 C CA . ASN A 1 563 ? -25.956 3.578 13.752 1.00 93.69 563 ASN A CA 1
ATOM 4362 C C . ASN A 1 563 ? -27.005 2.553 13.277 1.00 93.69 563 ASN A C 1
ATOM 4364 O O . ASN A 1 563 ? -28.202 2.815 13.316 1.00 93.69 563 ASN A O 1
ATOM 4368 N N . THR A 1 564 ? -26.556 1.394 12.812 1.00 95.81 564 THR A N 1
ATOM 4369 C CA . THR A 1 564 ? -27.358 0.347 12.172 1.00 95.81 564 THR A CA 1
ATOM 4370 C C . THR A 1 564 ? -27.004 -0.988 12.791 1.00 95.81 564 THR A C 1
ATOM 4372 O O . THR A 1 564 ? -25.866 -1.186 13.207 1.00 95.81 564 THR A O 1
ATOM 4375 N N . THR A 1 565 ? -27.956 -1.914 12.850 1.00 97.31 565 THR A N 1
ATOM 4376 C CA . THR A 1 565 ? -27.672 -3.285 13.282 1.00 97.31 565 THR A CA 1
ATOM 4377 C C . THR A 1 565 ? -26.832 -3.996 12.230 1.00 97.31 565 THR A C 1
ATOM 4379 O O . THR A 1 565 ? -27.119 -3.905 11.035 1.00 97.31 565 THR A O 1
ATOM 4382 N N . ARG A 1 566 ? -25.799 -4.728 12.653 1.00 96.56 566 ARG A N 1
ATOM 4383 C CA . ARG A 1 566 ? -24.961 -5.489 11.720 1.00 96.56 566 ARG A CA 1
ATOM 4384 C C . ARG A 1 566 ? -24.380 -6.732 12.367 1.00 96.56 566 ARG A C 1
ATOM 4386 O O . ARG A 1 566 ? -23.893 -6.674 13.495 1.00 96.56 566 ARG A O 1
ATOM 4393 N N . HIS A 1 567 ? -24.330 -7.812 11.593 1.00 97.50 567 HIS A N 1
ATOM 4394 C CA . HIS A 1 567 ? -23.514 -8.967 11.937 1.00 97.50 567 HIS A CA 1
ATOM 4395 C C . HIS A 1 567 ? -22.028 -8.627 11.891 1.00 97.50 567 HIS A C 1
ATOM 4397 O O . HIS A 1 567 ? -21.543 -7.963 10.964 1.00 97.50 567 HIS A O 1
ATOM 4403 N N . VAL A 1 568 ? -21.312 -9.108 12.898 1.00 96.75 568 VAL A N 1
ATOM 4404 C CA . VAL A 1 568 ? -19.878 -8.921 13.051 1.00 96.75 568 VAL A CA 1
ATOM 4405 C C . VAL A 1 568 ? -19.183 -10.257 13.259 1.00 96.75 568 VAL A C 1
ATOM 4407 O O . VAL A 1 568 ? -19.803 -11.224 13.687 1.00 96.75 568 VAL A O 1
ATOM 4410 N N . ASP A 1 569 ? -17.887 -10.329 12.957 1.00 95.44 569 ASP A N 1
ATOM 4411 C CA . ASP A 1 569 ? -17.141 -11.537 13.301 1.00 95.44 569 ASP A CA 1
ATOM 4412 C C . ASP A 1 569 ? -16.907 -11.579 14.816 1.00 95.44 569 ASP A C 1
ATOM 4414 O O . ASP A 1 569 ? -17.109 -12.615 15.436 1.00 95.44 569 ASP A O 1
ATOM 4418 N N . ILE A 1 570 ? -16.491 -10.467 15.419 1.00 97.06 570 ILE A N 1
ATOM 4419 C CA . ILE A 1 570 ? -16.095 -10.403 16.827 1.00 97.06 570 ILE A CA 1
ATOM 4420 C C . ILE A 1 570 ? -16.862 -9.268 17.501 1.00 97.06 570 ILE A C 1
ATOM 4422 O O . ILE A 1 570 ? -16.760 -8.124 17.056 1.00 97.06 570 ILE A O 1
ATOM 4426 N N . VAL A 1 571 ? -17.586 -9.574 18.577 1.00 97.44 571 VAL A N 1
ATOM 4427 C CA . VAL A 1 571 ? -18.061 -8.585 19.557 1.00 97.44 571 VAL A CA 1
ATOM 4428 C C . VAL A 1 571 ? -16.976 -8.454 20.625 1.00 97.44 571 VAL A C 1
ATOM 4430 O O . VAL A 1 571 ? -16.442 -9.462 21.078 1.00 97.44 571 VAL A O 1
ATOM 4433 N N . THR A 1 572 ? -16.598 -7.231 20.988 1.00 91.62 572 THR A N 1
ATOM 4434 C CA . THR A 1 572 ? -15.536 -7.000 21.978 1.00 91.62 572 THR A CA 1
ATOM 4435 C C . THR A 1 572 ? -16.063 -7.198 23.400 1.00 91.62 572 THR A C 1
ATOM 4437 O O . THR A 1 572 ? -17.185 -6.793 23.699 1.00 91.62 572 THR A O 1
ATOM 4440 N N . GLY A 1 573 ? -15.236 -7.752 24.293 1.00 85.44 573 GLY A N 1
ATOM 4441 C CA . GLY A 1 573 ? -15.619 -8.155 25.654 1.00 85.44 573 GLY A CA 1
ATOM 4442 C C . GLY A 1 573 ? -16.088 -7.046 26.610 1.00 85.44 573 GLY A C 1
ATOM 4443 O O . GLY A 1 573 ? -16.475 -7.355 27.727 1.00 85.44 573 GLY A O 1
ATOM 4444 N N . CYS A 1 574 ? -16.074 -5.769 26.205 1.00 90.44 574 CYS A N 1
ATOM 4445 C CA . CYS A 1 574 ? -16.483 -4.664 27.077 1.00 90.44 574 CYS A CA 1
ATOM 4446 C C . CYS A 1 574 ? -18.002 -4.498 27.224 1.00 90.44 574 CYS A C 1
ATOM 4448 O O . CYS A 1 574 ? -18.425 -3.837 28.167 1.00 90.44 574 CYS A O 1
ATOM 4450 N N . PHE A 1 575 ? -18.800 -5.050 26.303 1.00 97.00 575 PHE A N 1
ATOM 4451 C CA . PHE A 1 575 ? -20.266 -5.099 26.372 1.00 97.00 575 PHE A CA 1
ATOM 4452 C C . PHE A 1 575 ? -20.769 -6.273 25.526 1.00 97.00 575 PHE A C 1
ATOM 4454 O O . PHE A 1 575 ? -21.217 -6.100 24.387 1.00 97.00 575 PHE A O 1
ATOM 4461 N N . PHE A 1 576 ? -20.585 -7.478 26.064 1.00 98.38 576 PHE A N 1
ATOM 4462 C CA . PHE A 1 576 ? -20.703 -8.745 25.347 1.00 98.38 576 PHE A CA 1
ATOM 4463 C C . PHE A 1 576 ? -21.780 -9.617 25.988 1.00 98.38 576 PHE A C 1
ATOM 4465 O O . PHE A 1 576 ? -21.585 -10.139 27.082 1.00 98.38 576 PHE A O 1
ATOM 4472 N N . LEU A 1 577 ? -22.909 -9.780 25.308 1.00 98.75 577 LEU A N 1
ATOM 4473 C CA . LEU A 1 577 ? -24.001 -10.651 25.724 1.00 98.75 577 LEU A CA 1
ATOM 4474 C C . LEU A 1 577 ? -23.936 -11.968 24.949 1.00 98.75 577 LEU A C 1
ATOM 4476 O O . LEU A 1 577 ? -23.758 -11.963 23.731 1.00 98.75 577 LEU A O 1
ATOM 4480 N N . ILE A 1 578 ? -24.122 -13.085 25.639 1.00 98.75 578 ILE A N 1
ATOM 4481 C CA . ILE A 1 578 ? -24.169 -14.425 25.049 1.00 98.75 578 ILE A CA 1
ATOM 4482 C C . ILE A 1 578 ? -25.213 -15.277 25.765 1.00 98.75 578 ILE A C 1
ATOM 4484 O O . ILE A 1 578 ? -25.424 -15.113 26.968 1.00 98.75 578 ILE A O 1
ATOM 4488 N N . ASP A 1 579 ? -25.857 -16.186 25.037 1.00 98.56 579 ASP A N 1
ATOM 4489 C CA . ASP A 1 579 ? -26.719 -17.190 25.663 1.00 98.56 579 ASP A CA 1
ATOM 4490 C C . ASP A 1 579 ? -25.902 -18.081 26.605 1.00 98.56 579 ASP A C 1
ATOM 4492 O O . ASP A 1 579 ? -24.808 -18.542 26.258 1.00 98.56 579 ASP A O 1
ATOM 4496 N N . HIS A 1 580 ? -26.435 -18.340 27.798 1.00 98.12 580 HIS A N 1
ATOM 4497 C CA . HIS A 1 580 ? -25.729 -19.138 28.795 1.00 98.12 580 HIS A CA 1
ATOM 4498 C C . HIS A 1 580 ? -25.495 -20.575 28.294 1.00 98.12 580 HIS A C 1
ATOM 4500 O O . HIS A 1 580 ? -24.383 -21.095 28.400 1.00 98.12 580 HIS A O 1
ATOM 4506 N N . ASP A 1 581 ? -26.475 -21.180 27.624 1.00 97.81 581 ASP A N 1
ATOM 4507 C CA . ASP A 1 581 ? -26.325 -22.514 27.030 1.00 97.81 581 ASP A CA 1
ATOM 4508 C C . ASP A 1 581 ? -25.192 -22.572 26.000 1.00 97.81 581 ASP A C 1
ATOM 4510 O O . ASP A 1 581 ? -24.391 -23.512 26.006 1.00 97.81 581 ASP A O 1
ATOM 4514 N N . LEU A 1 582 ? -25.060 -21.540 25.155 1.00 98.38 582 LEU A N 1
ATOM 4515 C CA . LEU A 1 582 ? -23.970 -21.461 24.185 1.00 98.38 582 LEU A CA 1
ATOM 4516 C C . LEU A 1 582 ? -22.616 -21.300 24.888 1.00 98.38 582 LEU A C 1
ATOM 4518 O O . LEU A 1 582 ? -21.642 -21.943 24.497 1.00 98.38 582 LEU A O 1
ATOM 4522 N N . TRP A 1 583 ? -22.534 -20.474 25.935 1.00 98.56 583 TRP A N 1
ATOM 4523 C CA . TRP A 1 583 ? -21.320 -20.355 26.747 1.00 98.56 583 TRP A CA 1
ATOM 4524 C C . TRP A 1 583 ? -20.898 -21.710 27.331 1.00 98.56 583 TRP A C 1
ATOM 4526 O O . TRP A 1 583 ? -19.733 -22.101 27.208 1.00 98.56 583 TRP A O 1
ATOM 4536 N N . THR A 1 584 ? -21.848 -22.453 27.901 1.00 98.00 584 THR A N 1
ATOM 4537 C CA . THR A 1 584 ? -21.632 -23.782 28.486 1.00 98.00 584 THR A CA 1
ATOM 4538 C C . THR A 1 584 ? -21.215 -24.804 27.430 1.00 98.00 584 THR A C 1
ATOM 4540 O O . THR A 1 584 ? -20.204 -25.489 27.606 1.00 98.00 584 THR A O 1
ATOM 4543 N N . GLN A 1 585 ? -21.912 -24.853 26.290 1.00 98.06 585 GLN A N 1
ATOM 4544 C CA . GLN A 1 585 ? -21.573 -25.711 25.149 1.00 98.06 585 GLN A CA 1
ATOM 4545 C C . GLN A 1 585 ? -20.138 -25.463 24.663 1.00 98.06 585 GLN A C 1
ATOM 4547 O O . GLN A 1 585 ? -19.392 -26.399 24.367 1.00 98.06 585 GLN A O 1
ATOM 4552 N N . LEU A 1 586 ? -19.737 -24.193 24.598 1.00 97.75 586 LEU A N 1
ATOM 4553 C CA . LEU A 1 586 ? -18.413 -23.763 24.161 1.00 97.75 586 LEU A CA 1
ATOM 4554 C C . LEU A 1 586 ? -17.345 -23.852 25.261 1.00 97.75 586 LEU A C 1
ATOM 4556 O O . LEU A 1 586 ? -16.182 -23.558 24.979 1.00 97.75 586 LEU A O 1
ATOM 4560 N N . LYS A 1 587 ? -17.702 -24.269 26.484 1.00 97.81 587 LYS A N 1
ATOM 4561 C CA . LYS A 1 587 ? -16.816 -24.325 27.662 1.00 97.81 587 LYS A CA 1
ATOM 4562 C C . LYS A 1 587 ? -16.179 -22.968 28.009 1.00 97.81 587 LYS A C 1
ATOM 4564 O O . LYS A 1 587 ? -15.045 -22.919 28.482 1.00 97.81 587 LYS A O 1
ATOM 4569 N N . GLY A 1 588 ? -16.909 -21.877 27.772 1.00 97.06 588 GLY A N 1
ATOM 4570 C CA . GLY A 1 588 ? -16.477 -20.506 28.045 1.00 97.06 588 GLY A CA 1
ATOM 4571 C C . GLY A 1 588 ? -15.257 -20.055 27.237 1.00 97.06 588 GLY A C 1
ATOM 457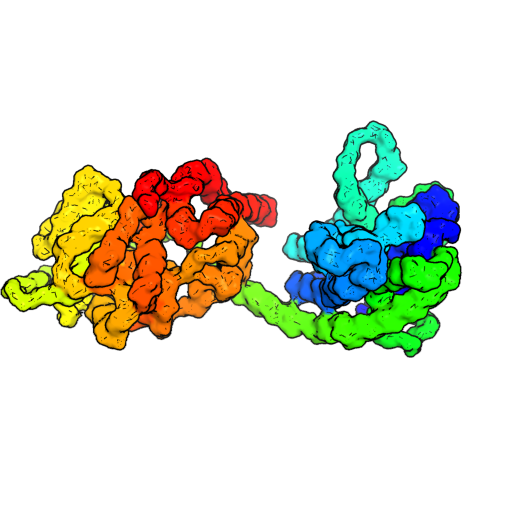2 O O . GLY A 1 588 ? -15.003 -20.521 26.118 1.00 97.06 588 GLY A O 1
ATOM 4573 N N . PHE A 1 589 ? -14.497 -19.109 27.790 1.00 97.50 589 PHE A N 1
ATOM 4574 C CA . PHE A 1 589 ? -13.236 -18.665 27.199 1.00 97.50 589 PHE A CA 1
ATOM 4575 C C . PHE A 1 589 ? -12.143 -19.728 27.322 1.00 97.50 589 PHE A C 1
ATOM 4577 O O . PHE A 1 589 ? -12.053 -20.439 28.322 1.00 97.50 589 PHE A O 1
ATOM 4584 N N . ASP A 1 590 ? -11.255 -19.799 26.331 1.00 95.25 590 ASP A N 1
ATOM 4585 C CA . ASP A 1 590 ? -10.085 -20.671 26.403 1.00 95.25 590 ASP A CA 1
ATOM 4586 C C . ASP A 1 590 ? -9.114 -20.166 27.498 1.00 95.25 590 ASP A C 1
ATOM 4588 O O . ASP A 1 590 ? -8.605 -19.043 27.400 1.00 95.25 590 ASP A O 1
ATOM 4592 N N . PRO A 1 591 ? -8.824 -20.970 28.543 1.00 93.12 591 PRO A N 1
ATOM 4593 C CA . PRO A 1 591 ? -8.008 -20.548 29.682 1.00 93.12 591 PRO A CA 1
ATOM 4594 C C . PRO A 1 591 ? -6.536 -20.285 29.329 1.00 93.12 591 PRO A C 1
ATOM 4596 O O . PRO A 1 591 ? -5.792 -19.786 30.183 1.00 93.12 591 PRO A O 1
ATOM 4599 N N . ALA A 1 592 ? -6.107 -20.615 28.102 1.00 91.38 592 ALA A N 1
ATOM 4600 C CA . ALA A 1 592 ? -4.807 -20.224 27.573 1.00 91.38 592 ALA A CA 1
ATOM 4601 C C . ALA A 1 592 ? -4.685 -18.700 27.405 1.00 91.38 592 ALA A C 1
ATOM 4603 O O . ALA A 1 592 ? -3.593 -18.158 27.557 1.00 91.38 592 ALA A O 1
ATOM 4604 N N . PHE A 1 593 ? -5.778 -17.984 27.128 1.00 93.50 593 PHE A N 1
ATOM 4605 C CA . PHE A 1 593 ? -5.747 -16.526 27.035 1.00 93.50 593 PHE A CA 1
ATOM 4606 C C . PHE A 1 593 ? -5.690 -15.913 28.435 1.00 93.50 593 PHE A C 1
ATOM 4608 O O . PHE A 1 593 ? -6.609 -16.057 29.231 1.00 93.50 593 PHE A O 1
ATOM 4615 N N . PHE A 1 594 ? -4.613 -15.195 28.756 1.00 93.12 594 PHE A N 1
ATOM 4616 C CA . PHE A 1 594 ? -4.593 -14.400 29.988 1.00 93.12 594 PHE A CA 1
ATOM 4617 C C . PHE A 1 594 ? -5.414 -13.113 29.827 1.00 93.12 594 PHE A C 1
ATOM 4619 O O . PHE A 1 594 ? -6.131 -12.733 30.746 1.00 93.12 594 PHE A O 1
ATOM 4626 N N . MET A 1 595 ? -5.291 -12.424 28.687 1.00 89.12 595 MET A N 1
ATOM 4627 C CA . MET A 1 595 ? -6.013 -11.183 28.380 1.00 89.12 595 MET A CA 1
ATOM 4628 C C . MET A 1 595 ? -5.894 -10.849 26.886 1.00 89.12 595 MET A C 1
ATOM 4630 O O . MET A 1 595 ? -4.808 -11.004 26.324 1.00 89.12 595 MET A O 1
ATOM 4634 N N . TYR A 1 596 ? -6.953 -10.289 26.302 1.00 89.50 596 TYR A N 1
ATOM 4635 C CA . TYR A 1 596 ? -7.105 -9.955 24.884 1.00 89.50 596 TYR A CA 1
ATOM 4636 C C . TYR A 1 596 ? -7.115 -11.166 23.938 1.00 89.50 596 TYR A C 1
ATOM 4638 O O . TYR A 1 596 ? -6.126 -11.890 23.788 1.00 89.50 596 TYR A O 1
ATOM 4646 N N . GLY A 1 597 ? -8.197 -11.287 23.166 1.00 91.25 597 GLY A N 1
ATOM 4647 C CA . GLY A 1 597 ? -8.350 -12.285 22.108 1.00 91.25 597 GLY A CA 1
ATOM 4648 C C . GLY A 1 597 ? -9.236 -13.465 22.501 1.00 91.25 597 GLY A C 1
ATOM 4649 O O . GLY A 1 597 ? -9.706 -14.165 21.608 1.00 91.25 597 GLY A O 1
ATOM 4650 N N . GLU A 1 598 ? -9.526 -13.645 23.787 1.00 95.38 598 GLU A N 1
ATOM 4651 C CA . GLU A 1 598 ? -10.479 -14.627 24.307 1.00 95.38 598 GLU A CA 1
ATOM 4652 C C . GLU A 1 598 ? -11.868 -14.510 23.664 1.00 95.38 598 GLU A C 1
ATOM 4654 O O . GLU A 1 598 ? -12.467 -15.513 23.277 1.00 95.38 598 GLU A O 1
ATOM 4659 N N . GLU A 1 599 ? -12.358 -13.288 23.463 1.00 95.69 599 GLU A N 1
ATOM 4660 C CA . GLU A 1 599 ? -13.653 -13.021 22.846 1.00 95.69 599 GLU A CA 1
ATOM 4661 C C . GLU A 1 599 ? -13.640 -13.297 21.340 1.00 95.69 599 GLU A C 1
ATOM 4663 O O . GLU A 1 599 ? -14.643 -13.729 20.767 1.00 95.69 599 GLU A O 1
ATOM 4668 N N . ALA A 1 600 ? -12.488 -13.107 20.691 1.00 96.00 600 ALA A N 1
ATOM 4669 C CA . ALA A 1 600 ? -12.312 -13.414 19.279 1.00 96.00 600 ALA A CA 1
ATOM 4670 C C . ALA A 1 600 ? -12.269 -14.929 19.030 1.00 96.00 600 ALA A C 1
ATOM 4672 O O . ALA A 1 600 ? -12.849 -15.391 18.042 1.00 96.00 600 ALA A O 1
ATOM 4673 N N . ASP A 1 601 ? -11.624 -15.686 19.924 1.00 97.06 601 ASP A N 1
ATOM 4674 C CA . ASP A 1 601 ? -11.636 -17.152 19.933 1.00 97.06 601 ASP A CA 1
ATOM 4675 C C . ASP A 1 601 ? -13.057 -17.678 20.185 1.00 97.06 601 ASP A C 1
ATOM 4677 O O . ASP A 1 601 ? -13.575 -18.459 19.383 1.00 97.06 601 ASP A O 1
ATOM 4681 N N . LEU A 1 602 ? -13.737 -17.182 21.225 1.00 97.88 602 LEU A N 1
ATOM 4682 C CA . LEU A 1 602 ? -15.108 -17.590 21.541 1.00 97.88 602 LEU A CA 1
ATOM 4683 C C . LEU A 1 602 ? -16.070 -17.284 20.392 1.00 97.88 602 LEU A C 1
ATOM 4685 O O . LEU A 1 602 ? -16.804 -18.172 19.970 1.00 97.88 602 LEU A O 1
ATOM 4689 N N . CYS A 1 603 ? -16.029 -16.076 19.815 1.00 97.88 603 CYS A N 1
ATOM 4690 C CA . CYS A 1 603 ? -16.843 -15.743 18.643 1.00 97.88 603 CYS A CA 1
ATOM 4691 C C . CYS A 1 603 ? -16.510 -16.636 17.442 1.00 97.88 603 CYS A C 1
ATOM 4693 O O . CYS A 1 603 ? -17.392 -16.959 16.646 1.00 97.88 603 CYS A O 1
ATOM 4695 N N . HIS A 1 604 ? -15.244 -17.034 17.271 1.00 96.38 604 HIS A N 1
ATOM 4696 C CA . HIS A 1 604 ? -14.868 -17.966 16.215 1.00 96.38 604 HIS A CA 1
ATOM 4697 C C . HIS A 1 604 ? -15.516 -19.334 16.411 1.00 96.38 604 HIS A C 1
ATOM 4699 O O . HIS A 1 604 ? -16.144 -19.825 15.473 1.00 96.38 604 HIS A O 1
ATOM 4705 N N . ARG A 1 605 ? -15.413 -19.905 17.614 1.00 97.25 605 ARG A N 1
ATOM 4706 C CA . ARG A 1 605 ? -16.020 -21.197 17.959 1.00 97.25 605 ARG A CA 1
ATOM 4707 C C . ARG A 1 605 ? -17.551 -21.141 17.931 1.00 97.25 605 ARG A C 1
ATOM 4709 O O . ARG A 1 605 ? -18.179 -22.034 17.375 1.00 97.25 605 ARG A O 1
ATOM 4716 N N . ALA A 1 606 ? -18.152 -20.051 18.402 1.00 97.62 606 ALA A N 1
ATOM 4717 C CA . ALA A 1 606 ? -19.596 -19.819 18.350 1.00 97.62 606 ALA A CA 1
ATOM 4718 C C . ALA A 1 606 ? -20.140 -19.837 16.913 1.00 97.62 606 ALA A C 1
ATOM 4720 O O . ALA A 1 606 ? -21.129 -20.507 16.625 1.00 97.62 606 ALA A O 1
ATOM 4721 N N . ARG A 1 607 ? -19.469 -19.161 15.971 1.00 96.88 607 ARG A N 1
ATOM 4722 C CA . ARG A 1 607 ? -19.881 -19.185 14.556 1.00 96.88 607 ARG A CA 1
ATOM 4723 C C . ARG A 1 607 ? -19.791 -20.579 13.933 1.00 96.88 607 ARG A C 1
ATOM 4725 O O . ARG A 1 607 ? -20.559 -20.872 13.023 1.00 96.88 607 ARG A O 1
ATOM 4732 N N . GLN A 1 608 ? -18.869 -21.428 14.393 1.00 95.25 608 GLN A N 1
ATOM 4733 C CA . GLN A 1 608 ? -18.749 -22.807 13.900 1.00 95.25 608 GLN A CA 1
ATOM 4734 C C . GLN A 1 608 ? -19.949 -23.678 14.292 1.00 95.25 608 GLN A C 1
ATOM 4736 O O . GLN A 1 608 ? -20.258 -24.618 13.568 1.00 95.25 608 GLN A O 1
ATOM 4741 N N . VAL A 1 609 ? -20.647 -23.335 15.378 1.00 97.00 609 VAL A N 1
ATOM 4742 C CA . VAL A 1 609 ? -21.882 -24.007 15.817 1.00 97.00 609 VAL A CA 1
ATOM 4743 C C . VAL A 1 609 ? -23.153 -23.235 15.434 1.00 97.00 609 VAL A C 1
ATOM 4745 O O . VAL A 1 609 ? -24.233 -23.545 15.920 1.00 97.00 609 VAL A O 1
ATOM 4748 N N . GLY A 1 610 ? -23.043 -22.249 14.533 1.00 95.81 610 GLY A N 1
ATOM 4749 C CA . GLY A 1 610 ? -24.187 -21.564 13.919 1.00 95.81 610 GLY A CA 1
ATOM 4750 C C . GLY A 1 610 ? -24.523 -20.176 14.474 1.00 95.81 610 GLY A C 1
ATOM 4751 O O . GLY A 1 610 ? -25.372 -19.500 13.889 1.00 95.81 610 GLY A O 1
ATOM 4752 N N . ALA A 1 611 ? -23.842 -19.705 15.525 1.00 97.25 611 ALA A N 1
ATOM 4753 C CA . ALA A 1 611 ? -24.073 -18.367 16.073 1.00 97.25 611 ALA A CA 1
ATOM 4754 C C . ALA A 1 611 ? -23.736 -17.257 15.065 1.00 97.25 611 ALA A C 1
ATOM 4756 O O . ALA A 1 611 ? -22.842 -17.390 14.221 1.00 97.25 611 ALA A O 1
ATOM 4757 N N . ARG A 1 612 ? -24.420 -16.115 15.180 1.00 97.56 612 ARG A N 1
ATOM 4758 C CA . ARG A 1 612 ? -24.264 -14.959 14.284 1.00 97.56 612 ARG A CA 1
ATOM 4759 C C . ARG A 1 612 ? -24.066 -13.671 15.087 1.00 97.56 612 ARG A C 1
ATOM 4761 O O . ARG A 1 612 ? -25.002 -12.872 15.166 1.00 97.56 612 ARG A O 1
ATOM 4768 N N . PRO A 1 613 ? -22.855 -13.427 15.626 1.00 98.31 613 PRO A N 1
ATOM 4769 C CA . PRO A 1 613 ? -22.593 -12.260 16.457 1.00 98.31 613 PRO A CA 1
ATOM 4770 C C . PRO A 1 613 ? -23.034 -10.956 15.786 1.00 98.31 613 PRO A C 1
ATOM 4772 O O . PRO A 1 613 ? -22.850 -10.781 14.577 1.00 98.31 613 PRO A O 1
ATOM 4775 N N . ALA A 1 614 ? -23.624 -10.036 16.546 1.00 98.19 614 ALA A N 1
ATOM 4776 C CA . ALA A 1 614 ? -24.129 -8.775 16.007 1.00 98.19 614 ALA A CA 1
ATOM 4777 C C . ALA A 1 614 ? -23.971 -7.605 16.980 1.00 98.19 614 ALA A C 1
ATOM 4779 O O . ALA A 1 614 ? -24.003 -7.780 18.194 1.00 98.19 614 ALA A O 1
ATOM 4780 N N . ILE A 1 615 ? -23.853 -6.393 16.432 1.00 98.19 615 ILE A N 1
ATOM 4781 C CA . ILE A 1 615 ? -23.933 -5.143 17.198 1.00 98.19 615 ILE A CA 1
ATOM 4782 C C . ILE A 1 615 ? -25.240 -4.426 16.868 1.00 98.19 615 ILE A C 1
ATOM 4784 O O . ILE A 1 615 ? -25.609 -4.338 15.693 1.00 98.19 615 ILE A O 1
ATOM 4788 N N . THR A 1 616 ? -25.894 -3.874 17.892 1.00 97.94 616 THR A N 1
ATOM 4789 C CA . THR A 1 616 ? -27.078 -3.013 17.763 1.00 97.94 616 THR A CA 1
ATOM 4790 C C . THR A 1 616 ? -26.783 -1.554 18.145 1.00 97.94 616 THR A C 1
ATOM 4792 O O . THR A 1 616 ? -26.052 -1.310 19.109 1.00 97.94 616 THR A O 1
ATOM 4795 N N . PRO A 1 617 ? -27.363 -0.562 17.439 1.00 96.75 617 PRO A N 1
ATOM 4796 C CA . PRO A 1 617 ? -27.329 0.841 17.857 1.00 96.75 617 PRO A CA 1
ATOM 4797 C C . PRO A 1 617 ? -28.222 1.122 19.076 1.00 96.75 617 PRO A C 1
ATOM 4799 O O . PRO A 1 617 ? -28.034 2.137 19.745 1.00 96.75 617 PRO A O 1
ATOM 4802 N N . SER A 1 618 ? -29.204 0.254 19.358 1.00 96.38 618 SER A N 1
ATOM 4803 C CA . SER A 1 618 ? -30.240 0.496 20.371 1.00 96.38 618 SER A CA 1
ATOM 4804 C C . SER A 1 618 ? -29.705 0.483 21.802 1.00 96.38 618 SER A C 1
ATOM 4806 O O . SER A 1 618 ? -30.272 1.147 22.664 1.00 96.38 618 SER A O 1
ATOM 4808 N N . ALA A 1 619 ? -28.619 -0.245 22.054 1.00 97.69 619 ALA A N 1
ATOM 4809 C CA . ALA A 1 619 ? -27.948 -0.299 23.346 1.00 97.69 619 ALA A CA 1
ATOM 4810 C C . ALA A 1 619 ? -26.612 0.440 23.236 1.00 97.69 619 ALA A C 1
ATOM 4812 O O . ALA A 1 619 ? -25.778 0.076 22.405 1.00 97.69 619 ALA A O 1
ATOM 4813 N N . THR A 1 620 ? -26.424 1.499 24.029 1.00 97.31 620 THR A N 1
ATOM 4814 C CA . THR A 1 620 ? -25.201 2.313 24.003 1.00 97.31 620 THR A CA 1
ATOM 4815 C C . THR A 1 620 ? -24.583 2.418 25.394 1.00 97.31 620 THR A C 1
ATOM 4817 O O . THR A 1 620 ? -25.287 2.726 26.346 1.00 97.31 620 THR A O 1
ATOM 4820 N N . ILE A 1 621 ? -23.272 2.217 25.507 1.00 97.56 621 ILE A N 1
ATOM 4821 C CA . ILE A 1 621 ? -22.521 2.446 26.752 1.00 97.56 621 ILE A CA 1
ATOM 4822 C C . ILE A 1 621 ? -21.344 3.396 26.516 1.00 97.56 621 ILE A C 1
ATOM 4824 O O . ILE A 1 621 ? -20.855 3.518 25.387 1.00 97.56 621 ILE A O 1
ATOM 4828 N N . VAL A 1 622 ? -20.844 4.022 27.580 1.00 96.25 622 VAL A N 1
ATOM 4829 C CA . VAL A 1 622 ? -19.493 4.601 27.596 1.00 96.25 622 VAL A CA 1
ATOM 4830 C C . VAL A 1 622 ? -18.504 3.511 28.000 1.00 96.25 622 VAL A C 1
ATOM 4832 O O . VAL A 1 622 ? -18.787 2.719 28.890 1.00 96.25 622 VAL A O 1
ATOM 4835 N N . HIS A 1 623 ? -17.346 3.464 27.350 1.00 93.38 623 HIS A N 1
ATOM 4836 C CA . HIS A 1 623 ? -16.214 2.613 27.696 1.00 93.38 623 HIS A CA 1
ATOM 4837 C C . HIS A 1 623 ? -14.935 3.446 27.596 1.00 93.38 623 HIS A C 1
ATOM 4839 O O . HIS A 1 623 ? -14.513 3.828 26.498 1.00 93.38 623 HIS A O 1
ATOM 4845 N N . TYR A 1 624 ? -14.324 3.735 28.744 1.00 83.06 624 TYR A N 1
ATOM 4846 C CA . TYR A 1 624 ? -13.143 4.595 28.830 1.00 83.06 624 TYR A CA 1
ATOM 4847 C C . TYR A 1 624 ? -11.899 3.925 28.222 1.00 83.06 624 TYR A C 1
ATOM 4849 O O . TYR A 1 624 ? -11.131 4.579 27.516 1.00 83.06 624 TYR A O 1
ATOM 4857 N N . GLY A 1 625 ? -11.760 2.609 28.394 1.00 70.06 625 GLY A N 1
ATOM 4858 C CA . GLY A 1 625 ? -10.840 1.757 27.656 1.00 70.06 625 GLY A CA 1
ATOM 4859 C C . GLY A 1 625 ? -9.414 1.729 28.204 1.00 70.06 625 GLY A C 1
ATOM 4860 O O . GLY A 1 625 ? -8.598 2.605 27.928 1.00 70.06 625 GLY A O 1
ATOM 4861 N N . GLY A 1 626 ? -9.040 0.607 28.823 1.00 60.41 626 GLY A N 1
ATOM 4862 C CA . GLY A 1 626 ? -7.650 0.309 29.192 1.00 60.41 626 GLY A CA 1
ATOM 4863 C C . GLY A 1 626 ? -7.178 0.992 30.472 1.00 60.41 626 GLY A C 1
ATOM 4864 O O . GLY A 1 626 ? -5.978 1.197 30.625 1.00 60.41 626 GLY A O 1
ATOM 4865 N N . ALA A 1 627 ? -8.101 1.321 31.375 1.00 61.59 627 ALA A N 1
ATOM 4866 C CA . ALA A 1 627 ? -7.797 1.986 32.640 1.00 61.59 627 ALA A CA 1
ATOM 4867 C C . ALA A 1 627 ? -6.918 1.149 33.593 1.00 61.59 627 ALA A C 1
ATOM 4869 O O . ALA A 1 627 ? -6.113 1.707 34.337 1.00 61.59 627 ALA A O 1
ATOM 4870 N N . SER A 1 628 ? -7.020 -0.184 33.534 1.00 57.78 628 SER A N 1
ATOM 4871 C CA . SER A 1 628 ? -6.237 -1.103 34.375 1.00 57.78 628 SER A CA 1
ATOM 4872 C C . SER A 1 628 ? -4.782 -1.283 33.922 1.00 57.78 628 SER A C 1
ATOM 4874 O O . SER A 1 628 ? -3.956 -1.764 34.694 1.00 57.78 628 SER A O 1
ATOM 4876 N N . GLU A 1 629 ? -4.436 -0.873 32.695 1.00 67.12 629 GLU A N 1
ATOM 4877 C CA . GLU A 1 629 ? -3.086 -1.007 32.141 1.00 67.12 629 GLU A CA 1
ATOM 4878 C C . GLU A 1 629 ? -2.486 0.372 31.865 1.00 67.12 629 GLU A C 1
ATOM 4880 O O . GLU A 1 629 ? -2.679 0.970 30.804 1.00 67.12 629 GLU A O 1
ATOM 4885 N N . ARG A 1 630 ? -1.729 0.879 32.841 1.00 66.75 630 ARG A N 1
ATOM 4886 C CA . ARG A 1 630 ? -1.175 2.241 32.813 1.00 66.75 630 ARG A CA 1
ATOM 4887 C C . ARG A 1 630 ? -0.006 2.399 31.838 1.00 66.75 630 ARG A C 1
ATOM 4889 O O . ARG A 1 630 ? 0.319 3.523 31.465 1.00 66.75 630 ARG A O 1
ATOM 4896 N N . VAL A 1 631 ? 0.617 1.295 31.410 1.00 72.94 631 VAL A N 1
ATOM 4897 C CA . VAL A 1 631 ? 1.768 1.299 30.497 1.00 72.94 631 VAL A CA 1
ATOM 4898 C C . VAL A 1 631 ? 1.327 0.861 29.089 1.00 72.94 631 VAL A C 1
ATOM 4900 O O . VAL A 1 631 ? 1.092 -0.325 28.842 1.00 72.94 631 VAL A O 1
ATOM 4903 N N . PRO A 1 632 ? 1.267 1.779 28.101 1.00 78.50 632 PRO A N 1
ATOM 4904 C CA . PRO A 1 632 ? 0.766 1.468 26.758 1.00 78.50 632 PRO A CA 1
ATOM 4905 C C . PRO A 1 632 ? 1.529 0.356 26.021 1.00 78.50 632 P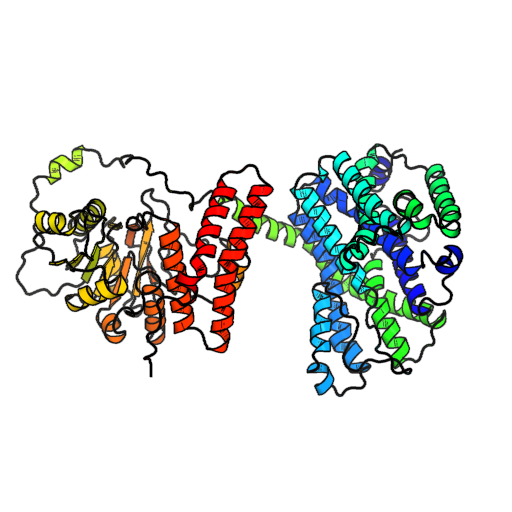RO A C 1
ATOM 4907 O O . PRO A 1 632 ? 0.983 -0.282 25.116 1.00 78.50 632 PRO A O 1
ATOM 4910 N N . VAL A 1 633 ? 2.807 0.150 26.359 1.00 84.81 633 VAL A N 1
ATOM 4911 C CA . VAL A 1 633 ? 3.649 -0.907 25.774 1.00 84.81 633 VAL A CA 1
ATOM 4912 C C . VAL A 1 633 ? 3.226 -2.280 26.296 1.00 84.81 633 VAL A C 1
ATOM 4914 O O . VAL A 1 633 ? 3.080 -3.198 25.493 1.00 84.81 633 VAL A O 1
ATOM 4917 N N . ASP A 1 634 ? 2.966 -2.413 27.601 1.00 87.88 634 ASP A N 1
ATOM 4918 C CA . ASP A 1 634 ? 2.522 -3.672 28.218 1.00 87.88 634 ASP A CA 1
ATOM 4919 C C . ASP A 1 634 ? 1.183 -4.130 27.648 1.00 87.88 634 ASP A C 1
ATOM 4921 O O . ASP A 1 634 ? 1.031 -5.293 27.259 1.00 87.88 634 ASP A O 1
ATOM 4925 N N . LYS A 1 635 ? 0.252 -3.184 27.468 1.00 87.75 635 LYS A N 1
ATOM 4926 C CA . LYS A 1 635 ? -1.012 -3.432 26.768 1.00 87.75 635 LYS A CA 1
ATOM 4927 C C . LYS A 1 635 ? -0.777 -4.039 25.387 1.00 87.75 635 LYS A C 1
ATOM 4929 O O . LYS A 1 635 ? -1.362 -5.064 25.046 1.00 87.75 635 LYS A O 1
ATOM 4934 N N . MET A 1 636 ? 0.081 -3.416 24.582 1.00 89.88 636 MET A N 1
ATOM 4935 C CA . MET A 1 636 ? 0.314 -3.852 23.204 1.00 89.88 636 MET A CA 1
ATOM 4936 C C . MET A 1 636 ? 1.032 -5.197 23.127 1.00 89.88 636 MET A C 1
ATOM 4938 O O . MET A 1 636 ? 0.712 -6.000 22.256 1.00 89.88 636 MET A O 1
ATOM 4942 N N . VAL A 1 637 ? 1.953 -5.474 24.053 1.00 92.69 637 VAL A N 1
ATOM 4943 C CA . VAL A 1 637 ? 2.598 -6.788 24.181 1.00 92.69 637 VAL A CA 1
ATOM 4944 C C . VAL A 1 637 ? 1.552 -7.872 24.445 1.00 92.69 637 VAL A C 1
ATOM 4946 O O . VAL A 1 637 ? 1.556 -8.886 23.748 1.00 92.69 637 VAL A O 1
ATOM 4949 N N . LYS A 1 638 ? 0.605 -7.646 25.367 1.00 92.25 638 LYS A N 1
ATOM 4950 C CA . LYS A 1 638 ? -0.508 -8.576 25.633 1.00 92.25 638 LYS A CA 1
ATOM 4951 C C . LYS A 1 638 ? -1.427 -8.740 24.414 1.00 92.25 638 LYS A C 1
ATOM 4953 O O . LYS A 1 638 ? -1.712 -9.867 24.027 1.00 92.25 638 LYS A O 1
ATOM 4958 N N . VAL A 1 639 ? -1.793 -7.651 23.730 1.00 92.00 639 VAL A N 1
ATOM 4959 C CA . VAL A 1 639 ? -2.589 -7.706 22.483 1.00 92.00 639 VAL A CA 1
ATOM 4960 C C . VAL A 1 639 ? -1.884 -8.524 21.391 1.00 92.00 639 VAL A C 1
ATOM 4962 O O . VAL A 1 639 ? -2.512 -9.357 20.736 1.00 92.00 639 VAL A O 1
ATOM 4965 N N . PHE A 1 640 ? -0.576 -8.329 21.194 1.00 94.25 640 PHE A N 1
ATOM 4966 C CA . PHE A 1 640 ? 0.216 -9.112 20.237 1.00 94.25 640 PHE A CA 1
ATOM 4967 C C . PHE A 1 640 ? 0.288 -10.588 20.649 1.00 94.25 640 PHE A C 1
ATOM 4969 O O . PHE A 1 640 ? 0.167 -11.478 19.805 1.00 94.25 640 PHE A O 1
ATOM 4976 N N . LYS A 1 641 ? 0.411 -10.862 21.951 1.00 95.06 641 LYS A N 1
ATOM 4977 C CA . LYS A 1 641 ? 0.409 -12.217 22.511 1.00 95.06 641 LYS A CA 1
ATOM 4978 C C . LYS A 1 641 ? -0.937 -12.919 22.287 1.00 95.06 641 LYS A C 1
ATOM 4980 O O . LYS A 1 641 ? -0.960 -14.058 21.815 1.00 95.06 641 LYS A O 1
ATOM 4985 N N . GLY A 1 642 ? -2.050 -12.224 22.510 1.00 93.62 642 GLY A N 1
ATOM 4986 C CA . GLY A 1 642 ? -3.403 -12.686 22.191 1.00 93.62 642 GLY A CA 1
ATOM 4987 C C . GLY A 1 642 ? -3.582 -12.988 20.703 1.00 93.62 642 GLY A C 1
ATOM 4988 O O . GLY A 1 642 ? -3.995 -14.085 20.329 1.00 93.62 642 GLY A O 1
ATOM 4989 N N . ARG A 1 643 ? -3.152 -12.075 19.822 1.00 94.12 643 ARG A N 1
ATOM 4990 C CA . ARG A 1 643 ? -3.197 -12.277 18.362 1.00 94.12 643 ARG A CA 1
ATOM 4991 C C . ARG A 1 643 ? -2.391 -13.482 17.885 1.00 94.12 643 ARG A C 1
ATOM 4993 O O . ARG A 1 643 ? -2.878 -14.237 17.047 1.00 94.12 643 ARG A O 1
ATOM 5000 N N . ILE A 1 644 ? -1.177 -13.686 18.398 1.00 94.81 644 ILE A N 1
ATOM 5001 C CA . ILE A 1 644 ? -0.392 -14.884 18.069 1.00 94.81 644 ILE A CA 1
ATOM 5002 C C . ILE A 1 644 ? -1.099 -16.150 18.563 1.00 94.81 644 ILE A C 1
ATOM 5004 O O . ILE A 1 644 ? -1.104 -17.149 17.847 1.00 94.81 644 ILE A O 1
ATOM 5008 N N . THR A 1 645 ? -1.723 -16.111 19.740 1.00 94.56 645 THR A N 1
ATOM 5009 C CA . THR A 1 645 ? -2.494 -17.245 20.276 1.00 94.56 645 THR A CA 1
ATOM 5010 C C . THR A 1 645 ? -3.672 -17.585 19.356 1.00 94.56 645 THR A C 1
ATOM 5012 O O . THR A 1 645 ? -3.789 -18.732 18.938 1.00 94.56 645 THR A O 1
ATOM 5015 N N . LEU A 1 646 ? -4.439 -16.589 18.891 1.00 93.06 646 LEU A N 1
ATOM 5016 C CA . LEU A 1 646 ? -5.497 -16.771 17.881 1.00 93.06 646 LEU A CA 1
ATOM 5017 C C . LEU A 1 646 ? -4.976 -17.374 16.570 1.00 93.06 646 LEU A C 1
ATOM 5019 O O . LEU A 1 646 ? -5.598 -18.270 15.998 1.00 93.06 646 LEU A O 1
ATOM 5023 N N . ILE A 1 647 ? -3.825 -16.896 16.086 1.00 92.56 647 ILE A N 1
ATOM 5024 C CA . ILE A 1 647 ? -3.177 -17.452 14.892 1.00 92.56 647 ILE A CA 1
ATOM 5025 C C . ILE A 1 647 ? -2.801 -18.920 15.130 1.00 92.56 647 ILE A C 1
ATOM 5027 O O . ILE A 1 647 ? -3.008 -19.755 14.252 1.00 92.56 647 ILE A O 1
ATOM 5031 N N . ASN A 1 648 ? -2.273 -19.259 16.306 1.00 91.12 648 ASN A N 1
ATOM 5032 C CA . ASN A 1 648 ? -1.911 -20.635 16.634 1.00 91.12 648 ASN A CA 1
ATOM 5033 C C . ASN A 1 648 ? -3.146 -21.550 16.716 1.00 91.12 648 ASN A C 1
ATOM 5035 O O . ASN A 1 648 ? -3.068 -22.676 16.230 1.00 91.12 648 ASN A O 1
ATOM 5039 N N . CYS A 1 649 ? -4.267 -21.064 17.261 1.00 89.19 649 CYS A N 1
ATOM 5040 C CA . CYS A 1 649 ? -5.500 -21.840 17.416 1.00 89.19 649 CYS A CA 1
ATOM 5041 C C . CYS A 1 649 ? -6.252 -22.062 16.095 1.00 89.19 649 CYS A C 1
ATOM 5043 O O . CYS A 1 649 ? -6.733 -23.165 15.854 1.00 89.19 649 CYS A O 1
ATOM 5045 N N . HIS A 1 650 ? -6.355 -21.044 15.230 1.00 88.00 650 HIS A N 1
ATOM 5046 C CA . HIS A 1 650 ? -7.312 -21.077 14.111 1.00 88.00 650 HIS A CA 1
ATOM 5047 C C . HIS A 1 650 ? -6.690 -21.121 12.709 1.00 88.00 650 HIS A C 1
ATOM 5049 O O . HIS A 1 650 ? -7.411 -21.347 11.737 1.00 88.00 650 HIS A O 1
ATOM 5055 N N . PHE A 1 651 ? -5.381 -20.892 12.553 1.00 87.31 651 PHE A N 1
ATOM 5056 C CA . PHE A 1 651 ? -4.739 -20.992 11.237 1.00 87.31 651 PHE A CA 1
ATOM 5057 C C . PHE A 1 651 ? -4.225 -22.411 10.986 1.00 87.31 651 PHE A C 1
ATOM 5059 O O . PHE A 1 651 ? -3.623 -23.038 11.866 1.00 87.31 651 PHE A O 1
ATOM 5066 N N . SER A 1 652 ? -4.382 -22.875 9.740 1.00 84.25 652 SER A N 1
ATOM 5067 C CA . SER A 1 652 ? -3.787 -24.131 9.268 1.00 84.25 652 SER A CA 1
ATOM 5068 C C . SER A 1 652 ? -2.266 -24.118 9.438 1.00 84.25 652 SER A C 1
ATOM 5070 O O . SER A 1 652 ? -1.644 -23.050 9.377 1.00 84.25 652 SER A O 1
ATOM 5072 N N . LEU A 1 653 ? -1.660 -25.301 9.574 1.00 79.06 653 LEU A N 1
ATOM 5073 C CA . LEU A 1 653 ? -0.210 -25.466 9.743 1.00 79.06 653 LEU A CA 1
ATOM 5074 C C . LEU A 1 653 ? 0.598 -24.697 8.680 1.00 79.06 653 LEU A C 1
ATOM 5076 O O . LEU A 1 653 ? 1.536 -23.977 9.027 1.00 79.06 653 LEU A O 1
ATOM 5080 N N . PHE A 1 654 ? 0.172 -24.746 7.413 1.00 78.31 654 PHE A N 1
ATOM 5081 C CA . PHE A 1 654 ? 0.829 -24.052 6.299 1.00 78.31 654 PHE A CA 1
ATOM 5082 C C . PHE A 1 654 ? 0.733 -22.523 6.404 1.00 78.31 654 PHE A C 1
ATOM 5084 O O . PHE A 1 654 ? 1.711 -21.803 6.193 1.00 78.31 654 PHE A O 1
ATOM 5091 N N . THR A 1 655 ? -0.440 -21.999 6.770 1.00 83.19 655 THR A N 1
ATOM 5092 C CA . THR A 1 655 ? -0.670 -20.544 6.846 1.00 83.19 655 THR A CA 1
ATOM 5093 C C . THR A 1 655 ? -0.171 -19.909 8.144 1.00 83.19 655 THR A C 1
ATOM 5095 O O . THR A 1 655 ? 0.148 -18.718 8.162 1.00 83.19 655 THR A O 1
ATOM 5098 N N . ARG A 1 656 ? -0.050 -20.690 9.226 1.00 88.62 656 ARG A N 1
ATOM 5099 C CA . ARG A 1 656 ? 0.342 -20.226 10.565 1.00 88.62 656 ARG A CA 1
ATOM 5100 C C . ARG A 1 656 ? 1.734 -19.599 10.568 1.00 88.62 656 ARG A C 1
ATOM 5102 O O . ARG A 1 656 ? 1.917 -18.506 11.101 1.00 88.62 656 ARG A O 1
ATOM 5109 N N . GLY A 1 657 ? 2.713 -20.251 9.936 1.00 88.62 657 GLY A N 1
ATOM 5110 C CA . GLY A 1 657 ? 4.086 -19.741 9.862 1.00 88.62 657 GLY A CA 1
ATOM 5111 C C . GLY A 1 657 ? 4.182 -18.398 9.130 1.00 88.62 657 GLY A C 1
ATOM 5112 O O . GLY A 1 657 ? 4.892 -17.491 9.568 1.00 88.62 657 GLY A O 1
ATOM 5113 N N . LEU A 1 658 ? 3.428 -18.235 8.038 1.00 89.44 658 LEU A N 1
ATOM 5114 C CA . LEU A 1 658 ? 3.339 -16.964 7.318 1.00 89.44 658 LEU A CA 1
ATOM 5115 C C . LEU A 1 658 ? 2.649 -15.883 8.161 1.00 89.44 658 LEU A C 1
ATOM 5117 O O . LEU A 1 658 ? 3.201 -14.796 8.310 1.00 89.44 658 LEU A O 1
ATOM 5121 N N . ALA A 1 659 ? 1.498 -16.190 8.761 1.00 89.19 659 ALA A N 1
ATOM 5122 C CA . ALA A 1 659 ? 0.750 -15.261 9.607 1.00 89.19 659 ALA A CA 1
ATOM 5123 C C . ALA A 1 659 ? 1.595 -14.723 10.776 1.00 89.19 659 ALA A C 1
ATOM 5125 O O . ALA A 1 659 ? 1.642 -13.513 11.002 1.00 89.19 659 ALA A O 1
ATOM 5126 N N . ARG A 1 660 ? 2.344 -15.600 11.461 1.00 93.62 660 ARG A N 1
ATOM 5127 C CA . ARG A 1 660 ? 3.277 -15.218 12.535 1.00 93.62 660 ARG A CA 1
ATOM 5128 C C . ARG A 1 660 ? 4.373 -14.273 12.039 1.00 93.62 660 ARG A C 1
ATOM 5130 O O . ARG A 1 660 ? 4.648 -13.265 12.686 1.00 93.62 660 ARG A O 1
ATOM 5137 N N . ARG A 1 661 ? 4.975 -14.559 10.877 1.00 93.88 661 ARG A N 1
ATOM 5138 C CA . ARG A 1 661 ? 6.009 -13.698 10.271 1.00 93.88 661 ARG A CA 1
ATOM 5139 C C . ARG A 1 661 ? 5.462 -12.338 9.844 1.00 93.88 661 ARG A C 1
ATOM 5141 O O . ARG A 1 661 ? 6.129 -11.336 10.071 1.00 93.88 661 ARG A O 1
ATOM 5148 N N . LEU A 1 662 ? 4.254 -12.286 9.282 1.00 91.56 662 LEU A N 1
ATOM 5149 C CA . LEU A 1 662 ? 3.584 -11.025 8.948 1.00 91.56 662 LEU A CA 1
ATOM 5150 C C . LEU A 1 662 ? 3.309 -10.196 10.208 1.00 91.56 662 LEU A C 1
ATOM 5152 O O . LEU A 1 662 ? 3.589 -9.000 10.235 1.00 91.56 662 LEU A O 1
ATOM 5156 N N . HIS A 1 663 ? 2.825 -10.831 11.277 1.00 91.12 663 HIS A N 1
ATOM 5157 C CA . HIS A 1 663 ? 2.581 -10.141 12.541 1.00 91.12 663 HIS A CA 1
ATOM 5158 C C . HIS A 1 663 ? 3.878 -9.616 13.180 1.00 91.12 663 HIS A C 1
ATOM 5160 O O . HIS A 1 663 ? 3.916 -8.483 13.655 1.00 91.12 663 HIS A O 1
ATOM 5166 N N . LEU A 1 664 ? 4.966 -10.392 13.104 1.00 92.81 664 LEU A N 1
ATOM 5167 C CA . LEU A 1 664 ? 6.300 -9.947 13.505 1.00 92.81 664 LEU A CA 1
ATOM 5168 C C . LEU A 1 664 ? 6.758 -8.734 12.681 1.00 92.81 664 LEU A C 1
ATOM 5170 O O . LEU A 1 664 ? 7.131 -7.704 13.243 1.00 92.81 664 LEU A O 1
ATOM 5174 N N . LEU A 1 665 ? 6.676 -8.835 11.352 1.00 93.06 665 LEU A N 1
ATOM 5175 C CA . LEU A 1 665 ? 7.060 -7.772 10.424 1.00 93.06 665 LEU A CA 1
ATOM 5176 C C . LEU A 1 665 ? 6.311 -6.464 10.714 1.00 93.06 665 LEU A C 1
ATOM 5178 O O . LEU A 1 665 ? 6.898 -5.395 10.602 1.00 93.06 665 LEU A O 1
ATOM 5182 N N . ALA A 1 666 ? 5.058 -6.541 11.161 1.00 90.69 666 ALA A N 1
ATOM 5183 C CA . ALA A 1 666 ? 4.234 -5.382 11.481 1.00 90.69 666 ALA A CA 1
ATOM 5184 C C . ALA A 1 666 ? 4.801 -4.473 12.585 1.00 90.69 666 ALA A C 1
ATOM 5186 O O . ALA A 1 666 ? 4.620 -3.254 12.518 1.00 90.69 666 ALA A O 1
ATOM 5187 N N . ALA A 1 667 ? 5.468 -5.035 13.597 1.00 89.81 667 ALA A N 1
ATOM 5188 C CA . ALA A 1 667 ? 6.138 -4.237 14.624 1.00 89.81 667 ALA A CA 1
ATOM 5189 C C . ALA A 1 667 ? 7.410 -3.574 14.067 1.00 89.81 667 ALA A C 1
ATOM 5191 O O . ALA A 1 667 ? 7.650 -2.389 14.307 1.00 89.81 667 ALA A O 1
ATOM 5192 N N . LEU A 1 668 ? 8.186 -4.314 13.265 1.00 91.75 668 LEU A N 1
ATOM 5193 C CA . LEU A 1 668 ? 9.419 -3.819 12.647 1.00 91.75 668 LEU A CA 1
ATOM 5194 C C . LEU A 1 668 ? 9.161 -2.677 11.663 1.00 91.75 668 LEU A C 1
ATOM 5196 O O . LEU A 1 668 ? 9.809 -1.636 11.741 1.00 91.75 668 LEU A O 1
ATOM 5200 N N . THR A 1 669 ? 8.210 -2.850 10.745 1.00 88.06 669 THR A N 1
ATOM 5201 C CA . THR A 1 669 ? 7.908 -1.851 9.711 1.00 88.06 669 THR A CA 1
ATOM 5202 C C . THR A 1 669 ? 7.396 -0.551 10.307 1.00 88.06 669 THR A C 1
ATOM 5204 O O . THR A 1 669 ? 7.749 0.515 9.811 1.00 88.06 669 THR A O 1
ATOM 5207 N N . ARG A 1 670 ? 6.624 -0.602 11.399 1.00 87.56 670 ARG A N 1
ATOM 5208 C CA . ARG A 1 670 ? 6.183 0.602 12.117 1.00 87.56 670 ARG A CA 1
ATOM 5209 C C . ARG A 1 670 ? 7.334 1.300 12.811 1.00 87.56 670 ARG A C 1
ATOM 5211 O O . ARG A 1 670 ? 7.453 2.512 12.674 1.00 87.56 670 ARG A O 1
ATOM 5218 N N . TRP A 1 671 ? 8.195 0.557 13.502 1.00 89.75 671 TRP A N 1
ATOM 5219 C CA . TRP A 1 671 ? 9.377 1.151 14.117 1.00 89.75 671 TRP A CA 1
ATOM 5220 C C . TRP A 1 671 ? 10.251 1.857 13.072 1.00 89.75 671 TRP A C 1
ATOM 5222 O O . TRP A 1 671 ? 10.535 3.046 13.217 1.00 89.75 671 TRP A O 1
ATOM 5232 N N . VAL A 1 672 ? 10.613 1.162 11.990 1.00 86.00 672 VAL A N 1
ATOM 5233 C CA . VAL A 1 672 ? 11.430 1.730 10.907 1.00 86.00 672 VAL A CA 1
ATOM 5234 C C . VAL A 1 672 ? 10.708 2.895 10.228 1.00 86.00 672 VAL A C 1
ATOM 5236 O O . VAL A 1 672 ? 11.306 3.946 10.020 1.00 86.00 672 VAL A O 1
ATOM 5239 N N . GLY A 1 673 ? 9.417 2.746 9.925 1.00 80.19 673 GLY A N 1
ATOM 5240 C CA . GLY A 1 673 ? 8.605 3.770 9.270 1.00 80.19 673 GLY A CA 1
ATOM 5241 C C . GLY A 1 673 ? 8.504 5.058 10.084 1.00 80.19 673 GLY A C 1
ATOM 5242 O O . GLY A 1 673 ? 8.798 6.130 9.559 1.00 80.19 673 GLY A O 1
ATOM 5243 N N . TYR A 1 674 ? 8.162 4.967 11.373 1.00 81.75 674 TYR A N 1
ATOM 5244 C CA . TYR A 1 674 ? 8.103 6.135 12.254 1.00 81.75 674 TYR A CA 1
ATOM 5245 C C . TYR A 1 674 ? 9.481 6.737 12.510 1.00 81.75 674 TYR A C 1
ATOM 5247 O O . TYR A 1 674 ? 9.600 7.958 12.538 1.00 81.75 674 TYR A O 1
ATOM 5255 N N . ARG A 1 675 ? 10.538 5.921 12.627 1.00 85.12 675 ARG A N 1
ATOM 5256 C CA . ARG A 1 675 ? 11.901 6.441 12.799 1.0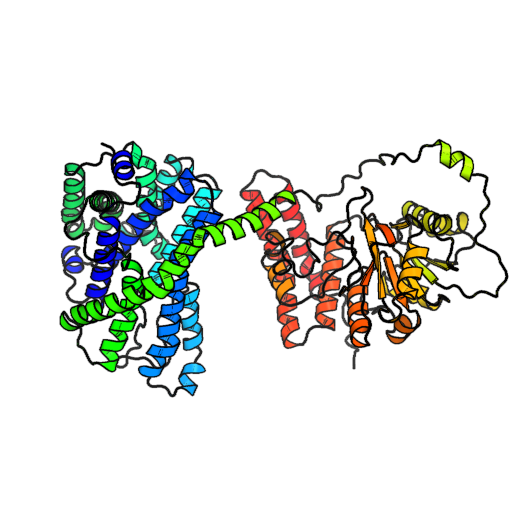0 85.12 675 ARG A CA 1
ATOM 5257 C C . ARG A 1 675 ? 12.377 7.211 11.571 1.00 85.12 675 ARG A C 1
ATOM 5259 O O . ARG A 1 675 ? 13.002 8.258 11.710 1.00 85.12 675 ARG A O 1
ATOM 5266 N N . THR A 1 676 ? 12.074 6.711 10.377 1.00 75.31 676 THR A N 1
ATOM 5267 C CA . THR A 1 676 ? 12.352 7.420 9.125 1.00 75.31 676 THR A CA 1
ATOM 5268 C C . THR A 1 676 ? 11.520 8.696 9.035 1.00 75.31 676 THR A C 1
ATOM 5270 O O . THR A 1 676 ? 12.076 9.747 8.744 1.00 75.31 676 THR A O 1
ATOM 5273 N N . ALA A 1 677 ? 10.224 8.646 9.361 1.00 69.69 677 ALA A N 1
ATOM 5274 C CA . ALA A 1 677 ? 9.366 9.832 9.378 1.00 69.69 677 ALA A CA 1
ATOM 5275 C C . ALA A 1 677 ? 9.862 10.906 10.360 1.00 69.69 677 ALA A C 1
ATOM 5277 O O . ALA A 1 677 ? 9.866 12.079 10.007 1.00 69.69 677 ALA A O 1
ATOM 5278 N N . ALA A 1 678 ? 10.335 10.514 11.545 1.00 71.94 678 ALA A N 1
ATOM 5279 C CA . ALA A 1 678 ? 10.901 11.429 12.532 1.00 71.94 678 ALA A CA 1
ATOM 5280 C C . ALA A 1 678 ? 12.208 12.083 12.058 1.00 71.94 678 ALA A C 1
ATOM 5282 O O . ALA A 1 678 ? 12.418 13.269 12.258 1.00 71.94 678 ALA A O 1
ATOM 5283 N N . ARG A 1 679 ? 13.071 11.348 11.346 1.00 70.38 679 ARG A N 1
ATOM 5284 C CA . ARG A 1 679 ? 14.283 11.934 10.739 1.00 70.38 679 ARG A CA 1
ATOM 5285 C C . ARG A 1 679 ? 13.986 12.904 9.596 1.00 70.38 679 ARG A C 1
ATOM 5287 O O . ARG A 1 679 ? 14.835 13.720 9.262 1.00 70.38 679 ARG A O 1
ATOM 5294 N N . LEU A 1 680 ? 12.821 12.770 8.965 1.00 60.16 680 LEU A N 1
ATOM 5295 C CA . LEU A 1 680 ? 12.397 13.582 7.824 1.00 60.16 680 LEU A CA 1
ATOM 5296 C C . LEU A 1 680 ? 11.443 14.723 8.220 1.00 60.16 680 LEU A C 1
ATOM 5298 O O . LEU A 1 680 ? 11.031 15.489 7.352 1.00 60.16 680 LEU A O 1
ATOM 5302 N N . SER A 1 681 ? 11.042 14.823 9.490 1.00 63.34 681 SER A N 1
ATOM 5303 C CA . SER A 1 681 ? 10.049 15.788 9.964 1.00 63.34 681 SER A CA 1
ATOM 5304 C C . SER A 1 681 ? 10.335 16.219 11.397 1.00 63.34 681 SER A C 1
ATOM 5306 O O . SER A 1 681 ? 10.462 15.374 12.271 1.00 63.34 681 SER A O 1
ATOM 5308 N N . ASP A 1 682 ? 10.237 17.518 11.682 1.00 66.06 682 ASP A N 1
ATOM 5309 C CA . ASP A 1 682 ? 10.412 18.077 13.038 1.00 66.06 682 ASP A CA 1
ATOM 5310 C C . ASP A 1 682 ? 9.234 17.795 14.000 1.00 66.06 682 ASP A C 1
ATOM 5312 O O . ASP A 1 682 ? 9.014 18.494 14.990 1.00 66.06 682 ASP A O 1
ATOM 5316 N N . ARG A 1 683 ? 8.403 16.785 13.709 1.00 65.19 683 ARG A N 1
ATOM 5317 C CA . ARG A 1 683 ? 7.246 16.430 14.537 1.00 65.19 683 ARG A CA 1
ATOM 5318 C C . ARG A 1 683 ? 7.653 15.440 15.624 1.00 65.19 683 ARG A C 1
ATOM 5320 O O . ARG A 1 683 ? 7.746 14.241 15.365 1.00 65.19 683 ARG A O 1
ATOM 5327 N N . ALA A 1 684 ? 7.722 15.917 16.867 1.00 76.00 684 ALA A N 1
ATOM 5328 C CA . ALA A 1 684 ? 8.008 15.102 18.056 1.00 76.00 684 ALA A CA 1
ATOM 5329 C C . ALA A 1 684 ? 7.115 13.845 18.201 1.00 76.00 684 ALA A C 1
ATOM 5331 O O . ALA A 1 684 ? 7.539 12.829 18.749 1.00 76.00 684 ALA A O 1
ATOM 5332 N N . ALA A 1 685 ? 5.888 13.875 17.669 1.00 70.56 685 ALA A N 1
ATOM 5333 C CA . ALA A 1 685 ? 4.972 12.732 17.686 1.00 70.56 685 ALA A CA 1
ATOM 5334 C C . ALA A 1 685 ? 5.512 11.495 16.936 1.00 70.56 685 ALA A C 1
ATOM 5336 O O . ALA A 1 685 ? 5.202 10.360 17.315 1.00 70.56 685 ALA A O 1
ATOM 5337 N N . PHE A 1 686 ? 6.313 11.685 15.879 1.00 74.62 686 PHE A N 1
ATOM 5338 C CA . PHE A 1 686 ? 6.908 10.566 15.147 1.00 74.62 686 PHE A CA 1
ATOM 5339 C C . PHE A 1 686 ? 8.033 9.903 15.936 1.00 74.62 686 PHE A C 1
ATOM 5341 O O . PHE A 1 686 ? 8.092 8.676 15.942 1.00 74.62 686 PHE A O 1
ATOM 5348 N N . ASP A 1 687 ? 8.859 10.668 16.655 1.00 76.31 687 ASP A N 1
ATOM 5349 C CA . ASP A 1 687 ? 9.880 10.097 17.542 1.00 76.31 687 ASP A CA 1
ATOM 5350 C C . ASP A 1 687 ? 9.247 9.322 18.702 1.00 76.31 687 ASP A C 1
ATOM 5352 O O . ASP A 1 687 ? 9.645 8.189 18.968 1.00 76.31 687 ASP A O 1
ATOM 5356 N N . GLN A 1 688 ? 8.192 9.860 19.327 1.00 82.69 688 GLN A N 1
ATOM 5357 C CA . GLN A 1 688 ? 7.442 9.140 20.367 1.00 82.69 688 GLN A CA 1
ATOM 5358 C C . GLN A 1 688 ? 6.869 7.815 19.840 1.00 82.69 688 GLN A C 1
ATOM 5360 O O . GLN A 1 688 ? 6.990 6.773 20.485 1.00 82.69 688 GLN A O 1
ATOM 5365 N N . SER A 1 689 ? 6.288 7.834 18.636 1.00 83.88 689 SER A N 1
ATOM 5366 C CA . SER A 1 689 ? 5.760 6.626 17.990 1.00 83.88 689 SER A CA 1
ATOM 5367 C C . SER A 1 689 ? 6.874 5.637 17.630 1.00 83.88 689 SER A C 1
ATOM 5369 O O . SER A 1 689 ? 6.707 4.429 17.796 1.00 83.88 689 SER A O 1
ATOM 5371 N N . ALA A 1 690 ? 8.023 6.125 17.157 1.00 81.50 690 ALA A N 1
ATOM 5372 C CA . ALA A 1 690 ? 9.175 5.290 16.841 1.00 81.50 690 ALA A CA 1
ATOM 5373 C C . ALA A 1 690 ? 9.709 4.582 18.091 1.00 81.50 690 ALA A C 1
ATOM 5375 O O . ALA A 1 690 ? 9.942 3.375 18.043 1.00 81.50 690 ALA A O 1
ATOM 5376 N N . GLU A 1 691 ? 9.847 5.298 19.209 1.00 89.12 691 GLU A N 1
ATOM 5377 C CA . GLU A 1 691 ? 10.265 4.729 20.493 1.00 89.12 691 GLU A CA 1
ATOM 5378 C C . GLU A 1 691 ? 9.259 3.707 21.028 1.00 89.12 691 GLU A C 1
ATOM 5380 O O . GLU A 1 691 ? 9.646 2.606 21.425 1.00 89.12 691 GLU A O 1
ATOM 5385 N N . TYR A 1 692 ? 7.962 4.004 20.937 1.00 87.88 692 TYR A N 1
ATOM 5386 C CA . TYR A 1 692 ? 6.900 3.065 21.297 1.00 87.88 692 TYR A CA 1
ATOM 5387 C C . TYR A 1 692 ? 7.019 1.730 20.540 1.00 87.88 692 TYR A C 1
ATOM 5389 O O . TYR A 1 692 ? 7.072 0.656 21.147 1.00 87.88 692 TYR A O 1
ATOM 5397 N N . TRP A 1 693 ? 7.142 1.782 19.210 1.00 89.38 693 TRP A N 1
ATOM 5398 C CA . TRP A 1 693 ? 7.289 0.580 18.382 1.00 89.38 693 TRP A CA 1
ATOM 5399 C C . TRP A 1 693 ? 8.646 -0.111 18.557 1.00 89.38 693 TRP A C 1
ATOM 5401 O O . TRP A 1 693 ? 8.718 -1.340 18.474 1.00 89.38 693 TRP A O 1
ATOM 5411 N N . ARG A 1 694 ? 9.710 0.638 18.875 1.00 94.00 694 ARG A N 1
ATOM 5412 C CA . ARG A 1 694 ? 11.022 0.081 19.231 1.00 94.00 694 ARG A CA 1
ATOM 5413 C C . ARG A 1 694 ? 10.938 -0.785 20.484 1.00 94.00 694 ARG A C 1
ATOM 5415 O O . ARG A 1 694 ? 11.512 -1.874 20.500 1.00 94.00 694 ARG A O 1
ATOM 5422 N N . LEU A 1 695 ? 10.229 -0.330 21.519 1.00 93.62 695 LEU A N 1
ATOM 5423 C CA . LEU A 1 695 ? 10.052 -1.079 22.767 1.00 93.62 695 LEU A CA 1
ATOM 5424 C C . LEU A 1 695 ? 9.259 -2.375 22.541 1.00 93.62 695 LEU A C 1
ATOM 5426 O O . LEU A 1 695 ? 9.696 -3.437 22.986 1.00 93.62 695 LEU A O 1
ATOM 5430 N N . ILE A 1 696 ? 8.169 -2.322 21.768 1.00 91.19 696 ILE A N 1
ATOM 5431 C CA . ILE A 1 696 ? 7.384 -3.516 21.395 1.00 91.19 696 ILE A CA 1
ATOM 5432 C C . ILE A 1 696 ? 8.245 -4.525 20.620 1.00 91.19 696 ILE A C 1
ATOM 5434 O O . ILE A 1 696 ? 8.202 -5.726 20.894 1.00 91.19 696 ILE A O 1
ATOM 5438 N N . TRP A 1 697 ? 9.057 -4.045 19.670 1.00 93.88 697 TRP A N 1
ATOM 5439 C CA . TRP A 1 697 ? 9.973 -4.882 18.891 1.00 93.88 697 TRP A CA 1
ATOM 5440 C C . TRP A 1 697 ? 11.087 -5.507 19.746 1.00 93.88 697 TRP A C 1
ATOM 5442 O O . TRP A 1 697 ? 11.444 -6.677 19.565 1.00 93.88 697 TRP A O 1
ATOM 5452 N N . ARG A 1 698 ? 11.643 -4.754 20.702 1.00 94.81 698 ARG A N 1
ATOM 5453 C CA . ARG A 1 698 ? 12.645 -5.273 21.648 1.00 94.81 698 ARG A CA 1
ATOM 5454 C C . ARG A 1 698 ? 12.080 -6.419 22.483 1.00 94.81 698 ARG A C 1
ATOM 5456 O O . ARG A 1 698 ? 12.752 -7.436 22.621 1.00 94.81 698 ARG A O 1
ATOM 5463 N N . ARG A 1 699 ? 10.823 -6.301 22.914 1.00 94.31 699 ARG A N 1
ATOM 5464 C CA . ARG A 1 699 ? 10.090 -7.300 23.709 1.00 94.31 699 ARG A CA 1
ATOM 5465 C C . ARG A 1 699 ? 9.453 -8.425 22.885 1.00 94.31 699 ARG A C 1
ATOM 5467 O O . ARG A 1 699 ? 8.635 -9.180 23.396 1.00 94.31 699 ARG A O 1
ATOM 5474 N N . ARG A 1 700 ? 9.831 -8.590 21.609 1.00 94.75 700 ARG A N 1
ATOM 5475 C CA . ARG A 1 700 ? 9.227 -9.592 20.704 1.00 94.75 700 ARG A CA 1
ATOM 5476 C C . ARG A 1 700 ? 9.232 -11.024 21.220 1.00 94.75 700 ARG A C 1
ATOM 5478 O O . ARG A 1 700 ? 8.297 -11.765 20.943 1.00 94.75 700 ARG A O 1
ATOM 5485 N N . LEU A 1 701 ? 10.247 -11.405 21.990 1.00 93.31 701 LEU A N 1
ATOM 5486 C CA . LEU A 1 701 ? 10.338 -12.750 22.554 1.00 93.31 701 LEU A CA 1
ATOM 5487 C C . LEU A 1 701 ? 9.232 -13.037 23.586 1.00 93.31 701 LEU A C 1
ATOM 5489 O O . LEU A 1 701 ? 8.860 -14.193 23.748 1.00 93.31 701 LEU A O 1
ATOM 5493 N N . GLU A 1 702 ? 8.644 -12.009 24.208 1.00 93.31 702 GLU A N 1
ATOM 5494 C CA . GLU A 1 702 ? 7.546 -12.165 25.174 1.00 93.31 702 GLU A CA 1
ATOM 5495 C C . GLU A 1 702 ? 6.208 -12.529 24.514 1.00 93.31 702 GLU A C 1
ATOM 5497 O O . GLU A 1 702 ? 5.351 -13.143 25.153 1.00 93.31 702 GLU A O 1
ATOM 5502 N N . TRP A 1 703 ? 6.007 -12.147 23.246 1.00 93.69 703 TRP A N 1
ATOM 5503 C CA . TRP A 1 703 ? 4.724 -12.307 22.552 1.00 93.69 703 TRP A CA 1
ATOM 5504 C C . TRP A 1 703 ? 4.774 -13.200 21.309 1.00 93.69 703 TRP A C 1
ATOM 5506 O O . TRP A 1 703 ? 3.730 -13.698 20.892 1.00 93.69 703 TRP A O 1
ATOM 5516 N N . ILE A 1 704 ? 5.951 -13.477 20.731 1.00 93.12 704 ILE A N 1
ATOM 5517 C CA . ILE A 1 704 ? 6.081 -14.255 19.482 1.00 93.12 704 ILE A CA 1
ATOM 5518 C C . ILE A 1 704 ? 5.548 -15.690 19.587 1.00 93.12 704 ILE A C 1
ATOM 5520 O O . ILE A 1 704 ? 5.213 -16.287 18.567 1.00 93.12 704 ILE A O 1
ATOM 5524 N N . ASN A 1 705 ? 5.435 -16.237 20.798 1.00 90.25 705 ASN A N 1
ATOM 5525 C CA . ASN A 1 705 ? 4.907 -17.579 21.051 1.00 90.25 705 ASN A CA 1
ATOM 5526 C C . ASN A 1 705 ? 3.457 -17.591 21.559 1.00 90.25 705 ASN A C 1
ATOM 5528 O O . ASN A 1 705 ? 2.900 -18.665 21.771 1.00 90.25 705 ASN A O 1
ATOM 5532 N N . GLY A 1 706 ? 2.816 -16.426 21.685 1.00 91.75 706 GLY A N 1
ATOM 5533 C CA . GLY A 1 706 ? 1.493 -16.313 22.295 1.00 91.75 706 GLY A CA 1
ATOM 5534 C C . GLY A 1 706 ? 1.528 -16.619 23.795 1.00 91.75 706 GLY A C 1
ATOM 5535 O O . GLY A 1 706 ? 2.589 -16.569 24.417 1.00 91.75 706 GLY A O 1
ATOM 5536 N N . TYR A 1 707 ? 0.374 -16.920 24.392 1.00 88.88 707 TYR A N 1
ATOM 5537 C CA . TYR A 1 707 ? 0.254 -17.269 25.815 1.00 88.88 707 TYR A CA 1
ATOM 5538 C C . TYR A 1 707 ? 0.760 -18.672 26.180 1.00 88.88 707 TYR A C 1
ATOM 5540 O O . TYR A 1 707 ? 0.840 -18.994 27.361 1.00 88.88 707 TYR A O 1
ATOM 5548 N N . GLY A 1 708 ? 1.227 -19.436 25.189 1.00 69.69 708 GLY A N 1
ATOM 5549 C CA . GLY A 1 708 ? 1.647 -20.821 25.345 1.00 69.69 708 GLY A CA 1
ATOM 5550 C C . GLY A 1 708 ? 0.453 -21.757 25.187 1.00 69.69 708 GLY A C 1
ATOM 5551 O O . GLY A 1 708 ? -0.517 -21.678 25.932 1.00 69.69 708 GLY A O 1
ATOM 5552 N N . LEU A 1 709 ? 0.528 -22.656 24.208 1.00 51.88 709 LEU A N 1
ATOM 5553 C CA . LEU A 1 709 ? -0.213 -23.908 24.290 1.00 51.88 709 LEU A CA 1
ATOM 5554 C C . LEU A 1 709 ? 0.570 -24.750 25.304 1.00 51.88 709 LEU A C 1
ATOM 5556 O O . LEU A 1 709 ? 1.742 -25.035 25.061 1.00 51.88 709 LEU A O 1
ATOM 5560 N N . LYS A 1 710 ? -0.029 -25.153 26.432 1.00 40.03 710 LYS A N 1
ATOM 5561 C CA . LYS A 1 710 ? 0.407 -26.435 27.005 1.00 40.03 710 LYS A CA 1
ATOM 5562 C C . LYS A 1 710 ? 0.211 -27.454 25.884 1.00 40.03 710 LYS A C 1
ATOM 5564 O O . LYS A 1 710 ? -0.829 -27.420 25.228 1.00 40.03 710 LYS A O 1
ATOM 5569 N N . ASN A 1 711 ? 1.222 -28.274 25.627 1.00 32.66 711 ASN A N 1
ATOM 5570 C CA . ASN A 1 711 ? 1.298 -29.240 24.525 1.00 32.66 711 ASN A CA 1
ATOM 5571 C C . ASN A 1 711 ? 0.227 -30.356 24.570 1.00 32.66 711 ASN A C 1
ATOM 5573 O O . ASN A 1 711 ? 0.405 -31.387 23.938 1.00 32.66 711 ASN A O 1
ATOM 5577 N N . ASP A 1 712 ? -0.900 -30.138 25.244 1.00 32.97 712 ASP A N 1
ATOM 5578 C CA . ASP A 1 712 ? -1.969 -31.104 25.436 1.00 32.97 712 ASP A CA 1
ATOM 5579 C C . ASP A 1 712 ? -3.241 -30.590 24.753 1.00 32.97 712 ASP A C 1
ATOM 5581 O O . ASP A 1 712 ? -4.157 -30.051 25.378 1.00 32.97 712 ASP A O 1
ATOM 5585 N N . ARG A 1 713 ? -3.302 -30.735 23.429 1.00 31.27 713 ARG A N 1
ATOM 5586 C CA . ARG A 1 713 ? -4.582 -30.991 22.765 1.00 31.27 713 ARG A CA 1
ATOM 5587 C C . ARG A 1 713 ? -4.405 -32.262 21.934 1.00 31.27 713 ARG A C 1
ATOM 5589 O O . ARG A 1 713 ? -3.510 -32.249 21.088 1.00 31.27 713 ARG A O 1
ATOM 5596 N N . PRO A 1 714 ? -5.165 -33.331 22.231 1.00 33.31 714 PRO A N 1
ATOM 5597 C CA . PRO A 1 714 ? -5.130 -34.564 21.454 1.00 33.31 714 PRO A CA 1
ATOM 5598 C C . PRO A 1 714 ? -5.553 -34.340 20.000 1.00 33.31 714 PRO A C 1
ATOM 5600 O O . PRO A 1 714 ? -6.319 -33.377 19.741 1.00 33.31 714 PRO A O 1
#

Organism: Nitrobacter hamburgensis (strain DSM 10229 / NCIMB 13809 / X14) (NCBI:txid323097)

Radius of gyration: 34.77 Å; chains: 1; bounding box: 82×68×96 Å